Protein AF-A0A661MWY8-F1 (afdb_monomer_lite)

Structure (mmCIF, N/CA/C/O backbone):
data_AF-A0A661MWY8-F1
#
_entry.id   AF-A0A661MWY8-F1
#
loop_
_atom_site.group_PDB
_atom_site.id
_atom_site.type_symbol
_atom_site.label_atom_id
_atom_site.label_alt_id
_atom_site.label_comp_id
_atom_site.label_asym_id
_atom_site.label_entity_id
_atom_site.label_seq_id
_atom_site.pdbx_PDB_ins_code
_atom_site.Cartn_x
_atom_site.Cartn_y
_atom_site.Cartn_z
_atom_site.occupancy
_atom_site.B_iso_or_equiv
_atom_site.auth_seq_id
_atom_site.auth_comp_id
_atom_site.auth_asym_id
_atom_site.auth_atom_id
_atom_site.pdbx_PDB_model_num
ATOM 1 N N . MET A 1 1 ? 32.203 -34.195 -1.854 1.00 36.38 1 MET A N 1
ATOM 2 C CA . MET A 1 1 ? 31.473 -34.820 -0.729 1.00 36.38 1 MET A CA 1
ATOM 3 C C . MET A 1 1 ? 30.136 -35.297 -1.288 1.00 36.38 1 MET A C 1
ATOM 5 O O . MET A 1 1 ? 29.379 -34.459 -1.747 1.00 36.38 1 MET A O 1
ATOM 9 N N . MET A 1 2 ? 29.899 -36.608 -1.426 1.00 29.08 2 MET A N 1
ATOM 10 C CA . MET A 1 2 ? 28.702 -37.123 -2.121 1.00 29.08 2 MET A CA 1
ATOM 11 C C . MET A 1 2 ? 27.516 -37.253 -1.158 1.00 29.08 2 MET A C 1
ATOM 13 O O . MET A 1 2 ? 27.544 -38.123 -0.288 1.00 29.08 2 MET A O 1
ATOM 17 N N . MET A 1 3 ? 26.457 -36.463 -1.350 1.00 28.78 3 MET A N 1
ATOM 18 C CA . MET A 1 3 ? 25.153 -36.749 -0.742 1.00 28.78 3 MET A CA 1
ATOM 19 C C . MET A 1 3 ? 24.308 -37.616 -1.681 1.00 28.78 3 MET A C 1
ATOM 21 O O . MET A 1 3 ? 24.214 -37.363 -2.879 1.00 28.78 3 MET A O 1
ATOM 25 N N . ARG A 1 4 ? 23.704 -38.673 -1.129 1.00 29.12 4 ARG A N 1
ATOM 26 C CA . ARG A 1 4 ? 22.768 -39.553 -1.840 1.00 29.12 4 ARG A CA 1
ATOM 27 C C . ARG A 1 4 ? 21.345 -39.035 -1.645 1.00 29.12 4 ARG A C 1
ATOM 29 O O . ARG A 1 4 ? 20.849 -39.082 -0.522 1.00 29.12 4 ARG A O 1
ATOM 36 N N . HIS A 1 5 ? 20.657 -38.656 -2.719 1.00 29.16 5 HIS A N 1
ATOM 37 C CA . HIS A 1 5 ? 19.209 -38.448 -2.653 1.00 29.16 5 HIS A CA 1
ATOM 38 C C . HIS A 1 5 ? 18.487 -39.770 -2.353 1.00 29.16 5 HIS A C 1
ATOM 40 O O . HIS A 1 5 ? 18.641 -40.759 -3.076 1.00 29.16 5 HIS A O 1
ATOM 46 N N . ARG A 1 6 ? 17.661 -39.780 -1.300 1.00 31.89 6 ARG A N 1
ATOM 47 C CA . ARG A 1 6 ? 16.607 -40.787 -1.126 1.00 31.89 6 ARG A CA 1
ATOM 48 C C . ARG A 1 6 ? 15.428 -40.400 -2.018 1.00 31.89 6 ARG A C 1
ATOM 50 O O . ARG A 1 6 ? 14.964 -39.269 -1.949 1.00 31.89 6 ARG A O 1
ATOM 57 N N . ARG A 1 7 ? 14.925 -41.342 -2.818 1.00 30.14 7 ARG A N 1
ATOM 58 C CA . ARG A 1 7 ? 13.619 -41.208 -3.483 1.00 30.14 7 ARG A CA 1
ATOM 59 C C . ARG A 1 7 ? 12.512 -41.618 -2.501 1.00 30.14 7 ARG A C 1
ATOM 61 O O . ARG A 1 7 ? 12.678 -42.667 -1.872 1.00 30.14 7 ARG A O 1
ATOM 68 N N . PRO A 1 8 ? 11.393 -40.886 -2.392 1.00 37.06 8 PRO A N 1
ATOM 69 C CA . PRO A 1 8 ? 10.175 -41.427 -1.803 1.00 37.06 8 PRO A CA 1
ATOM 70 C C . PRO A 1 8 ? 9.488 -42.380 -2.798 1.00 37.06 8 PRO A C 1
ATOM 72 O O . PRO A 1 8 ? 9.502 -42.158 -4.009 1.00 37.06 8 PRO A O 1
ATOM 75 N N . ASN A 1 9 ? 8.897 -43.462 -2.288 1.00 29.81 9 ASN A N 1
ATOM 76 C CA . ASN A 1 9 ? 8.098 -44.386 -3.094 1.00 29.81 9 ASN A CA 1
ATOM 77 C C . ASN A 1 9 ? 6.684 -43.825 -3.280 1.00 29.81 9 ASN A C 1
ATOM 79 O O . ASN A 1 9 ? 5.981 -43.598 -2.299 1.00 29.81 9 ASN A O 1
ATOM 83 N N . VAL A 1 10 ? 6.240 -43.683 -4.530 1.00 33.31 10 VAL A N 1
ATOM 84 C CA . VAL A 1 10 ? 4.846 -43.350 -4.851 1.00 33.31 10 VAL A CA 1
ATOM 85 C C . VAL A 1 10 ? 3.987 -44.609 -4.718 1.00 33.31 10 VAL A C 1
ATOM 87 O O . VAL A 1 10 ? 4.019 -45.490 -5.579 1.00 33.31 10 VAL A O 1
ATOM 90 N N . ALA A 1 11 ? 3.202 -44.695 -3.645 1.00 31.14 11 ALA A N 1
ATOM 91 C CA . ALA A 1 11 ? 2.156 -45.701 -3.505 1.00 31.14 11 ALA A CA 1
ATOM 92 C C . ALA A 1 11 ? 0.866 -45.199 -4.175 1.00 31.14 11 ALA A C 1
ATOM 94 O O . ALA A 1 11 ? 0.261 -44.227 -3.732 1.00 31.14 11 ALA A O 1
ATOM 95 N N . ARG A 1 12 ? 0.429 -45.869 -5.249 1.00 40.88 12 ARG A N 1
ATOM 96 C CA . ARG A 1 12 ? -0.888 -45.624 -5.861 1.00 40.88 12 ARG A CA 1
ATOM 97 C C . ARG A 1 12 ? -1.989 -46.132 -4.922 1.00 40.88 12 ARG A C 1
ATOM 99 O O . ARG A 1 12 ? -2.058 -47.335 -4.680 1.00 40.88 12 ARG A O 1
ATOM 106 N N . GLY A 1 13 ? -2.850 -45.235 -4.443 1.00 30.03 13 GLY A N 1
ATOM 107 C CA . GLY A 1 13 ? -4.014 -45.542 -3.605 1.00 30.03 13 GLY A CA 1
ATOM 108 C C . GLY A 1 13 ? -5.315 -45.119 -4.287 1.00 30.03 13 GLY A C 1
ATOM 109 O O . GLY A 1 13 ? -5.507 -43.947 -4.580 1.00 30.03 13 GLY A O 1
ATOM 110 N N . LEU A 1 14 ? -6.171 -46.098 -4.574 1.00 30.47 14 LEU A N 1
ATOM 111 C CA . LEU A 1 14 ? -7.446 -45.984 -5.290 1.00 30.47 14 LEU A CA 1
ATOM 112 C C . LEU A 1 14 ? -8.376 -44.852 -4.818 1.00 30.47 14 LEU A C 1
ATOM 114 O O . LEU A 1 14 ? -8.601 -44.669 -3.624 1.00 30.47 14 LEU A O 1
ATOM 118 N N . ALA A 1 15 ? -9.029 -44.206 -5.786 1.00 36.78 15 ALA A N 1
ATOM 119 C CA . ALA A 1 15 ? -10.189 -43.357 -5.545 1.00 36.78 15 ALA A CA 1
ATOM 120 C C . ALA A 1 15 ? -11.354 -44.168 -4.952 1.00 36.78 15 ALA A C 1
ATOM 122 O O . ALA A 1 15 ? -11.754 -45.184 -5.521 1.00 36.78 15 ALA A O 1
ATOM 123 N N . ASN A 1 16 ? -11.950 -43.667 -3.869 1.00 30.52 16 ASN A N 1
ATOM 124 C CA . ASN A 1 16 ? -13.235 -44.132 -3.354 1.00 30.52 16 ASN A CA 1
ATOM 125 C C . ASN A 1 16 ? -14.164 -42.933 -3.160 1.00 30.52 16 ASN A C 1
ATOM 127 O O . ASN A 1 16 ? -13.855 -42.007 -2.414 1.00 30.52 16 ASN A O 1
ATOM 131 N N . LYS A 1 17 ? -15.318 -42.967 -3.833 1.00 33.06 17 LYS A N 1
ATOM 132 C CA . LYS A 1 17 ? -16.404 -42.006 -3.621 1.00 33.06 17 LYS A CA 1
ATOM 133 C C . LYS A 1 17 ? -17.084 -42.322 -2.288 1.00 33.06 17 LYS A C 1
ATOM 135 O O . LYS A 1 17 ? -17.581 -43.433 -2.118 1.00 33.06 17 LYS A O 1
ATOM 140 N N . LEU A 1 18 ? -17.147 -41.350 -1.384 1.00 25.97 18 LEU A N 1
ATOM 141 C CA . LEU A 1 18 ? -17.952 -41.422 -0.164 1.00 25.97 18 LEU A CA 1
ATOM 142 C C . LEU A 1 18 ? -19.302 -40.725 -0.406 1.00 25.97 18 LEU A C 1
ATOM 144 O O . LEU A 1 18 ? -19.304 -39.549 -0.770 1.00 25.97 18 LEU A O 1
ATOM 148 N N . PRO A 1 19 ? -20.447 -41.407 -0.230 1.00 28.69 19 PRO A N 1
ATOM 149 C CA . PRO A 1 19 ? -21.737 -40.738 -0.147 1.00 28.69 19 PRO A CA 1
ATOM 150 C C . PRO A 1 19 ? -21.915 -40.136 1.253 1.00 28.69 19 PRO A C 1
ATOM 152 O O . PRO A 1 19 ? -21.651 -40.797 2.259 1.00 28.69 19 PRO A O 1
ATOM 155 N N . ILE A 1 20 ? -22.401 -38.896 1.321 1.00 27.67 20 ILE A N 1
ATOM 156 C CA . ILE A 1 20 ? -22.790 -38.258 2.583 1.00 27.67 20 ILE A CA 1
ATOM 157 C C . ILE A 1 20 ? -24.053 -38.962 3.096 1.00 27.67 20 ILE A C 1
ATOM 159 O O . ILE A 1 20 ? -25.116 -38.879 2.481 1.00 27.67 20 ILE A O 1
ATOM 163 N N . LEU A 1 21 ? -23.923 -39.686 4.209 1.00 23.84 21 LEU A N 1
ATOM 164 C CA . LEU A 1 21 ? -25.029 -40.371 4.872 1.00 23.84 21 LEU A CA 1
ATOM 165 C C . LEU A 1 21 ? -25.639 -39.442 5.928 1.00 23.84 21 LEU A C 1
ATOM 167 O O . LEU A 1 21 ? -25.065 -39.252 6.998 1.00 23.84 21 LEU A O 1
ATOM 171 N N . LEU A 1 22 ? -26.812 -38.882 5.632 1.00 24.55 22 LEU A N 1
ATOM 172 C CA . LEU A 1 22 ? -27.584 -38.098 6.595 1.00 24.55 22 LEU A CA 1
ATOM 173 C C . LEU A 1 22 ? -28.157 -39.037 7.673 1.00 24.55 22 LEU A C 1
ATOM 175 O O . LEU A 1 22 ? -28.971 -39.908 7.362 1.00 24.55 22 LEU A O 1
ATOM 179 N N . ILE A 1 23 ? -27.745 -38.875 8.933 1.00 27.27 23 ILE A N 1
ATOM 180 C CA . ILE A 1 23 ? -28.295 -39.637 10.063 1.00 27.27 23 ILE A CA 1
ATOM 181 C C . ILE A 1 23 ? -29.335 -38.775 10.782 1.00 27.27 23 ILE A C 1
ATOM 183 O O . ILE A 1 23 ? -28.993 -37.898 11.570 1.00 27.27 23 ILE A O 1
ATOM 187 N N . CYS A 1 24 ? -30.615 -39.060 10.546 1.00 27.50 24 CYS A N 1
ATOM 188 C CA . CYS A 1 24 ? -31.684 -38.627 11.443 1.00 27.50 24 CYS A CA 1
ATOM 189 C C . CYS A 1 24 ? -31.738 -39.565 12.658 1.00 27.50 24 CYS A C 1
ATOM 191 O O . CYS A 1 24 ? -31.836 -40.782 12.489 1.00 27.50 24 CYS A O 1
ATOM 193 N N . LEU A 1 25 ? -31.739 -39.008 13.870 1.00 29.33 25 LEU A N 1
ATOM 194 C CA . LEU A 1 25 ? -32.075 -39.737 15.097 1.00 29.33 25 LEU A CA 1
ATOM 195 C C . LEU A 1 25 ? -33.501 -39.372 15.548 1.00 29.33 25 LEU A C 1
ATOM 197 O O . LEU A 1 25 ? -33.856 -38.193 15.511 1.00 29.33 25 LEU A O 1
ATOM 201 N N . PRO A 1 26 ? -34.331 -40.348 15.960 1.00 31.28 26 PRO A N 1
ATOM 202 C CA . PRO A 1 26 ? -35.672 -40.089 16.470 1.00 31.28 26 PRO A CA 1
ATOM 203 C C . PRO A 1 26 ? -35.658 -39.725 17.962 1.00 31.28 26 PRO A C 1
ATOM 205 O O . PRO A 1 26 ? -34.805 -40.178 18.725 1.00 31.28 26 PRO A O 1
ATOM 208 N N . ALA A 1 27 ? -36.659 -38.957 18.387 1.00 34.75 27 ALA A N 1
ATOM 209 C CA . ALA A 1 27 ? -36.938 -38.697 19.797 1.00 34.75 27 ALA A CA 1
ATOM 210 C C . ALA A 1 27 ? -37.554 -39.923 20.503 1.00 34.75 27 ALA A C 1
ATOM 212 O O . ALA A 1 27 ? -38.251 -40.707 19.861 1.00 34.75 27 ALA A O 1
ATOM 213 N N . CYS A 1 28 ? -37.343 -40.041 21.824 1.00 31.69 28 CYS A N 1
ATOM 214 C CA . CYS A 1 28 ? -38.396 -40.187 22.852 1.00 31.69 28 CYS A CA 1
ATOM 215 C C . CYS A 1 28 ? -37.823 -40.587 24.229 1.00 31.69 28 CYS A C 1
ATOM 217 O O . CYS A 1 28 ? -36.963 -41.458 24.326 1.00 31.69 28 CYS A O 1
ATOM 219 N N . GLY A 1 29 ? -38.386 -40.000 25.292 1.00 30.70 29 GLY A N 1
ATOM 220 C CA . GLY A 1 29 ? -38.053 -40.256 26.701 1.00 30.70 29 GLY A CA 1
ATOM 221 C C . GLY A 1 29 ? -37.850 -38.927 27.442 1.00 30.70 29 GLY A C 1
ATOM 222 O O . GLY A 1 29 ? -36.887 -38.233 27.154 1.00 30.70 29 GLY A O 1
ATOM 223 N N . GLY A 1 30 ? -38.712 -38.464 28.350 1.00 40.56 30 GLY A N 1
ATOM 224 C CA . GLY A 1 30 ? -39.796 -39.147 29.063 1.00 40.56 30 GLY A CA 1
ATOM 225 C C . GLY A 1 30 ? -39.439 -39.256 30.544 1.00 40.56 30 GLY A C 1
ATOM 226 O O . GLY A 1 30 ? -38.950 -40.295 30.978 1.00 40.56 30 GLY A O 1
ATOM 227 N N . GLY A 1 31 ? -39.644 -38.170 31.292 1.00 33.81 31 GLY A N 1
ATOM 228 C CA . GLY A 1 31 ? -39.357 -38.074 32.723 1.00 33.81 31 GLY A CA 1
ATOM 229 C C . GLY A 1 31 ? -40.129 -36.909 33.339 1.00 33.81 31 GLY A C 1
ATOM 230 O O . GLY A 1 31 ? -40.072 -35.794 32.823 1.00 33.81 31 GLY A O 1
ATOM 231 N N . ASP A 1 32 ? -40.893 -37.196 34.391 1.00 35.03 32 ASP A N 1
ATOM 232 C CA . ASP A 1 32 ? -41.913 -36.296 34.929 1.00 35.03 32 ASP A CA 1
ATOM 233 C C . ASP A 1 32 ? -41.373 -35.187 35.848 1.00 35.03 32 ASP A C 1
ATOM 235 O O . ASP A 1 32 ? -40.476 -35.388 36.665 1.00 35.03 32 ASP A O 1
ATOM 239 N N . SER A 1 33 ? -42.025 -34.030 35.724 1.00 41.72 33 SER A N 1
ATOM 240 C CA . SER A 1 33 ? -42.231 -32.954 36.705 1.00 41.72 33 SER A CA 1
ATOM 241 C C . SER A 1 33 ? -41.466 -32.975 38.045 1.00 41.72 33 SER A C 1
ATOM 243 O O . SER A 1 33 ? -41.782 -33.746 38.954 1.00 41.72 33 SER A O 1
ATOM 245 N N . ALA A 1 34 ? -40.675 -31.924 38.260 1.00 37.06 34 ALA A N 1
ATOM 246 C CA . ALA A 1 34 ? -40.615 -31.224 39.542 1.00 37.06 34 ALA A CA 1
ATOM 247 C C . ALA A 1 34 ? -40.802 -29.723 39.263 1.00 37.06 34 ALA A C 1
ATOM 249 O O . ALA A 1 34 ? -40.033 -29.144 38.502 1.00 37.06 34 ALA A O 1
ATOM 250 N N . GLY A 1 35 ? -41.856 -29.115 39.815 1.00 44.56 35 GLY A N 1
ATOM 251 C CA . GLY A 1 35 ? -42.192 -27.716 39.538 1.00 44.56 35 GLY A CA 1
ATOM 252 C C . GLY A 1 35 ? -41.193 -26.750 40.173 1.00 44.56 35 GLY A C 1
ATOM 253 O O . GLY A 1 35 ? -41.180 -26.600 41.394 1.00 44.56 35 GLY A O 1
ATOM 254 N N . GLY A 1 36 ? -40.385 -26.091 39.343 1.00 40.56 36 GLY A N 1
ATOM 255 C CA . GLY A 1 36 ? -39.792 -24.798 39.683 1.00 40.56 36 GLY A CA 1
ATOM 256 C C . GLY A 1 36 ? -40.835 -23.683 39.517 1.00 40.56 36 GLY A C 1
ATOM 257 O O . GLY A 1 36 ? -41.845 -23.906 38.851 1.00 40.56 36 GLY A O 1
ATOM 258 N N . PRO A 1 37 ? -40.642 -22.505 40.130 1.00 41.28 37 PRO A N 1
ATOM 259 C CA . PRO A 1 37 ? -41.547 -21.382 39.923 1.00 41.28 37 PRO A CA 1
ATOM 260 C C . PRO A 1 37 ? -41.488 -20.921 38.461 1.00 41.28 37 PRO A C 1
ATOM 262 O O . PRO A 1 37 ? -40.400 -20.642 37.955 1.00 41.28 37 PRO A O 1
ATOM 265 N N . ASP A 1 38 ? -42.653 -20.802 37.818 1.00 40.53 38 ASP A N 1
ATOM 266 C CA . ASP A 1 38 ? -42.817 -20.222 36.479 1.00 40.53 38 ASP A CA 1
ATOM 267 C C . ASP A 1 38 ? -42.564 -18.704 36.523 1.00 40.53 38 ASP A C 1
ATOM 269 O O . ASP A 1 38 ? -43.470 -17.874 36.425 1.00 40.53 38 ASP A O 1
ATOM 273 N N . GLY A 1 39 ? -41.301 -18.330 36.716 1.00 43.94 39 GLY A N 1
ATOM 274 C CA . GLY A 1 39 ? -40.824 -16.998 36.400 1.00 43.94 39 GLY A CA 1
ATOM 275 C C . GLY A 1 39 ? -40.755 -16.872 34.886 1.00 43.94 39 GLY A C 1
ATOM 276 O O . GLY A 1 39 ? -39.826 -17.400 34.276 1.00 43.94 39 GLY A O 1
ATOM 277 N N . ASN A 1 40 ? -41.710 -16.151 34.294 1.00 46.38 40 ASN A N 1
ATOM 278 C CA . ASN A 1 40 ? -41.626 -15.658 32.917 1.00 46.38 40 ASN A CA 1
ATOM 279 C C . ASN A 1 40 ? -40.523 -14.589 32.827 1.00 46.38 40 ASN A C 1
ATOM 281 O O . ASN A 1 40 ? -40.802 -13.412 32.622 1.00 46.38 40 ASN A O 1
ATOM 285 N N . GLY A 1 41 ? -39.271 -14.993 33.045 1.00 51.19 41 GLY A N 1
ATOM 286 C CA . GLY A 1 41 ? -38.111 -14.167 32.763 1.00 51.19 41 GLY A CA 1
ATOM 287 C C . GLY A 1 41 ? -38.024 -14.005 31.258 1.00 51.19 41 GLY A C 1
ATOM 288 O O . GLY A 1 41 ? -37.612 -14.935 30.564 1.00 51.19 41 GLY A O 1
ATOM 289 N N . GLU A 1 42 ? -38.459 -12.848 30.764 1.00 60.31 42 GLU A N 1
ATOM 290 C CA . GLU A 1 42 ? -38.228 -12.453 29.382 1.00 60.31 42 GLU A CA 1
ATOM 291 C C . GLU A 1 42 ? -36.725 -12.564 29.113 1.00 60.31 42 GLU A C 1
ATOM 293 O O . GLU A 1 42 ? -35.898 -12.023 29.850 1.00 60.31 42 GLU A O 1
ATOM 298 N N . THR A 1 43 ? -36.356 -13.351 28.101 1.00 63.09 43 THR A N 1
ATOM 299 C CA . THR A 1 43 ? -34.960 -13.434 27.673 1.00 63.09 43 THR A CA 1
ATOM 300 C C . THR A 1 43 ? -34.539 -12.041 27.224 1.00 63.09 43 THR A C 1
ATOM 302 O O . THR A 1 43 ? -35.235 -11.491 26.367 1.00 63.09 43 THR A O 1
ATOM 305 N N . PRO A 1 44 ? -33.453 -11.468 27.770 1.00 64.88 44 PRO A N 1
ATOM 306 C CA . PRO A 1 44 ? -33.098 -10.088 27.485 1.00 64.88 44 PRO A CA 1
ATOM 307 C C . PRO A 1 44 ? -32.857 -9.876 25.990 1.00 64.88 44 PRO A C 1
ATOM 309 O O . PRO A 1 44 ? -32.385 -10.770 25.283 1.00 64.88 44 PRO A O 1
ATOM 312 N N . ASP A 1 45 ? -33.178 -8.673 25.528 1.00 69.94 45 ASP A N 1
ATOM 313 C CA . ASP A 1 45 ? -33.056 -8.259 24.135 1.00 69.94 45 ASP A CA 1
ATOM 314 C C . ASP A 1 45 ? -31.573 -8.217 23.718 1.00 69.94 45 ASP A C 1
ATOM 316 O O . ASP A 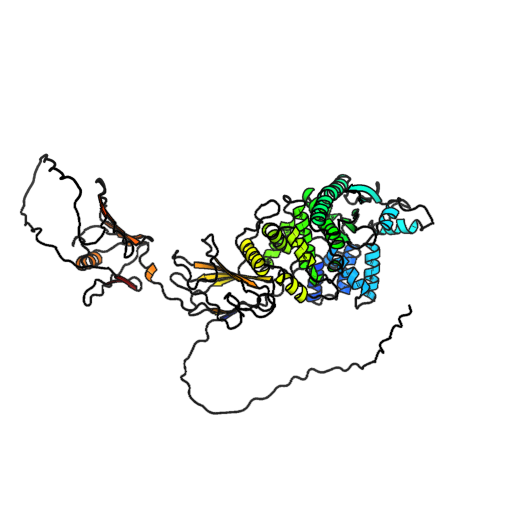1 45 ? -30.867 -7.228 23.938 1.00 69.94 45 ASP A O 1
ATOM 320 N N . VAL A 1 46 ? -31.091 -9.301 23.102 1.00 72.12 46 VAL A N 1
ATOM 321 C CA . VAL A 1 46 ? -29.723 -9.377 22.575 1.00 72.12 46 VAL A CA 1
ATOM 322 C C . VAL A 1 46 ? -29.657 -8.700 21.208 1.00 72.12 46 VAL A C 1
ATOM 324 O O . VAL A 1 46 ? -30.212 -9.191 20.224 1.00 72.12 46 VAL A O 1
ATOM 327 N N . ILE A 1 47 ? -28.928 -7.590 21.130 1.00 72.56 47 ILE A N 1
ATOM 328 C CA . ILE A 1 47 ? -28.513 -6.978 19.869 1.00 72.56 47 ILE A CA 1
ATOM 329 C C . ILE A 1 47 ? -27.279 -7.744 19.392 1.00 72.56 47 ILE A C 1
ATOM 331 O O . ILE A 1 47 ? -26.185 -7.554 19.919 1.00 72.56 47 ILE A O 1
ATOM 335 N N . ILE A 1 48 ? -27.456 -8.628 18.410 1.00 73.31 48 ILE A N 1
ATOM 336 C CA . ILE A 1 48 ? -26.340 -9.285 17.726 1.00 73.31 48 ILE A CA 1
ATOM 337 C C . ILE A 1 48 ? -25.879 -8.361 16.601 1.00 73.31 48 ILE A C 1
ATOM 339 O O . ILE A 1 48 ? -26.623 -8.097 15.657 1.00 73.31 48 ILE A O 1
ATOM 343 N N . LEU A 1 49 ? -24.646 -7.873 16.704 1.00 72.81 49 LEU A N 1
ATOM 344 C CA . LEU A 1 49 ? -23.957 -7.249 15.581 1.00 72.81 49 LEU A CA 1
ATOM 345 C C . LEU A 1 49 ? -23.432 -8.380 14.683 1.00 72.81 49 LEU A C 1
ATOM 347 O O . LEU A 1 49 ? -22.361 -8.927 14.940 1.00 72.81 49 LEU A O 1
ATOM 351 N N . ASP A 1 50 ? -24.219 -8.785 13.681 1.00 63.22 50 ASP A N 1
ATOM 352 C CA . ASP A 1 50 ? -23.871 -9.925 12.823 1.00 63.22 50 ASP A CA 1
ATOM 353 C C . ASP A 1 50 ? -22.531 -9.703 12.100 1.00 63.22 50 ASP A C 1
ATOM 355 O O . ASP A 1 50 ? -22.361 -8.773 11.309 1.00 63.22 50 ASP A O 1
ATOM 359 N N . GLU A 1 51 ? -21.582 -10.607 12.360 1.00 56.16 51 GLU A N 1
ATOM 360 C CA . GLU A 1 51 ? -20.232 -10.606 11.779 1.00 56.16 51 GLU A CA 1
ATOM 361 C C . GLU A 1 51 ? -20.249 -10.867 10.261 1.00 56.16 51 GLU A C 1
ATOM 363 O O . GLU A 1 51 ? -19.298 -10.548 9.549 1.00 56.16 51 GLU A O 1
ATOM 368 N N . GLU A 1 52 ? -21.346 -11.433 9.748 1.00 52.94 52 GLU A N 1
ATOM 369 C CA . GLU A 1 52 ? -21.504 -11.894 8.367 1.00 52.94 52 GLU A CA 1
ATOM 370 C C . GLU A 1 52 ? -21.894 -10.768 7.387 1.00 52.94 52 GLU A C 1
ATOM 372 O O . GLU A 1 52 ? -22.672 -10.957 6.449 1.00 52.94 52 GLU A O 1
ATOM 377 N N . GLN A 1 53 ? -21.287 -9.585 7.535 1.00 58.28 53 GLN A N 1
ATOM 378 C CA . GLN A 1 53 ? -21.101 -8.742 6.357 1.00 58.28 53 GLN A CA 1
ATOM 379 C C . GLN A 1 53 ? -20.128 -9.467 5.428 1.00 58.28 53 GLN A C 1
ATOM 381 O O . GLN A 1 53 ? -18.949 -9.634 5.750 1.00 58.28 53 GLN A O 1
ATOM 386 N N . ALA A 1 54 ? -20.635 -9.915 4.274 1.00 56.97 54 ALA A N 1
ATOM 387 C CA . ALA A 1 54 ? -19.813 -10.502 3.222 1.00 56.97 54 ALA A CA 1
ATOM 388 C C . ALA A 1 54 ? -18.581 -9.610 2.984 1.00 56.97 54 ALA A C 1
ATOM 390 O O . ALA A 1 54 ? -18.741 -8.384 2.937 1.00 56.97 54 ALA A O 1
ATOM 391 N N . PRO A 1 55 ? -17.364 -10.184 2.867 1.00 65.25 55 PRO A N 1
ATOM 392 C CA . PRO A 1 55 ? -16.142 -9.397 2.768 1.00 65.25 55 PRO A CA 1
ATOM 393 C C . PRO A 1 55 ? -16.301 -8.384 1.639 1.00 65.25 55 PRO A C 1
ATOM 395 O O . PRO A 1 55 ? -16.556 -8.768 0.497 1.00 65.25 55 PRO A O 1
ATOM 398 N N . ALA A 1 56 ? -16.213 -7.098 1.994 1.00 69.62 56 ALA A N 1
ATOM 399 C CA . ALA A 1 56 ? -16.503 -6.002 1.081 1.00 69.62 56 ALA A CA 1
ATOM 400 C C . ALA A 1 56 ? -15.741 -6.204 -0.231 1.00 69.62 56 ALA A C 1
ATOM 402 O O . ALA A 1 56 ? -14.529 -6.425 -0.192 1.00 69.62 56 ALA A O 1
ATOM 403 N N . ASP A 1 57 ? -16.444 -6.146 -1.367 1.00 78.31 57 ASP A N 1
ATOM 404 C CA . ASP A 1 57 ? -15.847 -6.383 -2.682 1.00 78.31 57 ASP A CA 1
ATOM 405 C C . ASP A 1 57 ? -14.602 -5.501 -2.849 1.00 78.31 57 ASP A C 1
ATOM 407 O O . ASP A 1 57 ? -14.674 -4.283 -2.682 1.00 78.31 57 ASP A O 1
ATOM 411 N N . ARG A 1 58 ? -13.449 -6.129 -3.104 1.00 78.56 58 ARG A N 1
ATOM 412 C CA . ARG A 1 58 ? -12.140 -5.463 -3.234 1.00 78.56 58 ARG A CA 1
ATOM 413 C C . ARG A 1 58 ? -11.664 -5.387 -4.680 1.00 78.56 58 ARG A C 1
ATOM 415 O O . ARG A 1 58 ? -10.507 -5.042 -4.922 1.00 78.56 58 ARG A O 1
ATOM 422 N N . SER A 1 59 ? -12.514 -5.750 -5.640 1.00 83.88 59 SER A N 1
ATOM 423 C CA . SER A 1 59 ? -12.120 -5.814 -7.048 1.00 83.88 59 SER A CA 1
ATOM 424 C C . SER A 1 59 ? -11.939 -4.452 -7.730 1.00 83.88 59 SER A C 1
ATOM 426 O O . SER A 1 59 ? -11.388 -4.396 -8.823 1.00 83.88 59 SER A O 1
ATOM 428 N N . ASP A 1 60 ? -12.322 -3.372 -7.051 1.00 84.12 60 ASP A N 1
ATOM 429 C CA . ASP A 1 60 ? -12.079 -1.957 -7.362 1.00 84.12 60 ASP A CA 1
ATOM 430 C C . ASP A 1 60 ? -10.743 -1.425 -6.799 1.00 84.12 60 ASP A C 1
ATOM 432 O O . ASP A 1 60 ? -10.321 -0.328 -7.149 1.00 84.12 60 ASP A O 1
ATOM 436 N N . VAL A 1 61 ? -10.058 -2.154 -5.908 1.00 83.19 61 VAL A N 1
ATOM 437 C CA . VAL A 1 61 ? -8.849 -1.631 -5.242 1.00 83.19 61 VAL A CA 1
ATOM 438 C C . VAL A 1 61 ? -7.623 -1.737 -6.134 1.00 83.19 61 VAL A C 1
ATOM 440 O O . VAL A 1 61 ? -6.900 -0.764 -6.302 1.00 83.19 61 VAL A O 1
ATOM 443 N N . SER A 1 62 ? -7.355 -2.926 -6.670 1.00 91.94 62 SER A N 1
ATOM 444 C CA . SER A 1 62 ? -6.173 -3.212 -7.487 1.00 91.94 62 SER A CA 1
ATOM 445 C C . SER A 1 62 ? -6.373 -4.497 -8.285 1.00 91.94 62 SER A C 1
ATOM 447 O O . SER A 1 62 ? -7.281 -5.281 -7.994 1.00 91.94 62 SER A O 1
ATOM 449 N N . TYR A 1 63 ? -5.477 -4.780 -9.232 1.00 94.44 63 TYR A N 1
ATOM 450 C CA . TYR A 1 63 ? -5.484 -6.038 -9.987 1.00 94.44 63 TYR A CA 1
ATOM 451 C C . TYR A 1 63 ? -5.457 -7.277 -9.075 1.00 94.44 63 TYR A C 1
ATOM 453 O O . TYR A 1 63 ? -6.188 -8.235 -9.323 1.00 94.44 63 TYR A O 1
ATOM 461 N N . VAL A 1 64 ? -4.694 -7.244 -7.972 1.00 93.12 64 VAL A N 1
ATOM 462 C CA . VAL A 1 64 ? -4.679 -8.330 -6.971 1.00 93.12 64 VAL A CA 1
ATOM 463 C C . VAL A 1 64 ? -6.018 -8.422 -6.233 1.00 93.12 64 VAL A C 1
ATOM 465 O O . VAL A 1 64 ? -6.521 -9.519 -6.009 1.00 93.12 64 VAL A O 1
ATOM 468 N N . GLY A 1 65 ? -6.633 -7.289 -5.873 1.00 91.00 65 GLY A N 1
ATOM 469 C CA . GLY A 1 65 ? -7.981 -7.276 -5.290 1.00 91.00 65 GLY A CA 1
ATOM 470 C C . GLY A 1 65 ? -9.032 -7.885 -6.226 1.00 91.00 65 GLY A C 1
ATOM 471 O O . GLY A 1 65 ? -9.904 -8.628 -5.781 1.00 91.00 65 GLY A O 1
ATOM 472 N N . ASN A 1 66 ? -8.901 -7.634 -7.530 1.00 93.44 66 ASN A N 1
ATOM 473 C CA . ASN A 1 66 ? -9.780 -8.158 -8.572 1.00 93.44 66 ASN A CA 1
ATOM 474 C C . ASN A 1 66 ? -9.610 -9.671 -8.783 1.00 93.44 66 ASN A C 1
ATOM 476 O O . ASN A 1 66 ? -10.596 -10.409 -8.767 1.00 93.44 66 ASN A O 1
ATOM 480 N N . LEU A 1 67 ? -8.359 -10.134 -8.873 1.00 94.56 67 LEU A N 1
ATOM 481 C CA . LEU A 1 67 ? -7.994 -11.549 -8.926 1.00 94.56 67 LEU A CA 1
ATOM 482 C C . LEU A 1 67 ? -8.567 -12.329 -7.733 1.00 94.56 67 LEU A C 1
ATOM 484 O O . LEU A 1 67 ? -9.273 -13.319 -7.931 1.00 94.56 67 LEU A O 1
ATOM 488 N N . LEU A 1 68 ? -8.311 -11.863 -6.506 1.00 91.44 68 LEU A N 1
ATOM 489 C CA . LEU A 1 68 ? -8.777 -12.532 -5.289 1.00 91.44 68 LEU A CA 1
ATOM 490 C C . LEU A 1 68 ? -10.310 -12.568 -5.212 1.00 91.44 68 LEU A C 1
ATOM 492 O O . LEU A 1 68 ? -10.873 -13.627 -4.964 1.00 91.44 68 LEU A O 1
ATOM 496 N N . ALA A 1 69 ? -11.004 -11.471 -5.533 1.00 90.75 69 ALA A N 1
ATOM 497 C CA . ALA A 1 69 ? -12.470 -11.444 -5.534 1.00 90.75 69 ALA A CA 1
ATOM 498 C C . ALA A 1 69 ? -13.103 -12.416 -6.554 1.00 90.75 69 ALA A C 1
ATOM 500 O O . ALA A 1 69 ? -14.189 -12.946 -6.310 1.00 90.75 69 ALA A O 1
ATOM 501 N N . LYS A 1 70 ? -12.440 -12.672 -7.692 1.00 94.00 70 LYS A N 1
ATOM 502 C CA . LYS A 1 70 ? -12.863 -13.701 -8.658 1.00 94.00 70 LYS A CA 1
ATOM 503 C C . LYS A 1 70 ? -12.566 -15.123 -8.180 1.00 94.00 70 LYS A C 1
ATOM 505 O O . LYS A 1 70 ? -13.374 -16.018 -8.426 1.00 94.00 70 LYS A O 1
ATOM 510 N N . MET A 1 71 ? -11.453 -15.333 -7.477 1.00 93.25 71 MET A N 1
ATOM 511 C CA . MET A 1 71 ? -11.139 -16.615 -6.836 1.00 93.25 71 MET A CA 1
ATOM 512 C C . MET A 1 71 ? -12.137 -16.947 -5.717 1.00 93.25 71 MET A C 1
ATOM 514 O O . MET A 1 71 ? -12.676 -18.051 -5.699 1.00 93.25 71 MET A O 1
ATOM 518 N N . ASP A 1 72 ? -12.451 -15.983 -4.847 1.00 90.19 72 ASP A N 1
ATOM 519 C CA . ASP A 1 72 ? -13.428 -16.127 -3.756 1.00 90.19 72 ASP A CA 1
ATOM 520 C C . ASP A 1 72 ? -14.841 -16.431 -4.287 1.00 90.19 72 ASP A C 1
ATOM 522 O O . ASP A 1 72 ? -15.596 -17.195 -3.686 1.00 90.19 72 ASP A O 1
ATOM 526 N N . ALA A 1 73 ? -15.190 -15.886 -5.457 1.00 92.12 73 ALA A N 1
ATOM 527 C CA . ALA A 1 73 ? -16.437 -16.185 -6.160 1.00 92.12 73 ALA A CA 1
ATOM 528 C C . ALA A 1 73 ? -16.433 -17.527 -6.924 1.00 92.12 73 ALA A C 1
ATOM 530 O O . ALA A 1 73 ? -17.454 -17.901 -7.505 1.00 92.12 73 ALA A O 1
ATOM 531 N N . GLY A 1 74 ? -15.305 -18.244 -6.957 1.00 95.38 74 GLY A N 1
ATOM 532 C CA . GLY A 1 74 ? -15.142 -19.486 -7.714 1.00 95.38 74 GLY A CA 1
ATOM 533 C C . GLY A 1 74 ? -15.159 -19.309 -9.237 1.00 95.38 74 GLY A C 1
ATOM 534 O O . GLY A 1 74 ? -15.376 -20.286 -9.952 1.00 95.38 74 GLY A O 1
ATOM 535 N N . GLU A 1 75 ? -14.954 -18.088 -9.745 1.00 95.88 75 GLU A N 1
ATOM 536 C CA . GLU A 1 75 ? -14.904 -17.810 -11.187 1.00 95.88 75 GLU A CA 1
ATOM 537 C C . GLU A 1 75 ? -13.605 -18.318 -11.824 1.00 95.88 75 GLU A C 1
ATOM 539 O O . GLU A 1 75 ? -13.627 -18.760 -12.972 1.00 95.88 75 GLU A O 1
ATOM 544 N N . TRP A 1 76 ? -12.493 -18.266 -11.080 1.00 96.81 76 TRP A N 1
ATOM 545 C CA . TRP A 1 76 ? -11.153 -18.653 -11.526 1.00 96.81 76 TRP A CA 1
ATOM 546 C C . TRP A 1 76 ? -10.388 -19.426 -10.451 1.00 96.81 76 TRP A C 1
ATOM 548 O O . TRP A 1 76 ? -10.482 -19.129 -9.260 1.00 96.81 76 TRP A O 1
ATOM 558 N N . THR A 1 77 ? -9.524 -20.343 -10.881 1.00 96.88 77 THR A N 1
ATOM 559 C CA . THR A 1 77 ? -8.354 -20.746 -10.092 1.00 96.88 77 THR A CA 1
ATOM 560 C C . THR A 1 77 ? -7.274 -19.656 -10.116 1.00 96.88 77 THR A C 1
ATOM 562 O O . THR A 1 77 ? -7.246 -18.804 -11.006 1.00 96.88 77 THR A O 1
ATOM 565 N N . LEU A 1 78 ? -6.326 -19.707 -9.172 1.00 95.38 78 LEU A N 1
ATOM 566 C CA . LEU A 1 78 ? -5.198 -18.767 -9.128 1.00 95.38 78 LEU A CA 1
ATOM 567 C C . LEU A 1 78 ? -4.407 -18.734 -10.452 1.00 95.38 78 LEU A C 1
ATOM 569 O O . LEU A 1 78 ? -4.101 -17.657 -10.955 1.00 95.38 78 LEU A O 1
ATOM 573 N N . GLY A 1 79 ? -4.132 -19.899 -11.050 1.00 97.38 79 GLY A N 1
ATOM 574 C CA . GLY A 1 79 ? -3.399 -19.997 -12.316 1.00 97.38 79 GLY A CA 1
ATOM 575 C C . GLY A 1 79 ? -4.145 -19.356 -13.489 1.00 97.38 79 GLY A C 1
ATOM 576 O O . GLY A 1 79 ? -3.562 -18.563 -14.225 1.00 97.38 79 GLY A O 1
ATOM 577 N N . GLU A 1 80 ? -5.444 -19.636 -13.637 1.00 98.19 80 GLU A N 1
ATOM 578 C CA . GLU A 1 80 ? -6.281 -19.032 -14.686 1.00 98.19 80 GLU A CA 1
ATOM 579 C C . GLU A 1 80 ? -6.372 -17.509 -14.544 1.00 98.19 80 GLU A C 1
ATOM 581 O O . GLU A 1 80 ? -6.268 -16.788 -15.539 1.00 98.19 80 GLU A O 1
ATOM 586 N N . GLY A 1 81 ? -6.536 -17.013 -13.314 1.00 97.12 81 GLY A N 1
ATOM 587 C CA . GLY A 1 81 ? -6.638 -15.585 -13.039 1.00 97.12 81 GLY A CA 1
ATOM 588 C C . GLY A 1 81 ? -5.318 -14.832 -13.221 1.00 97.12 81 GLY A C 1
ATOM 589 O O . GLY A 1 81 ? -5.321 -13.732 -13.779 1.00 97.12 81 GLY A O 1
ATOM 590 N N . LEU A 1 82 ? -4.180 -15.429 -12.845 1.00 97.44 82 LEU A N 1
ATOM 591 C CA . LEU A 1 82 ? -2.852 -14.879 -13.140 1.00 97.44 82 LEU A CA 1
ATOM 592 C C . LEU A 1 82 ? -2.595 -14.835 -14.650 1.00 97.44 82 LEU A C 1
ATOM 594 O O . LEU A 1 82 ? -2.219 -13.782 -15.160 1.00 97.44 82 LEU A O 1
ATOM 598 N N . VAL A 1 83 ? -2.878 -15.918 -15.387 1.00 98.12 83 VAL A N 1
ATOM 599 C CA . VAL A 1 83 ? -2.785 -15.933 -16.860 1.00 98.12 83 VAL A CA 1
ATOM 600 C C . VAL A 1 83 ? -3.666 -14.847 -17.476 1.00 98.12 83 VAL A C 1
ATOM 602 O O . VAL A 1 83 ? -3.189 -14.079 -18.305 1.00 98.12 83 VAL A O 1
ATOM 605 N N . ALA A 1 84 ? -4.933 -14.734 -17.067 1.00 97.38 84 ALA A N 1
ATOM 606 C CA . ALA A 1 84 ? -5.846 -13.731 -17.611 1.00 97.38 84 ALA A CA 1
ATOM 607 C C . ALA A 1 84 ? -5.377 -12.292 -17.326 1.00 97.38 84 ALA A C 1
ATOM 609 O O . ALA A 1 84 ? -5.461 -11.440 -18.210 1.00 97.38 84 ALA A O 1
ATOM 610 N N . THR A 1 85 ? -4.843 -12.031 -16.130 1.00 96.00 85 THR A N 1
ATOM 611 C CA . THR A 1 85 ? -4.350 -10.701 -15.730 1.00 96.00 85 THR A CA 1
ATOM 612 C C . THR A 1 85 ? -3.033 -10.347 -16.424 1.00 96.00 85 THR A C 1
ATOM 614 O O . THR A 1 85 ? -2.873 -9.233 -16.913 1.00 96.00 85 THR A O 1
ATOM 617 N N . LEU A 1 86 ? -2.115 -11.304 -16.582 1.00 94.81 86 LEU A N 1
ATOM 618 C CA . LEU A 1 86 ? -0.907 -11.110 -17.385 1.00 94.81 86 LEU A CA 1
ATOM 619 C C . LEU A 1 86 ? -1.221 -10.956 -18.883 1.00 94.81 86 LEU A C 1
ATOM 621 O O . LEU A 1 86 ? -0.548 -10.181 -19.553 1.00 94.81 86 LEU A O 1
ATOM 625 N N . GLN A 1 87 ? -2.252 -11.629 -19.407 1.00 94.19 87 GLN A N 1
ATOM 626 C CA . GLN A 1 87 ? -2.731 -11.424 -20.782 1.00 94.19 87 GLN A CA 1
ATOM 627 C C . GLN A 1 87 ? -3.376 -10.040 -20.969 1.00 94.19 87 GLN A C 1
ATOM 629 O O . GLN A 1 87 ? -3.184 -9.419 -22.012 1.00 94.19 87 GLN A O 1
ATOM 634 N N . LEU A 1 88 ? -4.089 -9.514 -19.963 1.00 92.81 88 LEU A N 1
ATOM 635 C CA . LEU A 1 88 ? -4.514 -8.107 -19.944 1.00 92.81 88 LEU A CA 1
ATOM 636 C C . LEU A 1 88 ? -3.301 -7.175 -20.011 1.00 92.81 88 LEU A C 1
ATOM 638 O O . LEU A 1 88 ? -3.286 -6.237 -20.807 1.00 92.81 88 LEU A O 1
ATOM 642 N N . PHE A 1 89 ? -2.267 -7.450 -19.214 1.00 90.94 89 PHE A N 1
ATOM 643 C CA . PHE A 1 89 ? -1.051 -6.651 -19.258 1.00 90.94 89 PHE A CA 1
ATOM 644 C C . PHE A 1 89 ? -0.386 -6.739 -20.638 1.00 90.94 89 PHE A C 1
ATOM 646 O O . PHE A 1 89 ? -0.185 -5.711 -21.266 1.00 90.94 89 PHE A O 1
ATOM 653 N N . SER A 1 90 ? -0.152 -7.919 -21.215 1.00 88.56 90 SER A N 1
ATOM 654 C CA . SER A 1 90 ? 0.443 -8.019 -22.560 1.00 88.56 90 SER A CA 1
ATOM 655 C C . SER A 1 90 ? -0.404 -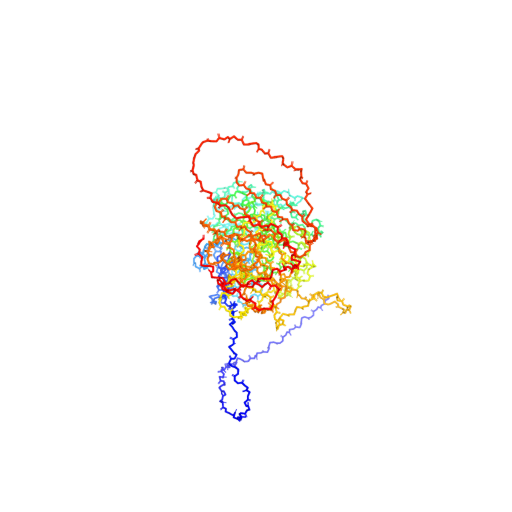7.429 -23.699 1.00 88.56 90 SER A C 1
ATOM 657 O O . SER A 1 90 ? 0.098 -7.310 -24.817 1.00 88.56 90 SER A O 1
ATOM 659 N N . GLY A 1 91 ? -1.652 -7.019 -23.441 1.00 87.19 91 GLY A N 1
ATOM 660 C CA . GLY A 1 91 ? -2.592 -6.554 -24.463 1.00 87.19 91 GLY A CA 1
ATOM 661 C C . GLY A 1 91 ? -3.199 -7.698 -25.282 1.00 87.19 91 GLY A C 1
ATOM 662 O O . GLY A 1 91 ? -3.787 -7.463 -26.333 1.00 87.19 91 GLY A O 1
ATOM 663 N N . GLU A 1 92 ? -3.059 -8.940 -24.813 1.00 91.38 92 GLU A N 1
ATOM 664 C CA . GLU A 1 92 ? -3.710 -10.124 -25.381 1.00 91.38 92 GLU A CA 1
ATOM 665 C C . GLU A 1 92 ? -5.177 -10.267 -24.918 1.00 91.38 92 GLU A C 1
ATOM 667 O O . GLU A 1 92 ? -5.925 -11.068 -25.484 1.00 91.38 92 GLU A O 1
ATOM 672 N N . ARG A 1 93 ? -5.612 -9.485 -23.914 1.00 93.44 93 ARG A N 1
ATOM 673 C CA . ARG A 1 93 ? -7.012 -9.356 -23.472 1.00 93.44 93 ARG A CA 1
ATOM 674 C C . ARG A 1 93 ? -7.399 -7.918 -23.136 1.00 93.44 93 ARG A C 1
ATOM 676 O O . ARG A 1 93 ? -6.581 -7.136 -22.669 1.00 93.44 93 ARG A O 1
ATOM 683 N N . GLU A 1 94 ? -8.689 -7.629 -23.286 1.00 91.75 94 GLU A N 1
ATOM 684 C CA . GLU A 1 94 ? -9.314 -6.363 -22.883 1.00 91.75 94 GLU A CA 1
ATOM 685 C C . GLU A 1 94 ? -9.699 -6.364 -21.396 1.00 91.75 94 GLU A C 1
ATOM 687 O O . GLU A 1 94 ? -10.086 -7.407 -20.854 1.00 91.75 94 GLU A O 1
ATOM 692 N N . ALA A 1 95 ? -9.662 -5.188 -20.759 1.00 92.31 95 ALA A N 1
ATOM 693 C CA . ALA A 1 95 ? -9.925 -5.010 -19.327 1.00 92.31 95 ALA A CA 1
ATOM 694 C C . ALA A 1 95 ? -11.276 -5.604 -18.895 1.00 92.31 95 ALA A C 1
ATOM 696 O O . ALA A 1 95 ? -11.305 -6.437 -17.994 1.00 92.31 95 ALA A O 1
ATOM 697 N N . ASP A 1 96 ? -12.361 -5.283 -19.602 1.00 93.62 96 ASP A N 1
ATOM 698 C CA . ASP A 1 96 ? -13.733 -5.758 -19.352 1.00 93.62 96 ASP A CA 1
ATOM 699 C C . ASP A 1 96 ? -13.880 -7.296 -19.364 1.00 93.62 96 ASP A C 1
ATOM 701 O O . ASP A 1 96 ? -14.841 -7.843 -18.826 1.00 93.62 96 ASP A O 1
ATOM 705 N N . SER A 1 97 ? -12.946 -8.020 -19.994 1.00 94.56 97 SER A N 1
ATOM 706 C CA . SER A 1 97 ? -12.954 -9.492 -20.046 1.00 94.56 97 SER A CA 1
ATOM 707 C C . SER A 1 97 ? -12.216 -10.153 -18.875 1.00 94.56 97 SER A C 1
ATOM 709 O O . SER A 1 97 ? -12.345 -11.360 -18.646 1.00 94.56 97 SER A O 1
ATOM 711 N N . VAL A 1 98 ? -11.433 -9.368 -18.133 1.00 94.81 98 VAL A N 1
ATOM 712 C CA . VAL A 1 98 ? -10.528 -9.822 -17.071 1.00 94.81 98 VAL A CA 1
ATOM 713 C C . VAL A 1 98 ? -10.962 -9.251 -15.726 1.00 94.81 98 VAL A C 1
ATOM 715 O O . VAL A 1 98 ? -11.086 -10.003 -14.764 1.00 94.81 98 VAL A O 1
ATOM 718 N N . LEU A 1 99 ? -11.281 -7.966 -15.654 1.00 94.88 99 LEU A N 1
ATOM 719 C CA . LEU A 1 99 ? -11.609 -7.275 -14.416 1.00 94.88 99 LEU A CA 1
ATOM 720 C C . LEU A 1 99 ? -13.111 -7.333 -14.098 1.00 94.88 99 LEU A C 1
ATOM 722 O O . LEU A 1 99 ? -13.941 -7.240 -14.996 1.00 94.88 99 LEU A O 1
ATOM 726 N N . ARG A 1 100 ? -13.469 -7.455 -12.811 1.00 93.56 100 ARG A N 1
ATOM 727 C CA . ARG A 1 100 ? -14.840 -7.195 -12.318 1.00 93.56 100 ARG A CA 1
ATOM 728 C C . ARG A 1 100 ? -15.199 -5.707 -12.365 1.00 93.56 100 ARG A C 1
ATOM 730 O O . ARG A 1 100 ? -16.216 -5.359 -12.954 1.00 93.56 100 ARG A O 1
ATOM 737 N N . HIS A 1 101 ? -14.340 -4.851 -11.806 1.00 91.94 101 HIS A N 1
ATOM 738 C CA . HIS A 1 101 ? -14.393 -3.392 -11.968 1.00 91.94 101 HIS A CA 1
ATOM 739 C C . HIS A 1 101 ? -13.191 -2.922 -12.784 1.00 91.94 101 HIS A C 1
ATOM 741 O O . HIS A 1 101 ? -12.063 -3.324 -12.507 1.00 91.94 101 HIS A O 1
ATOM 747 N N . THR A 1 102 ? -13.433 -2.098 -13.802 1.00 89.94 102 THR A N 1
ATOM 748 C CA . THR A 1 102 ? -12.398 -1.553 -14.699 1.00 89.94 102 THR A CA 1
ATOM 749 C C . THR A 1 102 ? -11.804 -0.239 -14.193 1.00 89.94 102 THR A C 1
ATOM 751 O O . THR A 1 102 ? -10.672 0.097 -14.533 1.00 89.94 102 THR A O 1
ATOM 754 N N . GLU A 1 103 ? -12.547 0.483 -13.355 1.00 89.75 103 GLU A N 1
ATOM 755 C CA . GLU A 1 103 ? -12.072 1.635 -12.593 1.00 89.75 103 GLU A CA 1
ATOM 756 C C . GLU A 1 103 ? -11.422 1.122 -11.298 1.00 89.75 103 GLU A C 1
ATOM 758 O O . GLU A 1 103 ? -12.117 0.687 -10.378 1.00 89.75 103 GLU A O 1
ATOM 763 N N . LEU A 1 104 ? -10.086 1.120 -11.257 1.00 91.69 104 LEU A N 1
ATOM 764 C CA . LEU A 1 104 ? -9.294 0.701 -10.097 1.00 91.69 104 LEU A CA 1
ATOM 765 C C . LEU A 1 104 ? -8.772 1.919 -9.316 1.00 91.69 104 LEU A C 1
ATOM 767 O O . LEU A 1 104 ? -8.534 2.974 -9.897 1.00 91.69 104 LEU A O 1
ATOM 771 N N . LEU A 1 105 ? -8.569 1.778 -8.002 1.00 89.19 105 LEU A N 1
ATOM 772 C CA . LEU A 1 105 ? -7.977 2.824 -7.150 1.00 89.19 105 LEU A CA 1
ATOM 773 C C . LEU A 1 105 ? -6.439 2.831 -7.199 1.00 89.19 105 LEU A C 1
ATOM 775 O O . LEU A 1 105 ? -5.821 3.895 -7.240 1.00 89.19 105 LEU A O 1
ATOM 779 N N . SER A 1 106 ? -5.825 1.646 -7.201 1.00 90.25 106 SER A N 1
ATOM 780 C CA . SER A 1 106 ? -4.417 1.432 -7.532 1.00 90.25 106 SER A CA 1
ATOM 781 C C . SER A 1 106 ? -4.308 0.790 -8.911 1.00 90.25 106 SER A C 1
ATOM 783 O O . SER A 1 106 ? -4.964 -0.205 -9.232 1.00 90.25 106 SER A O 1
ATOM 785 N N . HIS A 1 107 ? -3.419 1.372 -9.706 1.00 92.44 107 HIS A N 1
ATOM 786 C CA . HIS A 1 107 ? -3.087 0.959 -11.059 1.00 92.44 107 HIS A CA 1
ATOM 787 C C . HIS A 1 107 ? -1.716 0.265 -11.116 1.00 92.44 107 HIS A C 1
ATOM 789 O O . HIS A 1 107 ? -1.074 0.240 -12.162 1.00 92.44 107 HIS A O 1
ATOM 795 N N . GLU A 1 108 ? -1.220 -0.284 -10.011 1.00 91.94 108 GLU A N 1
ATOM 796 C CA . GLU A 1 108 ? 0.117 -0.885 -9.963 1.00 91.94 108 GLU A CA 1
ATOM 797 C C . GLU A 1 108 ? 0.074 -2.403 -10.166 1.00 91.94 108 GLU A C 1
ATOM 799 O O . GLU A 1 108 ? -0.820 -3.110 -9.694 1.00 91.94 108 GLU A O 1
ATOM 804 N N . GLY A 1 109 ? 1.051 -2.918 -10.912 1.00 92.62 109 GLY A N 1
ATOM 805 C CA . GLY A 1 109 ? 1.114 -4.327 -11.295 1.00 92.62 109 GLY A CA 1
ATOM 806 C C . GLY A 1 109 ? 1.891 -5.223 -10.328 1.00 92.62 109 GLY A C 1
ATOM 807 O O . GLY A 1 109 ? 1.738 -6.441 -10.412 1.00 92.62 109 GLY A O 1
ATOM 808 N N . THR A 1 110 ? 2.723 -4.658 -9.443 1.00 93.31 110 THR A N 1
ATOM 809 C CA . THR A 1 110 ? 3.782 -5.364 -8.688 1.00 93.31 110 THR A CA 1
ATOM 810 C C . THR A 1 110 ? 3.309 -6.672 -8.052 1.00 93.31 110 THR A C 1
ATOM 812 O O . THR A 1 110 ? 3.866 -7.733 -8.347 1.00 93.31 110 THR A O 1
ATOM 815 N N . GLY A 1 111 ? 2.221 -6.645 -7.278 1.00 91.88 111 GLY A N 1
ATOM 816 C CA . GLY A 1 111 ? 1.687 -7.845 -6.632 1.00 91.88 111 GLY A CA 1
ATOM 817 C C . GLY A 1 111 ? 1.288 -8.983 -7.589 1.00 91.88 111 GLY A C 1
ATOM 818 O O . GLY A 1 111 ? 1.541 -10.148 -7.288 1.00 91.88 111 GLY A O 1
ATOM 819 N N . ILE A 1 112 ? 0.737 -8.683 -8.773 1.00 94.44 112 ILE A N 1
ATOM 820 C CA . ILE A 1 112 ? 0.392 -9.716 -9.773 1.00 94.44 112 ILE A CA 1
ATOM 821 C C . ILE A 1 112 ? 1.649 -10.395 -10.317 1.00 94.44 112 ILE A C 1
ATOM 823 O O . ILE A 1 112 ? 1.648 -11.608 -10.517 1.00 94.44 112 ILE A O 1
ATOM 827 N N . PHE A 1 113 ? 2.721 -9.634 -10.545 1.00 92.69 113 PHE A N 1
ATOM 828 C CA . PHE A 1 113 ? 3.977 -10.195 -11.035 1.00 92.69 113 PHE A CA 1
ATOM 829 C C . PHE A 1 113 ? 4.645 -11.085 -9.984 1.00 92.69 113 PHE A C 1
ATOM 831 O O . PHE A 1 113 ? 5.046 -12.193 -10.322 1.00 92.69 113 PHE A O 1
ATOM 838 N N . LEU A 1 114 ? 4.670 -10.672 -8.713 1.00 90.94 114 LEU A N 1
ATOM 839 C CA . LEU A 1 114 ? 5.204 -11.495 -7.620 1.00 90.94 114 LEU A CA 1
ATOM 840 C C . LEU A 1 114 ? 4.431 -12.816 -7.457 1.00 90.94 114 LEU A C 1
ATOM 842 O O . LEU A 1 114 ? 5.043 -13.881 -7.423 1.00 90.94 114 LEU A O 1
ATOM 846 N N . MET A 1 115 ? 3.092 -12.768 -7.448 1.00 92.75 115 MET A N 1
ATOM 847 C CA . MET A 1 115 ? 2.249 -13.977 -7.405 1.00 92.75 115 MET A CA 1
ATOM 848 C C . MET A 1 115 ? 2.428 -14.864 -8.647 1.00 92.75 115 MET A C 1
ATOM 850 O O . MET A 1 115 ? 2.307 -16.085 -8.566 1.00 92.75 115 MET A O 1
ATOM 854 N N . ALA A 1 116 ? 2.706 -14.269 -9.810 1.00 94.44 116 ALA A N 1
ATOM 855 C CA . ALA A 1 116 ? 2.992 -15.007 -11.032 1.00 94.44 116 ALA A CA 1
ATOM 856 C C . ALA A 1 116 ? 4.354 -15.711 -10.990 1.00 94.44 116 ALA A C 1
ATOM 858 O O . ALA A 1 116 ? 4.449 -16.842 -11.460 1.00 94.44 116 ALA A O 1
ATOM 859 N N . GLU A 1 117 ? 5.393 -15.090 -10.426 1.00 92.00 117 GLU A N 1
ATOM 860 C CA . GLU A 1 117 ? 6.697 -15.739 -10.246 1.00 92.00 117 GLU A CA 1
ATOM 861 C C . GLU A 1 117 ? 6.631 -16.894 -9.239 1.00 92.00 117 GLU A C 1
ATOM 863 O O . GLU A 1 117 ? 7.142 -17.971 -9.538 1.00 92.00 117 GLU A O 1
ATOM 868 N N . GLU A 1 118 ? 5.933 -16.707 -8.112 1.00 90.31 118 GLU A N 1
ATOM 869 C CA . GLU A 1 118 ? 5.622 -17.766 -7.137 1.00 90.31 118 GLU A CA 1
ATOM 870 C C . GLU A 1 118 ? 4.926 -18.947 -7.844 1.00 90.31 118 GLU A C 1
ATOM 872 O O . GLU A 1 118 ? 5.453 -20.063 -7.903 1.00 90.31 118 GLU A O 1
ATOM 877 N N . TYR A 1 119 ? 3.798 -18.675 -8.514 1.00 94.12 119 TYR A N 1
ATOM 878 C CA . TYR A 1 119 ? 3.016 -19.709 -9.191 1.00 94.12 119 TYR A CA 1
ATOM 879 C C . TYR A 1 119 ? 3.782 -20.390 -10.334 1.00 94.12 119 TYR A C 1
ATOM 881 O O . TYR A 1 119 ? 3.618 -21.593 -10.531 1.00 94.12 119 TYR A O 1
ATOM 889 N N . ARG A 1 120 ? 4.624 -19.667 -11.092 1.00 95.00 120 ARG A N 1
ATOM 890 C CA . ARG A 1 120 ? 5.489 -20.227 -12.154 1.00 95.00 120 ARG A CA 1
ATOM 891 C C . ARG A 1 120 ? 6.407 -21.323 -11.616 1.00 95.00 120 ARG A C 1
ATOM 893 O O . ARG A 1 120 ? 6.682 -22.282 -12.341 1.00 95.00 120 ARG A O 1
ATOM 900 N N . ASP A 1 121 ? 6.860 -21.199 -10.375 1.00 92.12 121 ASP A N 1
ATOM 901 C CA . ASP A 1 121 ? 7.866 -22.088 -9.811 1.00 92.12 121 ASP A CA 1
ATOM 902 C C . ASP A 1 121 ? 7.220 -23.308 -9.122 1.00 92.12 121 ASP A C 1
ATOM 904 O O . ASP A 1 121 ? 7.642 -24.443 -9.379 1.00 92.12 121 ASP A O 1
ATOM 908 N N . ASP A 1 122 ? 6.141 -23.135 -8.344 1.00 92.25 122 ASP A N 1
ATOM 909 C CA . ASP A 1 122 ? 5.531 -24.225 -7.554 1.00 92.25 122 ASP A CA 1
ATOM 910 C C . ASP A 1 122 ? 4.077 -24.608 -7.911 1.00 92.25 122 ASP A C 1
ATOM 912 O O . ASP A 1 122 ? 3.637 -25.715 -7.578 1.00 92.25 122 ASP A O 1
ATOM 916 N N . GLY A 1 123 ? 3.375 -23.778 -8.687 1.00 94.81 123 GLY A N 1
ATOM 917 C CA . GLY A 1 123 ? 1.939 -23.878 -8.960 1.00 94.81 123 GLY A CA 1
ATOM 918 C C . GLY A 1 123 ? 1.447 -25.241 -9.468 1.00 94.81 123 GLY A C 1
ATOM 919 O O . GLY A 1 123 ? 2.149 -25.996 -10.149 1.00 94.81 123 GLY A O 1
ATOM 920 N N . ALA A 1 124 ? 0.198 -25.571 -9.131 1.00 96.38 124 ALA A N 1
ATOM 921 C CA . ALA A 1 124 ? -0.371 -26.898 -9.375 1.00 96.38 124 ALA A CA 1
ATOM 922 C C . ALA A 1 124 ? -0.721 -27.179 -10.851 1.00 96.38 124 ALA A C 1
ATOM 924 O O . ALA A 1 124 ? -0.648 -28.332 -11.283 1.00 96.38 124 ALA A O 1
ATOM 925 N N . ASP A 1 125 ? -1.096 -26.153 -11.622 1.00 98.00 125 ASP A N 1
ATOM 926 C CA . ASP A 1 125 ? -1.448 -26.280 -13.038 1.00 98.00 125 ASP A CA 1
ATOM 927 C C . ASP A 1 125 ? -0.208 -26.080 -13.928 1.00 98.00 125 ASP A C 1
ATOM 929 O O . ASP A 1 125 ? 0.403 -25.012 -13.968 1.00 98.00 125 ASP A O 1
ATOM 933 N N . ALA A 1 126 ? 0.189 -27.133 -14.645 1.00 97.81 126 ALA A N 1
ATOM 934 C CA . ALA A 1 126 ? 1.370 -27.107 -15.502 1.00 97.81 126 ALA A CA 1
ATOM 935 C C . ALA A 1 126 ? 1.194 -26.260 -16.775 1.00 97.81 126 ALA A C 1
ATOM 937 O O . ALA A 1 126 ? 2.181 -25.684 -17.237 1.00 97.81 126 ALA A O 1
ATOM 938 N N . ASP A 1 127 ? -0.022 -26.167 -17.316 1.00 98.06 127 ASP A N 1
ATOM 939 C CA . ASP A 1 127 ? -0.305 -25.393 -18.525 1.00 98.06 127 ASP A CA 1
ATOM 940 C C . ASP A 1 127 ? -0.363 -23.898 -18.175 1.00 98.06 127 ASP A C 1
ATOM 942 O O . ASP A 1 127 ? 0.260 -23.080 -18.857 1.00 98.06 127 ASP A O 1
ATOM 946 N N . ALA A 1 128 ? -0.988 -23.547 -17.043 1.00 98.06 128 ALA A N 1
ATOM 947 C CA . ALA A 1 128 ? -0.967 -22.180 -16.523 1.00 98.06 128 ALA A CA 1
ATOM 948 C C . ALA A 1 128 ? 0.463 -21.703 -16.215 1.00 98.06 128 ALA A C 1
ATOM 950 O O . ALA A 1 128 ? 0.817 -20.585 -16.575 1.00 98.06 128 ALA A O 1
ATOM 951 N N . ARG A 1 129 ? 1.328 -22.546 -15.626 1.00 97.75 129 ARG A N 1
ATOM 952 C CA . ARG A 1 129 ? 2.747 -22.196 -15.398 1.00 97.75 129 ARG A CA 1
ATOM 953 C C . ARG A 1 129 ? 3.533 -21.957 -16.681 1.00 97.75 129 ARG A C 1
ATOM 955 O O . ARG A 1 129 ? 4.335 -21.028 -16.732 1.00 97.75 129 ARG A O 1
ATOM 962 N N . ALA A 1 130 ? 3.319 -22.778 -17.709 1.00 97.44 130 ALA A N 1
ATOM 963 C CA . ALA A 1 130 ? 3.982 -22.598 -18.998 1.00 97.44 130 ALA A CA 1
ATOM 964 C C . ALA A 1 130 ? 3.573 -21.269 -19.658 1.00 97.44 130 ALA A C 1
ATOM 966 O O . ALA A 1 130 ? 4.420 -20.549 -20.187 1.00 97.44 130 ALA A O 1
ATOM 967 N N . GLU A 1 131 ? 2.289 -20.921 -19.571 1.00 97.75 131 GLU A N 1
ATOM 968 C CA . GLU A 1 131 ? 1.754 -19.669 -20.101 1.00 97.75 131 GLU A CA 1
ATOM 969 C C . GLU A 1 131 ? 2.184 -18.445 -19.273 1.00 97.75 131 GLU A C 1
ATOM 971 O O . GLU A 1 131 ? 2.597 -17.438 -19.845 1.00 97.75 131 GLU A O 1
ATOM 976 N N . ILE A 1 132 ? 2.197 -18.545 -17.940 1.00 96.88 132 ILE A N 1
ATOM 977 C CA . ILE A 1 132 ? 2.766 -17.520 -17.053 1.00 96.88 132 ILE A CA 1
ATOM 978 C C . ILE A 1 132 ? 4.243 -17.288 -17.387 1.00 96.88 132 ILE A C 1
ATOM 980 O O . ILE A 1 132 ? 4.642 -16.139 -17.535 1.00 96.88 132 ILE A O 1
ATOM 984 N N . SER A 1 133 ? 5.047 -18.340 -17.588 1.00 95.56 133 SER A N 1
ATOM 985 C CA . SER A 1 133 ? 6.450 -18.184 -17.999 1.00 95.56 133 SER A CA 1
ATOM 986 C C . SER A 1 133 ? 6.570 -17.418 -19.320 1.00 95.56 133 SER A C 1
ATOM 988 O O . SER A 1 133 ? 7.345 -16.471 -19.394 1.00 95.56 133 SER A O 1
ATOM 990 N N . ARG A 1 134 ? 5.762 -17.757 -20.338 1.00 94.50 134 ARG A N 1
ATOM 991 C CA . ARG A 1 134 ? 5.743 -17.038 -21.626 1.00 94.50 134 ARG A CA 1
ATOM 992 C C . ARG A 1 134 ? 5.374 -15.561 -21.461 1.00 94.50 134 ARG A C 1
ATOM 994 O O . ARG A 1 134 ? 5.936 -14.711 -22.148 1.00 94.50 134 ARG A O 1
ATOM 1001 N N . LEU A 1 135 ? 4.401 -15.263 -20.602 1.00 93.19 135 LEU A N 1
ATOM 1002 C CA . LEU A 1 135 ? 3.927 -13.902 -20.356 1.00 93.19 135 LEU A CA 1
ATOM 1003 C C . LEU A 1 135 ? 4.927 -13.092 -19.521 1.00 93.19 135 LEU A C 1
ATOM 1005 O O . LEU A 1 135 ? 5.111 -11.909 -19.787 1.00 93.19 135 LEU A O 1
ATOM 1009 N N . LEU A 1 136 ? 5.629 -13.712 -18.573 1.00 91.62 136 LEU A N 1
ATOM 1010 C CA . LEU A 1 136 ? 6.723 -13.072 -17.842 1.00 91.62 136 LEU A CA 1
ATOM 1011 C C . LEU A 1 136 ? 7.916 -12.790 -18.770 1.00 91.62 136 LEU A C 1
ATOM 1013 O O . LEU A 1 136 ? 8.359 -11.649 -18.822 1.00 91.62 136 LEU A O 1
ATOM 1017 N N . ASP A 1 137 ? 8.332 -13.742 -19.612 1.00 88.19 137 ASP A N 1
ATOM 1018 C CA . ASP A 1 137 ? 9.369 -13.539 -20.648 1.00 88.19 137 ASP A CA 1
ATOM 1019 C C . ASP A 1 137 ? 9.009 -12.432 -21.673 1.00 88.19 137 ASP A C 1
ATOM 1021 O O . ASP A 1 137 ? 9.859 -11.959 -22.432 1.00 88.19 137 ASP A O 1
ATOM 1025 N N . LEU A 1 138 ? 7.729 -12.048 -21.743 1.00 86.38 138 LEU A N 1
ATOM 1026 C CA . LEU A 1 138 ? 7.196 -10.982 -22.595 1.00 86.38 138 LEU A CA 1
ATOM 1027 C C . LEU A 1 138 ? 7.109 -9.622 -21.875 1.00 86.38 138 LEU A C 1
ATOM 1029 O O . LEU A 1 138 ? 7.213 -8.578 -22.519 1.00 86.38 138 LEU A O 1
ATOM 1033 N N . LEU A 1 139 ? 6.869 -9.637 -20.563 1.00 87.19 139 LEU A N 1
ATOM 1034 C CA . LEU A 1 139 ? 6.519 -8.467 -19.752 1.00 87.19 139 LEU A CA 1
ATOM 1035 C C . LEU A 1 139 ? 7.637 -8.012 -18.807 1.00 87.19 139 LEU A C 1
ATOM 1037 O O . LEU A 1 139 ? 7.531 -6.917 -18.248 1.00 87.19 139 LEU A O 1
ATOM 1041 N N . VAL A 1 140 ? 8.657 -8.839 -18.592 1.00 88.44 140 VAL A N 1
ATOM 1042 C CA . VAL A 1 140 ? 9.792 -8.594 -17.698 1.00 88.44 140 VAL A CA 1
ATOM 1043 C C . VAL A 1 140 ? 11.066 -8.557 -18.535 1.00 88.44 140 VAL A C 1
ATOM 1045 O O . VAL A 1 140 ? 11.345 -9.484 -19.289 1.00 88.44 140 VAL A O 1
ATOM 1048 N N . PHE A 1 141 ? 11.847 -7.486 -18.406 1.00 87.62 141 PHE A N 1
ATOM 1049 C CA . PHE A 1 141 ? 13.084 -7.294 -19.164 1.00 87.62 141 PHE A CA 1
ATOM 1050 C C . PHE A 1 141 ? 14.268 -7.249 -18.203 1.00 87.62 141 PHE A C 1
ATOM 1052 O O . PHE A 1 141 ? 14.246 -6.490 -17.232 1.00 87.62 141 PHE A O 1
ATOM 1059 N N . SER A 1 142 ? 15.314 -8.033 -18.472 1.00 88.75 142 SER A N 1
ATOM 1060 C CA . SER A 1 142 ? 16.577 -7.895 -17.742 1.00 88.75 142 SER A CA 1
ATOM 1061 C C . SER A 1 142 ? 17.320 -6.624 -18.169 1.00 88.75 142 SER A C 1
ATOM 1063 O O . SER A 1 142 ? 17.075 -6.073 -19.245 1.00 88.75 142 SER A O 1
ATOM 1065 N N . VAL A 1 143 ? 18.293 -6.180 -17.366 1.00 89.94 143 VAL A N 1
ATOM 1066 C CA . VAL A 1 143 ? 19.189 -5.070 -17.747 1.00 89.94 143 VAL A CA 1
ATOM 1067 C C . VAL A 1 143 ? 19.868 -5.363 -19.087 1.00 89.94 143 VAL A C 1
ATOM 1069 O O . VAL A 1 143 ? 19.932 -4.486 -19.943 1.00 89.94 143 VAL A O 1
ATOM 1072 N N . ALA A 1 144 ? 20.303 -6.607 -19.304 1.00 89.12 144 ALA A N 1
ATOM 1073 C CA . ALA A 1 144 ? 20.908 -7.042 -20.557 1.00 89.12 144 ALA A CA 1
ATOM 1074 C C . ALA A 1 144 ? 19.936 -6.981 -21.753 1.00 89.12 144 ALA A C 1
ATOM 1076 O O . ALA A 1 144 ? 20.360 -6.602 -22.844 1.00 89.12 144 ALA A O 1
ATOM 1077 N N . ASP A 1 145 ? 18.646 -7.297 -21.570 1.00 87.62 145 ASP A N 1
ATOM 1078 C CA . ASP A 1 145 ? 17.626 -7.126 -22.618 1.00 87.62 145 ASP A CA 1
ATOM 1079 C C . ASP A 1 145 ? 17.448 -5.649 -22.981 1.00 87.62 145 ASP A C 1
ATOM 1081 O O . ASP A 1 145 ? 17.428 -5.302 -24.162 1.00 87.62 145 ASP A O 1
ATOM 1085 N N . LEU A 1 146 ? 17.358 -4.778 -21.972 1.00 91.12 146 LEU A N 1
ATOM 1086 C CA . LEU A 1 146 ? 17.185 -3.335 -22.150 1.00 91.12 146 LEU A CA 1
ATOM 1087 C C . LEU A 1 146 ? 18.421 -2.692 -22.801 1.00 91.12 146 LEU A C 1
ATOM 1089 O O . LEU A 1 146 ? 18.285 -1.911 -23.742 1.00 91.12 146 LEU A O 1
ATOM 1093 N N . GLU A 1 147 ? 19.632 -3.077 -22.384 1.00 91.00 147 GLU A N 1
ATOM 1094 C CA . GLU A 1 147 ? 20.887 -2.654 -23.017 1.00 91.00 147 GLU A CA 1
ATOM 1095 C C . GLU A 1 147 ? 21.033 -3.216 -24.450 1.00 91.00 147 GLU A C 1
ATOM 1097 O O . GLU A 1 147 ? 21.579 -2.531 -25.319 1.00 91.00 147 GLU A O 1
ATOM 1102 N N 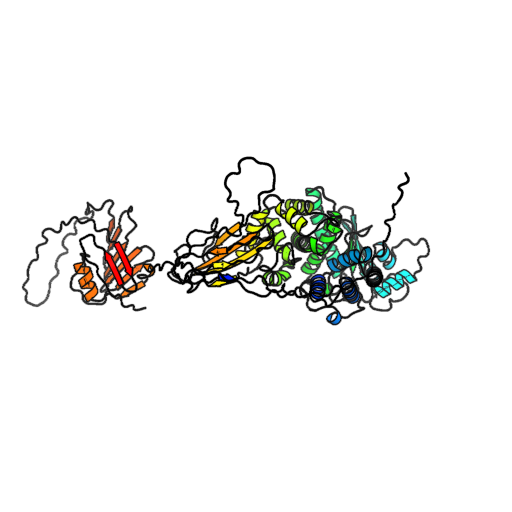. GLU A 1 148 ? 20.518 -4.415 -24.760 1.00 87.06 148 GLU A N 1
ATOM 1103 C CA . GLU A 1 148 ? 20.454 -4.936 -26.138 1.00 87.06 148 GLU A CA 1
ATOM 1104 C C . GLU A 1 148 ? 19.453 -4.134 -26.992 1.00 87.06 148 GLU A C 1
ATOM 1106 O O . GLU A 1 148 ? 19.788 -3.718 -28.104 1.00 87.06 148 GLU A O 1
ATOM 1111 N N . MET A 1 149 ? 18.258 -3.852 -26.461 1.00 87.44 149 MET A N 1
ATOM 1112 C CA . MET A 1 149 ? 17.220 -3.034 -27.106 1.00 87.44 149 MET A CA 1
ATOM 1113 C C . MET A 1 149 ? 17.652 -1.573 -27.305 1.00 87.44 149 MET A C 1
ATOM 1115 O O . MET A 1 149 ? 17.219 -0.946 -28.272 1.00 87.44 149 MET A O 1
ATOM 1119 N N . ALA A 1 150 ? 18.542 -1.054 -26.455 1.00 90.69 150 ALA A N 1
ATOM 1120 C CA . ALA A 1 150 ? 19.186 0.251 -26.608 1.00 90.69 150 ALA A CA 1
ATOM 1121 C C . ALA A 1 150 ? 20.445 0.236 -27.505 1.00 90.69 150 ALA A C 1
ATOM 1123 O O . ALA A 1 150 ? 21.051 1.277 -27.760 1.00 90.69 150 ALA A O 1
ATOM 1124 N N . GLY A 1 151 ? 20.873 -0.931 -28.001 1.00 89.12 151 GLY A N 1
ATOM 1125 C CA . GLY A 1 151 ? 22.078 -1.067 -28.832 1.00 89.12 151 GLY A CA 1
ATOM 1126 C C . GLY A 1 151 ? 23.404 -0.855 -28.084 1.00 89.12 151 GLY A C 1
ATOM 1127 O O . GLY A 1 151 ? 24.443 -0.645 -28.719 1.00 89.12 151 GLY A O 1
ATOM 1128 N N . LEU A 1 152 ? 23.375 -0.915 -26.750 1.00 88.19 152 LEU A N 1
ATOM 1129 C CA . LEU A 1 152 ? 24.506 -0.717 -25.839 1.00 88.19 152 LEU A CA 1
ATOM 1130 C C . LEU A 1 152 ? 25.190 -2.031 -25.432 1.00 88.19 152 LEU A C 1
ATOM 1132 O O . LEU A 1 152 ? 26.360 -2.016 -25.045 1.00 88.19 152 LEU A O 1
ATOM 1136 N N . GLY A 1 153 ? 24.490 -3.161 -25.577 1.00 75.69 153 GLY A N 1
ATOM 1137 C CA . GLY A 1 153 ? 24.994 -4.492 -25.243 1.00 75.69 153 GLY A CA 1
ATOM 1138 C C . GLY A 1 153 ? 26.312 -4.880 -25.949 1.00 75.69 153 GLY A C 1
ATOM 1139 O O . GLY A 1 153 ? 26.675 -4.341 -27.005 1.00 75.69 153 GLY A O 1
ATOM 1140 N N . PRO A 1 154 ? 27.068 -5.843 -25.389 1.00 69.25 154 PRO A N 1
ATOM 1141 C CA . PRO A 1 154 ? 28.396 -6.196 -25.877 1.00 69.25 154 PRO A CA 1
ATOM 1142 C C . PRO A 1 154 ? 28.367 -6.709 -27.325 1.00 69.25 154 PRO A C 1
ATOM 1144 O O . PRO A 1 154 ? 27.779 -7.740 -27.640 1.00 69.25 154 PRO A O 1
ATOM 1147 N N . LYS A 1 155 ? 29.117 -6.042 -28.214 1.00 63.53 155 LYS A N 1
ATOM 1148 C CA . LYS A 1 155 ? 29.237 -6.373 -29.657 1.00 63.53 155 LYS A CA 1
ATOM 1149 C C . LYS A 1 155 ? 29.802 -7.776 -29.954 1.00 63.53 155 LYS A C 1
ATOM 1151 O O . LYS A 1 155 ? 29.925 -8.170 -31.116 1.00 63.53 155 LYS A O 1
ATOM 1156 N N . SER A 1 156 ? 30.224 -8.513 -28.931 1.00 45.62 156 SER A N 1
ATOM 1157 C CA . SER A 1 156 ? 30.847 -9.826 -29.040 1.00 45.62 156 SER A CA 1
ATOM 1158 C C . SER A 1 156 ? 29.813 -10.947 -29.169 1.00 45.62 156 SER A C 1
ATOM 1160 O O . SER A 1 156 ? 29.086 -11.238 -28.230 1.00 45.62 156 SER A O 1
ATOM 1162 N N . ALA A 1 157 ? 29.882 -11.654 -30.302 1.00 43.06 157 ALA A N 1
ATOM 1163 C CA . ALA A 1 157 ? 29.263 -12.959 -30.563 1.00 43.06 157 ALA A CA 1
ATOM 1164 C C . ALA A 1 157 ? 27.754 -13.011 -30.884 1.00 43.06 157 ALA A C 1
ATOM 1166 O O . ALA A 1 157 ? 27.023 -13.782 -30.279 1.00 43.06 157 ALA A O 1
ATOM 1167 N N . ARG A 1 158 ? 27.344 -12.351 -31.982 1.00 42.22 158 ARG A N 1
ATOM 1168 C CA . ARG A 1 158 ? 26.288 -12.838 -32.911 1.00 42.22 158 ARG A CA 1
ATOM 1169 C C . ARG A 1 158 ? 24.988 -13.375 -32.268 1.00 42.22 158 ARG A C 1
ATOM 1171 O O . ARG 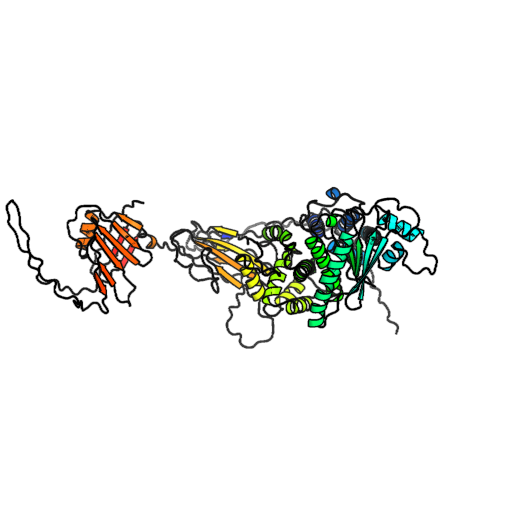A 1 158 ? 24.353 -14.263 -32.841 1.00 42.22 158 ARG A O 1
ATOM 1178 N N . ILE A 1 159 ? 24.536 -12.797 -31.156 1.00 44.94 159 ILE A N 1
ATOM 1179 C CA . ILE A 1 159 ? 23.122 -12.888 -30.788 1.00 44.94 159 ILE A CA 1
ATOM 1180 C C . ILE A 1 159 ? 22.369 -12.259 -31.960 1.00 44.94 159 ILE A C 1
ATOM 1182 O O . ILE A 1 159 ? 22.717 -11.175 -32.438 1.00 44.94 159 ILE A O 1
ATOM 1186 N N . THR A 1 160 ? 21.467 -13.027 -32.567 1.00 49.41 160 THR A N 1
ATOM 1187 C CA . THR A 1 160 ? 20.850 -12.627 -33.830 1.00 49.41 160 THR A CA 1
ATOM 1188 C C . THR A 1 160 ? 20.072 -11.340 -33.614 1.00 49.41 160 THR A C 1
ATOM 1190 O O . THR A 1 160 ? 19.220 -11.316 -32.736 1.00 49.41 160 THR A O 1
ATOM 1193 N N . THR A 1 161 ? 20.271 -10.327 -34.463 1.00 54.72 161 THR A N 1
ATOM 1194 C CA . THR A 1 161 ? 19.515 -9.052 -34.446 1.00 54.72 161 THR A CA 1
ATOM 1195 C C . THR A 1 161 ? 17.993 -9.236 -34.472 1.00 54.72 161 THR A C 1
ATOM 1197 O O . THR A 1 161 ? 17.245 -8.341 -34.093 1.00 54.72 161 THR A O 1
ATOM 1200 N N . LYS A 1 162 ? 17.542 -10.425 -34.883 1.00 60.47 162 LYS A N 1
ATOM 1201 C CA . LYS A 1 162 ? 16.173 -10.914 -34.755 1.00 60.47 162 LYS A CA 1
ATOM 1202 C C . LYS A 1 162 ? 15.646 -10.901 -33.307 1.00 60.47 162 LYS A C 1
ATOM 1204 O O . LYS A 1 162 ? 14.476 -10.616 -33.138 1.00 60.47 162 LYS A O 1
ATOM 1209 N N . GLY A 1 163 ? 16.474 -11.172 -32.293 1.00 68.56 163 GLY A N 1
ATOM 1210 C CA . GLY A 1 163 ? 16.081 -11.217 -30.877 1.00 68.56 163 GLY A CA 1
ATOM 1211 C C . GLY A 1 163 ? 15.732 -9.840 -30.312 1.00 68.56 163 GLY A C 1
ATOM 1212 O O . GLY A 1 163 ? 14.620 -9.651 -29.829 1.00 68.56 163 GLY A O 1
ATOM 1213 N N . ALA A 1 164 ? 16.633 -8.858 -30.444 1.00 68.88 164 ALA A N 1
ATOM 1214 C CA . ALA A 1 164 ? 16.329 -7.451 -30.165 1.00 68.88 164 ALA A CA 1
ATOM 1215 C C . ALA A 1 164 ? 15.084 -6.977 -30.927 1.00 68.88 164 ALA A C 1
ATOM 1217 O O . ALA A 1 164 ? 14.150 -6.480 -30.312 1.00 68.88 164 ALA A O 1
ATOM 1218 N N . ALA A 1 165 ? 15.027 -7.190 -32.248 1.00 71.12 165 ALA A N 1
ATOM 1219 C CA . ALA A 1 165 ? 13.892 -6.751 -33.062 1.00 71.12 165 ALA A CA 1
ATOM 1220 C C . ALA A 1 165 ? 12.563 -7.415 -32.647 1.00 71.12 165 ALA A C 1
ATOM 1222 O O . ALA A 1 165 ? 11.530 -6.753 -32.638 1.00 71.12 165 ALA A O 1
ATOM 1223 N N . GLU A 1 166 ? 12.580 -8.694 -32.260 1.00 74.88 166 GLU A N 1
ATOM 1224 C CA . GLU A 1 166 ? 11.404 -9.401 -31.749 1.00 74.88 166 GLU A CA 1
ATOM 1225 C C . GLU A 1 166 ? 10.975 -8.866 -30.371 1.00 74.88 166 GLU A C 1
ATOM 1227 O O . GLU A 1 166 ? 9.788 -8.622 -30.162 1.00 74.88 166 GLU A O 1
ATOM 1232 N N . ARG A 1 167 ? 11.918 -8.598 -29.455 1.00 76.19 167 ARG A N 1
ATOM 1233 C CA . ARG A 1 167 ? 11.635 -7.953 -28.157 1.00 76.19 167 ARG A CA 1
ATOM 1234 C C . ARG A 1 167 ? 11.098 -6.528 -28.332 1.00 76.19 167 ARG A C 1
ATOM 1236 O O . ARG A 1 167 ? 10.098 -6.181 -27.717 1.00 76.19 167 ARG A O 1
ATOM 1243 N N . CYS A 1 168 ? 11.647 -5.747 -29.260 1.00 79.56 168 CYS A N 1
ATOM 1244 C CA . CYS A 1 168 ? 11.078 -4.461 -29.667 1.00 79.56 168 CYS A CA 1
ATOM 1245 C C . CYS A 1 168 ? 9.643 -4.616 -30.208 1.00 79.56 168 CYS A C 1
ATOM 1247 O O . CYS A 1 168 ? 8.760 -3.881 -29.785 1.00 79.56 168 CYS A O 1
ATOM 1249 N N . SER A 1 169 ? 9.366 -5.606 -31.068 1.00 76.25 169 SER A N 1
ATOM 1250 C CA . SER A 1 169 ? 8.009 -5.861 -31.606 1.00 76.25 169 SER A CA 1
ATOM 1251 C C . SER A 1 169 ? 6.981 -6.344 -30.580 1.00 76.25 169 SER A C 1
ATOM 1253 O O . SER A 1 169 ? 5.794 -6.417 -30.875 1.00 76.25 169 SER A O 1
ATOM 1255 N N . LYS A 1 170 ? 7.461 -6.724 -29.397 1.00 71.38 170 LYS A N 1
ATOM 1256 C CA . LYS A 1 170 ? 6.676 -7.153 -28.242 1.00 71.38 170 LYS A CA 1
ATOM 1257 C C . LYS A 1 170 ? 6.452 -6.004 -27.254 1.00 71.38 170 LYS A C 1
ATOM 1259 O O . LYS A 1 170 ? 5.398 -5.913 -26.637 1.00 71.38 170 LYS A O 1
ATOM 1264 N N . PHE A 1 171 ? 7.443 -5.123 -27.128 1.00 72.62 171 PHE A N 1
ATOM 1265 C CA . PHE A 1 171 ? 7.412 -3.930 -26.287 1.00 72.62 171 PHE A CA 1
ATOM 1266 C C . PHE A 1 171 ? 6.529 -2.815 -26.868 1.00 72.62 171 PHE A C 1
ATOM 1268 O O . PHE A 1 171 ? 5.798 -2.144 -26.140 1.00 72.62 171 PHE A O 1
ATOM 1275 N N . PHE A 1 172 ? 6.591 -2.627 -28.188 1.00 72.06 172 PHE A N 1
ATOM 1276 C CA . PHE A 1 172 ? 5.693 -1.759 -28.943 1.00 72.06 172 PHE A CA 1
ATOM 1277 C C . PHE A 1 172 ? 4.532 -2.588 -29.492 1.00 72.06 172 PHE A C 1
ATOM 1279 O O . PHE A 1 172 ? 4.747 -3.666 -30.036 1.00 72.06 172 PHE A O 1
ATOM 1286 N N . THR A 1 173 ? 3.305 -2.073 -29.422 1.00 65.44 173 THR A N 1
ATOM 1287 C CA . THR A 1 173 ? 2.113 -2.706 -30.013 1.00 65.44 173 THR A CA 1
ATOM 1288 C C . THR A 1 173 ? 2.076 -2.528 -31.542 1.00 65.44 173 THR A C 1
ATOM 1290 O O . THR A 1 173 ? 1.197 -1.870 -32.097 1.00 65.44 173 THR A O 1
ATOM 1293 N N . GLY A 1 174 ? 3.056 -3.101 -32.252 1.00 60.28 174 GLY A N 1
ATOM 1294 C CA . GLY A 1 174 ? 3.157 -3.046 -33.714 1.00 60.28 174 GLY A CA 1
ATOM 1295 C C . GLY A 1 174 ? 4.491 -3.554 -34.276 1.00 60.28 174 GLY A C 1
ATOM 1296 O O . GLY A 1 174 ? 5.417 -3.876 -33.535 1.00 60.28 174 GLY A O 1
ATOM 1297 N N . GLU A 1 175 ? 4.612 -3.605 -35.609 1.00 53.91 175 GLU A N 1
ATOM 1298 C CA . GLU A 1 175 ? 5.906 -3.871 -36.254 1.00 53.91 175 GLU A CA 1
ATOM 1299 C C . GLU A 1 175 ? 6.892 -2.726 -35.942 1.00 53.91 175 GLU A C 1
ATOM 1301 O O . GLU A 1 175 ? 6.622 -1.576 -36.301 1.00 53.91 175 GLU A O 1
ATOM 1306 N N . PRO A 1 176 ? 8.048 -3.001 -35.311 1.00 54.75 176 PRO A N 1
ATOM 1307 C CA . PRO A 1 176 ? 9.055 -1.985 -35.076 1.00 54.75 176 PRO A CA 1
ATOM 1308 C C . PRO A 1 176 ? 9.724 -1.651 -36.417 1.00 54.75 176 PRO A C 1
ATOM 1310 O O . PRO A 1 176 ? 10.012 -2.563 -37.205 1.00 54.75 176 PRO A O 1
ATOM 1313 N N . PRO A 1 177 ? 10.020 -0.372 -36.706 1.00 50.56 177 PRO A N 1
ATOM 1314 C CA . PRO A 1 177 ? 10.791 -0.025 -37.889 1.00 50.56 177 PRO A CA 1
ATOM 1315 C C . PRO A 1 177 ? 12.159 -0.718 -37.828 1.00 50.56 177 PRO A C 1
ATOM 1317 O O . PRO A 1 177 ? 12.770 -0.872 -36.770 1.00 50.56 177 PRO A O 1
ATOM 1320 N N . GLY A 1 178 ? 12.582 -1.237 -38.979 1.00 54.16 178 GLY A N 1
ATOM 1321 C CA . GLY A 1 178 ? 13.448 -2.412 -39.020 1.00 54.16 178 GLY A CA 1
ATOM 1322 C C . GLY A 1 178 ? 14.833 -2.265 -38.381 1.00 54.16 178 GLY A C 1
ATOM 1323 O O . GLY A 1 178 ? 15.550 -1.302 -38.630 1.00 54.16 178 GLY A O 1
ATOM 1324 N N . VAL A 1 179 ? 15.241 -3.326 -37.676 1.00 52.59 179 VAL A N 1
ATOM 1325 C CA . VAL A 1 179 ? 16.631 -3.688 -37.324 1.00 52.59 179 VAL A CA 1
ATOM 1326 C C . VAL A 1 179 ? 17.490 -2.519 -36.804 1.00 52.59 179 VAL A C 1
ATOM 1328 O O . VAL A 1 179 ? 18.540 -2.200 -37.364 1.00 52.59 179 VAL A O 1
ATOM 1331 N N . GLY A 1 180 ? 17.067 -1.921 -35.691 1.00 65.88 180 GLY A N 1
ATOM 1332 C CA . GLY A 1 180 ? 17.814 -0.903 -34.949 1.00 65.88 180 GLY A CA 1
ATOM 1333 C C . GLY A 1 180 ? 17.591 -1.019 -33.440 1.00 65.88 180 GLY A C 1
ATOM 1334 O O . GLY A 1 180 ? 16.841 -1.886 -32.992 1.00 65.88 180 GLY A O 1
ATOM 1335 N N . ALA A 1 181 ? 18.245 -0.148 -32.669 1.00 80.12 181 ALA A N 1
ATOM 1336 C CA . ALA A 1 181 ? 17.872 0.076 -31.275 1.00 80.12 181 ALA A CA 1
ATOM 1337 C C . ALA A 1 181 ? 16.466 0.695 -31.229 1.00 80.12 181 ALA A C 1
ATOM 1339 O O . ALA A 1 181 ? 16.155 1.566 -32.041 1.00 80.12 181 ALA A O 1
ATOM 1340 N N . CYS A 1 182 ? 15.626 0.228 -30.308 1.00 87.75 182 CYS A N 1
ATOM 1341 C CA . CYS A 1 182 ? 14.268 0.736 -30.112 1.00 87.75 182 CYS A CA 1
ATOM 1342 C C . CYS A 1 182 ? 14.076 1.462 -28.776 1.00 87.75 182 CYS A C 1
ATOM 1344 O O . CYS A 1 182 ? 13.023 2.053 -28.544 1.00 87.75 182 CYS A O 1
ATOM 1346 N N . LEU A 1 183 ? 15.095 1.440 -27.919 1.00 91.38 183 LEU A N 1
ATOM 1347 C CA . LEU A 1 183 ? 15.154 2.248 -26.712 1.00 91.38 183 LEU A CA 1
ATOM 1348 C C . LEU A 1 183 ? 16.325 3.229 -26.809 1.00 91.38 183 LEU A C 1
ATOM 1350 O O . LEU A 1 183 ? 17.377 2.915 -27.364 1.00 91.38 183 LEU A O 1
ATOM 1354 N N . GLU A 1 184 ? 16.144 4.411 -26.248 1.00 93.56 184 GLU A N 1
ATOM 1355 C CA . GLU A 1 184 ? 17.226 5.264 -25.778 1.00 93.56 184 GLU A CA 1
ATOM 1356 C C . GLU A 1 184 ? 17.476 4.961 -24.294 1.00 93.56 184 GLU A C 1
ATOM 1358 O O . GLU A 1 184 ? 16.586 4.484 -23.585 1.00 93.56 184 GLU A O 1
ATOM 1363 N N . GLN A 1 185 ? 18.701 5.209 -23.828 1.00 95.69 185 GLN A N 1
ATOM 1364 C CA . GLN A 1 185 ? 19.078 5.073 -22.423 1.00 95.69 185 GLN A CA 1
ATOM 1365 C C . GLN A 1 185 ? 19.619 6.407 -21.912 1.00 95.69 185 GLN A C 1
ATOM 1367 O O . GLN A 1 185 ? 20.605 6.933 -22.430 1.00 95.69 185 GLN A O 1
ATOM 1372 N N . GLU A 1 186 ? 19.041 6.886 -20.819 1.00 97.25 186 GLU A N 1
ATOM 1373 C CA . GLU A 1 186 ? 19.674 7.844 -19.926 1.00 97.25 186 GLU A CA 1
ATOM 1374 C C . GLU A 1 186 ? 20.221 7.144 -18.683 1.00 97.25 186 GLU A C 1
ATOM 1376 O O . GLU A 1 186 ? 19.825 6.033 -18.315 1.00 97.25 186 GLU A O 1
ATOM 1381 N N . SER A 1 187 ? 21.187 7.772 -18.018 1.00 97.06 187 SER A N 1
ATOM 1382 C CA . SER A 1 187 ? 21.744 7.234 -16.780 1.00 97.06 187 SER A CA 1
ATOM 1383 C C . SER A 1 187 ? 22.221 8.335 -15.850 1.00 97.06 187 SER A C 1
ATOM 1385 O O . SER A 1 187 ? 22.662 9.398 -16.292 1.00 97.06 187 SER A O 1
ATOM 1387 N N . THR A 1 188 ? 22.153 8.067 -14.552 1.00 97.62 188 THR A N 1
ATOM 1388 C CA . THR A 1 188 ? 22.598 8.981 -13.503 1.00 97.62 188 THR A CA 1
ATOM 1389 C C . THR A 1 188 ? 23.375 8.215 -12.435 1.00 97.62 188 THR A C 1
ATOM 1391 O O . THR A 1 188 ? 23.092 7.051 -12.156 1.00 97.62 188 THR A O 1
ATOM 1394 N N . MET A 1 189 ? 24.399 8.860 -11.875 1.00 98.12 189 MET A N 1
ATOM 1395 C CA . MET A 1 189 ? 25.163 8.323 -10.751 1.00 98.12 189 MET A CA 1
ATOM 1396 C C . MET A 1 189 ? 24.583 8.899 -9.463 1.00 98.12 189 MET A C 1
ATOM 1398 O O . MET A 1 189 ? 24.601 10.119 -9.293 1.00 98.12 189 MET A O 1
ATOM 1402 N N . ILE A 1 190 ? 24.122 8.044 -8.551 1.00 98.06 190 ILE A N 1
ATOM 1403 C CA . ILE A 1 190 ? 23.607 8.455 -7.236 1.00 98.06 190 ILE A CA 1
ATOM 1404 C C . ILE A 1 190 ? 24.392 7.685 -6.174 1.00 98.06 190 ILE A C 1
ATOM 1406 O O . ILE A 1 190 ? 24.502 6.465 -6.238 1.00 98.06 190 ILE A O 1
ATOM 1410 N N . GLU A 1 191 ? 25.032 8.410 -5.253 1.00 96.81 191 GLU A N 1
ATOM 1411 C CA . GLU A 1 191 ? 25.941 7.876 -4.217 1.00 96.81 191 GLU A CA 1
ATOM 1412 C C . GLU A 1 191 ? 27.080 6.942 -4.697 1.00 96.81 191 GLU A C 1
ATOM 1414 O O . GLU A 1 191 ? 27.738 6.300 -3.881 1.00 96.81 191 GLU A O 1
ATOM 1419 N N . GLY A 1 192 ? 27.368 6.903 -6.002 1.00 96.62 192 GLY A N 1
ATOM 1420 C CA . GLY A 1 192 ? 28.388 6.031 -6.599 1.00 96.62 192 GLY A CA 1
ATOM 1421 C C . GLY A 1 192 ? 27.836 4.809 -7.339 1.00 96.62 192 GLY A C 1
ATOM 1422 O O . GLY A 1 192 ? 28.612 4.151 -8.026 1.00 96.62 192 GLY A O 1
ATOM 1423 N N . GLU A 1 193 ? 26.524 4.567 -7.289 1.00 97.00 193 GLU A N 1
ATOM 1424 C CA . GLU A 1 193 ? 25.838 3.520 -8.056 1.00 97.00 193 GLU A CA 1
ATOM 1425 C C . GLU A 1 193 ? 25.199 4.074 -9.343 1.00 97.00 193 GLU A C 1
ATOM 1427 O O . GLU A 1 193 ? 24.862 5.260 -9.425 1.00 97.00 193 GLU A O 1
ATOM 1432 N N . LEU A 1 194 ? 25.062 3.219 -10.365 1.00 96.56 194 LEU A N 1
ATOM 1433 C CA . LEU A 1 194 ? 24.591 3.584 -11.710 1.00 96.56 194 LEU A CA 1
ATOM 1434 C C . LEU A 1 194 ? 23.113 3.226 -11.917 1.00 96.56 194 LEU A C 1
ATOM 1436 O O . LEU A 1 194 ? 22.767 2.061 -12.123 1.00 96.56 194 LEU A O 1
ATOM 1440 N N . TYR A 1 195 ? 22.267 4.250 -11.973 1.00 97.69 195 TYR A N 1
ATOM 1441 C CA . TYR A 1 195 ? 20.832 4.142 -12.234 1.00 97.69 195 TYR A CA 1
ATOM 1442 C C . TYR A 1 195 ? 20.555 4.418 -13.713 1.00 97.69 195 TYR A C 1
ATOM 1444 O O . TYR A 1 195 ? 21.149 5.330 -14.300 1.00 97.69 195 TYR A O 1
ATOM 1452 N N . ARG A 1 196 ? 19.681 3.621 -14.335 1.00 97.94 196 ARG A N 1
ATOM 1453 C CA . ARG A 1 196 ? 19.379 3.671 -15.774 1.00 97.94 196 ARG A CA 1
ATOM 1454 C C . ARG A 1 196 ? 17.893 3.907 -16.012 1.00 97.94 196 ARG A C 1
ATOM 1456 O O . ARG A 1 196 ? 17.055 3.307 -15.343 1.00 97.94 196 ARG A O 1
ATOM 1463 N N . ILE A 1 197 ? 17.585 4.724 -17.014 1.00 98.00 197 ILE A N 1
ATOM 1464 C CA . ILE A 1 197 ? 16.227 4.949 -17.509 1.00 98.00 197 ILE A CA 1
ATOM 1465 C C . ILE A 1 197 ? 16.222 4.657 -19.007 1.00 98.00 197 ILE A C 1
ATOM 1467 O O . ILE A 1 197 ? 16.972 5.271 -19.761 1.00 98.00 197 ILE A O 1
ATOM 1471 N N . PHE A 1 198 ? 15.375 3.727 -19.427 1.00 96.25 198 PHE A N 1
ATOM 1472 C CA . PHE A 1 198 ? 15.176 3.329 -20.812 1.00 96.25 198 PHE A CA 1
ATOM 1473 C C . PHE A 1 198 ? 13.812 3.815 -21.302 1.00 96.25 198 PHE A C 1
ATOM 1475 O O . PHE A 1 198 ? 12.810 3.667 -20.604 1.00 96.25 198 PHE A O 1
ATOM 1482 N N . PHE A 1 199 ? 13.747 4.375 -22.503 1.00 94.50 199 PHE A N 1
ATOM 1483 C CA . PHE A 1 199 ? 12.512 4.921 -23.076 1.00 94.50 199 PHE A CA 1
ATOM 1484 C C . PHE A 1 199 ? 12.517 4.788 -24.602 1.00 94.50 199 PHE A C 1
ATOM 1486 O O . PHE A 1 199 ? 13.582 4.553 -25.168 1.00 94.50 199 PHE A O 1
ATOM 1493 N N . PRO A 1 200 ? 11.366 4.879 -25.294 1.00 90.62 200 PRO A N 1
ATOM 1494 C CA . PRO A 1 200 ? 11.318 4.737 -26.748 1.00 90.62 200 PRO A CA 1
ATOM 1495 C C . PRO A 1 200 ? 12.285 5.675 -27.480 1.00 90.62 200 PRO A C 1
ATOM 1497 O O . PRO A 1 200 ? 12.354 6.862 -27.172 1.00 90.62 200 PRO A O 1
ATOM 1500 N N . ALA A 1 201 ? 13.007 5.158 -28.474 1.00 86.31 201 ALA A N 1
ATOM 1501 C CA . ALA A 1 201 ? 13.915 5.967 -29.292 1.00 86.31 201 ALA A CA 1
ATOM 1502 C C . ALA A 1 201 ? 13.166 6.839 -30.322 1.00 86.31 201 ALA A C 1
ATOM 1504 O O . ALA A 1 201 ? 12.147 6.414 -30.866 1.00 86.31 201 ALA A O 1
ATOM 1505 N N . ASP A 1 202 ? 13.670 8.024 -30.670 1.00 77.94 202 ASP A N 1
ATOM 1506 C CA . ASP A 1 202 ? 13.177 8.788 -31.834 1.00 77.94 202 ASP A CA 1
ATOM 1507 C C . ASP A 1 202 ? 13.575 8.069 -33.153 1.00 77.94 202 ASP A C 1
ATOM 1509 O O . ASP A 1 202 ? 14.728 7.645 -33.286 1.00 77.94 202 ASP A O 1
ATOM 1513 N N . PRO A 1 203 ? 12.684 7.880 -34.156 1.00 68.19 203 PRO A N 1
ATOM 1514 C CA . PRO A 1 203 ? 11.320 8.393 -34.309 1.00 68.19 203 PRO A CA 1
ATOM 1515 C C . PRO A 1 203 ? 10.228 7.334 -34.079 1.00 68.19 203 PRO A C 1
ATOM 1517 O O . PRO A 1 203 ? 9.238 7.280 -34.817 1.00 68.19 203 PRO A O 1
ATOM 1520 N N . LEU A 1 204 ? 10.401 6.444 -33.100 1.00 68.06 204 LEU A N 1
ATOM 1521 C CA . LEU A 1 204 ? 9.344 5.505 -32.728 1.00 68.06 204 LEU A CA 1
ATOM 1522 C C . LEU A 1 204 ? 8.131 6.246 -32.158 1.00 68.06 204 LEU A C 1
ATOM 1524 O O . LEU A 1 204 ? 8.270 7.345 -31.614 1.00 68.06 204 LEU A O 1
ATOM 1528 N N . PRO A 1 205 ? 6.932 5.637 -32.215 1.00 71.31 205 PRO A N 1
ATOM 1529 C CA . PRO A 1 205 ? 5.802 6.106 -31.436 1.00 71.31 205 PRO A CA 1
ATOM 1530 C C . PRO A 1 205 ? 6.189 6.143 -29.954 1.00 71.31 205 PRO A C 1
ATOM 1532 O O . PRO A 1 205 ? 6.218 5.120 -29.278 1.00 71.31 205 PRO A O 1
ATOM 1535 N N . GLN A 1 206 ? 6.434 7.348 -29.441 1.00 71.81 206 GLN A N 1
ATOM 1536 C CA . GLN A 1 206 ? 6.719 7.600 -28.026 1.00 71.81 206 GLN A CA 1
ATOM 1537 C C . GLN A 1 206 ? 5.545 7.212 -27.111 1.00 71.81 206 GLN A C 1
ATOM 1539 O O . GLN A 1 206 ? 5.656 7.311 -25.900 1.00 71.81 206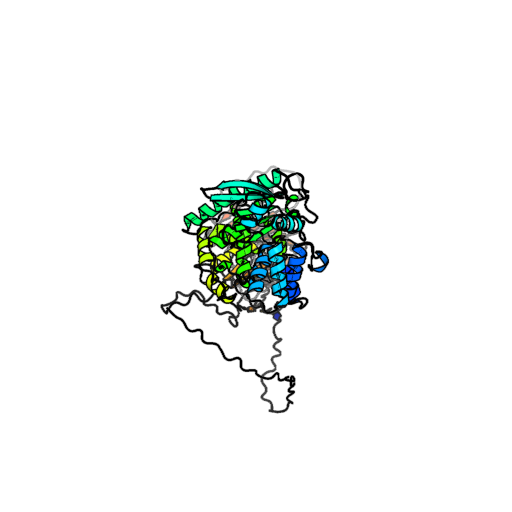 GLN A O 1
ATOM 1544 N N . ALA A 1 207 ? 4.393 6.822 -27.670 1.00 81.44 207 ALA A N 1
ATOM 1545 C CA . ALA A 1 207 ? 3.165 6.499 -26.943 1.00 81.44 207 ALA A CA 1
ATOM 1546 C C . ALA A 1 207 ? 2.702 7.605 -25.969 1.00 81.44 207 ALA A C 1
ATOM 1548 O O . ALA A 1 207 ? 2.028 7.315 -24.990 1.00 81.44 207 ALA A O 1
ATOM 1549 N N . GLY A 1 208 ? 3.075 8.865 -26.237 1.00 86.69 208 GLY A N 1
ATOM 1550 C CA . GLY A 1 208 ? 2.822 10.032 -25.379 1.00 86.69 208 GLY A CA 1
ATOM 1551 C C . GLY A 1 208 ? 3.970 10.398 -24.423 1.00 86.69 208 GLY A C 1
ATOM 1552 O O . GLY A 1 208 ? 3.947 11.475 -23.824 1.00 86.69 208 GLY A O 1
ATOM 1553 N N . TRP A 1 209 ? 5.018 9.574 -24.330 1.00 92.44 209 TRP A N 1
ATOM 1554 C CA . TRP A 1 209 ? 6.228 9.901 -23.582 1.00 92.44 209 TRP A CA 1
ATOM 1555 C C . TRP A 1 209 ? 6.968 11.105 -24.171 1.00 92.44 209 TRP A C 1
ATOM 1557 O O . TRP A 1 209 ? 6.875 11.428 -25.355 1.00 92.44 209 TRP A O 1
ATOM 1567 N N . THR A 1 210 ? 7.684 11.815 -23.301 1.00 93.25 210 THR A N 1
ATOM 1568 C CA . THR A 1 210 ? 8.424 13.033 -23.645 1.00 93.25 210 THR A CA 1
ATOM 1569 C C . THR A 1 210 ? 9.672 13.121 -22.775 1.00 93.25 210 THR A C 1
ATOM 1571 O O . THR A 1 210 ? 9.714 12.537 -21.691 1.00 93.25 210 THR A O 1
ATOM 1574 N N . ALA A 1 211 ? 10.651 13.928 -23.190 1.00 94.06 211 ALA A N 1
ATOM 1575 C CA . ALA A 1 211 ? 11.836 14.213 -22.379 1.00 94.06 211 ALA A CA 1
ATOM 1576 C C . ALA A 1 211 ? 11.502 14.786 -20.982 1.00 94.06 211 ALA A C 1
ATOM 1578 O O . ALA A 1 211 ? 12.285 14.612 -20.055 1.00 94.06 211 ALA A O 1
ATOM 1579 N N . ALA A 1 212 ? 10.335 15.425 -20.804 1.00 96.06 212 ALA A N 1
ATOM 1580 C CA . ALA A 1 212 ? 9.884 15.891 -19.492 1.00 96.06 212 ALA A CA 1
ATOM 1581 C C . ALA A 1 212 ? 9.505 14.725 -18.561 1.00 96.06 212 ALA A C 1
ATOM 1583 O O . ALA A 1 212 ? 9.878 14.743 -17.396 1.00 96.06 212 ALA A O 1
ATOM 1584 N N . HIS A 1 213 ? 8.841 13.680 -19.067 1.00 96.50 213 HIS A N 1
ATOM 1585 C CA . HIS A 1 213 ? 8.535 12.486 -18.268 1.00 96.50 213 HIS A CA 1
ATOM 1586 C C . HIS A 1 213 ? 9.809 11.724 -17.860 1.00 96.50 213 HIS A C 1
ATOM 1588 O O . HIS A 1 213 ? 9.920 11.264 -16.726 1.00 96.50 213 HIS A O 1
ATOM 1594 N N . VAL A 1 214 ? 10.795 11.634 -18.761 1.00 96.88 214 VAL A N 1
ATOM 1595 C CA . VAL A 1 214 ? 12.102 11.019 -18.461 1.00 96.88 214 VAL A CA 1
ATOM 1596 C C . VAL A 1 214 ? 12.865 11.845 -17.415 1.00 96.88 214 VAL A C 1
ATOM 1598 O O . VAL A 1 214 ? 13.443 11.279 -16.488 1.00 96.88 214 VAL A O 1
ATOM 1601 N N . ALA A 1 215 ? 12.807 13.181 -17.498 1.00 97.88 215 ALA A N 1
ATOM 1602 C CA . ALA A 1 215 ? 13.363 14.067 -16.476 1.00 97.88 215 ALA A CA 1
ATOM 1603 C C . ALA A 1 215 ? 12.691 13.869 -15.105 1.00 97.88 215 ALA A C 1
ATOM 1605 O O . ALA A 1 215 ? 13.405 13.701 -14.122 1.00 97.88 215 ALA A O 1
ATOM 1606 N N . LEU A 1 216 ? 11.356 13.779 -15.041 1.00 98.19 216 LEU A N 1
ATOM 1607 C CA . LEU A 1 216 ? 10.627 13.509 -13.792 1.00 98.19 216 LEU A CA 1
ATOM 1608 C C . LEU A 1 216 ? 10.995 12.153 -13.172 1.00 98.19 216 LEU A C 1
ATOM 1610 O O . LEU A 1 216 ? 11.154 12.063 -11.960 1.00 98.19 216 LEU A O 1
ATOM 1614 N N . ALA A 1 217 ? 11.194 11.105 -13.976 1.00 98.25 217 ALA A N 1
ATOM 1615 C CA . ALA A 1 217 ? 11.694 9.826 -13.463 1.00 98.25 217 ALA A CA 1
ATOM 1616 C C . ALA A 1 217 ? 13.127 9.920 -12.920 1.00 98.25 217 ALA A C 1
ATOM 1618 O O . ALA A 1 217 ? 13.462 9.278 -11.924 1.00 98.25 217 ALA A O 1
ATOM 1619 N N . ARG A 1 218 ? 13.975 10.742 -13.547 1.00 98.44 218 ARG A N 1
ATOM 1620 C CA . ARG A 1 218 ? 15.333 11.008 -13.062 1.00 98.44 218 ARG A CA 1
ATOM 1621 C C . ARG A 1 218 ? 15.317 11.790 -11.747 1.00 98.44 218 ARG A C 1
ATOM 1623 O O . ARG A 1 218 ? 16.083 11.444 -10.854 1.00 98.44 218 ARG A O 1
ATOM 1630 N N . GLU A 1 219 ? 14.445 12.788 -11.624 1.00 98.56 219 GLU A N 1
ATOM 1631 C CA . GLU A 1 219 ? 14.197 13.533 -10.382 1.00 98.56 219 GLU A CA 1
ATOM 1632 C C . GLU A 1 219 ? 13.694 12.592 -9.277 1.00 98.56 219 GLU A C 1
ATOM 1634 O O . GLU A 1 219 ? 14.296 12.549 -8.210 1.00 98.56 219 GLU A O 1
ATOM 1639 N N . ALA A 1 220 ? 12.714 11.725 -9.564 1.00 98.56 220 ALA A N 1
ATOM 1640 C CA . ALA A 1 220 ? 12.217 10.726 -8.611 1.00 98.56 220 ALA A CA 1
ATOM 1641 C C . ALA A 1 220 ? 13.321 9.804 -8.066 1.00 98.56 220 ALA A C 1
ATOM 1643 O O . ALA A 1 220 ? 13.393 9.563 -6.862 1.00 98.56 220 ALA A O 1
ATOM 1644 N N . MET A 1 221 ? 14.232 9.328 -8.924 1.00 98.50 221 MET A N 1
ATOM 1645 C CA . MET A 1 221 ? 15.410 8.582 -8.465 1.00 98.50 221 MET A CA 1
ATOM 1646 C C . MET A 1 221 ? 16.346 9.448 -7.608 1.00 98.50 221 MET A C 1
ATOM 1648 O O . MET A 1 221 ? 16.856 8.977 -6.595 1.00 98.50 221 MET A O 1
ATOM 1652 N N . GLN A 1 222 ? 16.592 10.697 -8.009 1.00 98.44 222 GLN A N 1
ATOM 1653 C CA . GLN A 1 222 ? 17.504 11.612 -7.316 1.00 98.44 222 GLN A CA 1
ATOM 1654 C C . GLN A 1 222 ? 16.999 12.041 -5.933 1.00 98.44 222 GLN A C 1
ATOM 1656 O O . GLN A 1 222 ? 17.826 12.219 -5.041 1.00 98.44 222 GLN A O 1
ATOM 1661 N N . ASP A 1 223 ? 15.684 12.135 -5.741 1.00 98.56 223 ASP A N 1
ATOM 1662 C CA . ASP A 1 223 ? 15.057 12.453 -4.456 1.00 98.56 223 ASP A CA 1
ATOM 1663 C C . ASP A 1 223 ? 14.944 11.203 -3.560 1.00 98.56 223 ASP A C 1
ATOM 1665 O O . ASP A 1 223 ? 15.354 11.216 -2.395 1.00 98.56 223 ASP A O 1
ATOM 1669 N N . ALA A 1 224 ? 14.433 10.090 -4.102 1.00 98.62 224 ALA A N 1
ATOM 1670 C CA . ALA A 1 224 ? 14.089 8.906 -3.313 1.00 98.62 224 ALA A CA 1
ATOM 1671 C C . ALA A 1 224 ? 15.305 8.062 -2.895 1.00 98.62 224 ALA A C 1
ATOM 1673 O O . ALA A 1 224 ? 15.392 7.613 -1.750 1.00 98.62 224 ALA A O 1
ATOM 1674 N N . VAL A 1 225 ? 16.276 7.847 -3.793 1.00 98.50 225 VAL A N 1
ATOM 1675 C CA . VAL A 1 225 ? 17.422 6.953 -3.527 1.00 98.50 225 VAL A CA 1
ATOM 1676 C C . VAL A 1 225 ? 18.271 7.423 -2.334 1.00 98.50 225 VAL A C 1
ATOM 1678 O O . VAL A 1 225 ? 18.553 6.592 -1.465 1.00 98.50 225 VAL A O 1
ATOM 1681 N N . PRO A 1 226 ? 18.660 8.712 -2.207 1.00 98.56 226 PRO A N 1
ATOM 1682 C CA . PRO A 1 226 ? 19.381 9.183 -1.025 1.00 98.56 226 PRO A CA 1
ATOM 1683 C C . PRO A 1 226 ? 18.559 9.043 0.259 1.00 98.56 226 PRO A C 1
ATOM 1685 O O . PRO A 1 226 ? 19.122 8.698 1.297 1.00 98.56 226 PRO A O 1
ATOM 1688 N N . LYS A 1 227 ? 17.235 9.249 0.195 1.00 98.25 227 LYS A N 1
ATOM 1689 C CA . LYS A 1 227 ? 16.347 9.135 1.359 1.00 98.25 227 LYS A CA 1
ATOM 1690 C C . LYS A 1 227 ? 16.261 7.698 1.874 1.00 98.25 227 LYS A C 1
ATOM 1692 O O . LYS A 1 227 ? 16.407 7.458 3.070 1.00 98.25 227 LYS A O 1
ATOM 1697 N N . TYR A 1 228 ? 16.118 6.725 0.980 1.00 98.19 228 TYR A N 1
ATOM 1698 C CA . TYR A 1 228 ? 16.116 5.310 1.356 1.00 98.19 228 TYR A CA 1
ATOM 1699 C C . TYR A 1 228 ? 17.506 4.825 1.808 1.00 98.19 228 TYR A C 1
ATOM 1701 O O . TYR A 1 228 ? 17.617 4.043 2.753 1.00 98.19 228 TYR A O 1
ATOM 1709 N N . ASN A 1 229 ? 18.590 5.363 1.238 1.00 97.50 229 ASN A N 1
ATOM 1710 C CA . ASN A 1 229 ? 19.943 5.086 1.725 1.00 97.50 229 ASN A CA 1
ATOM 1711 C C . ASN A 1 229 ? 20.226 5.705 3.105 1.00 97.50 229 ASN A C 1
ATOM 1713 O O . ASN A 1 229 ? 20.922 5.077 3.901 1.00 97.50 229 ASN A O 1
ATOM 1717 N N . GLU A 1 230 ? 19.686 6.885 3.431 1.00 97.00 230 GLU A N 1
ATOM 1718 C CA . GLU A 1 230 ? 19.736 7.476 4.780 1.00 97.00 230 GLU A CA 1
ATOM 1719 C C . GLU A 1 230 ? 19.126 6.516 5.815 1.00 97.00 230 GLU A C 1
ATOM 1721 O O . GLU A 1 230 ? 19.808 6.120 6.766 1.00 97.00 230 GLU A O 1
ATOM 1726 N N . LEU A 1 231 ? 17.890 6.066 5.564 1.00 94.75 231 LEU A N 1
ATOM 1727 C CA . LEU A 1 231 ? 17.172 5.082 6.383 1.00 94.75 231 LEU A CA 1
ATOM 1728 C C . LEU A 1 231 ? 17.958 3.770 6.548 1.00 94.75 231 LEU A C 1
ATOM 1730 O O . LEU A 1 231 ? 18.082 3.232 7.653 1.00 94.75 231 LEU A O 1
ATOM 1734 N N . SER A 1 232 ? 18.544 3.276 5.454 1.00 93.25 232 SER A N 1
ATOM 1735 C CA . SER A 1 232 ? 19.379 2.075 5.454 1.00 93.25 232 SER A CA 1
ATOM 1736 C C . SER A 1 232 ? 20.624 2.223 6.331 1.00 93.25 232 SER A C 1
ATOM 1738 O O . SER A 1 232 ? 20.938 1.341 7.134 1.00 93.25 232 SER A O 1
ATOM 1740 N N . ASN A 1 233 ? 21.350 3.336 6.179 1.00 91.69 233 ASN A N 1
ATOM 1741 C CA . ASN A 1 233 ? 22.609 3.588 6.878 1.00 91.69 233 ASN A CA 1
ATOM 1742 C C . ASN A 1 233 ? 22.398 3.703 8.396 1.00 91.69 233 ASN A C 1
ATOM 1744 O O . ASN A 1 233 ? 23.210 3.178 9.157 1.00 91.69 233 ASN A O 1
ATOM 1748 N N . ALA A 1 234 ? 21.309 4.349 8.832 1.00 88.31 234 ALA A N 1
ATOM 1749 C CA . ALA A 1 234 ? 20.964 4.502 10.248 1.00 88.31 234 ALA A CA 1
ATOM 1750 C C . ALA A 1 234 ? 20.761 3.152 10.965 1.00 88.31 234 ALA A C 1
ATOM 1752 O O . ALA A 1 234 ? 21.099 3.012 12.140 1.00 88.31 234 ALA A O 1
ATOM 1753 N N . ASN A 1 235 ? 20.276 2.139 10.239 1.00 89.88 235 ASN A N 1
ATOM 1754 C CA . ASN A 1 235 ? 19.908 0.831 10.785 1.00 89.88 235 ASN A CA 1
ATOM 1755 C C . ASN A 1 235 ? 20.898 -0.298 10.427 1.00 89.88 235 ASN A C 1
ATOM 1757 O O . ASN A 1 235 ? 20.692 -1.443 10.825 1.00 89.88 235 ASN A O 1
ATOM 1761 N N . GLY A 1 236 ? 21.983 0.001 9.700 1.00 92.31 236 GLY A N 1
ATOM 1762 C CA . GLY A 1 236 ? 22.965 -1.001 9.258 1.00 92.31 236 GLY A CA 1
ATOM 1763 C C . GLY A 1 236 ? 22.425 -1.984 8.210 1.00 92.31 236 GLY A C 1
ATOM 1764 O O . GLY A 1 236 ? 22.897 -3.118 8.130 1.00 92.31 236 GLY A O 1
ATOM 1765 N N . LEU A 1 237 ? 21.421 -1.556 7.446 1.00 93.62 237 LEU A N 1
ATOM 1766 C CA . LEU A 1 237 ? 20.699 -2.348 6.452 1.00 93.62 237 LEU A CA 1
ATOM 1767 C C . LEU A 1 237 ? 21.358 -2.274 5.062 1.00 93.62 237 LEU A C 1
ATOM 1769 O O . LEU A 1 237 ? 22.327 -1.537 4.849 1.00 93.62 237 LEU A O 1
ATOM 1773 N N . ALA A 1 238 ? 20.838 -3.055 4.112 1.00 93.94 238 ALA A N 1
ATOM 1774 C CA . ALA A 1 238 ? 21.274 -3.020 2.721 1.00 93.94 238 ALA A CA 1
ATOM 1775 C C . ALA A 1 238 ? 20.734 -1.775 2.000 1.00 93.94 238 ALA A C 1
ATOM 1777 O O . ALA A 1 238 ? 19.532 -1.518 1.995 1.00 93.94 238 ALA A O 1
ATOM 1778 N N . LYS A 1 239 ? 21.639 -1.028 1.358 1.00 95.25 239 LYS A N 1
ATOM 1779 C CA . LYS A 1 239 ? 21.295 0.144 0.545 1.00 95.25 239 LYS A CA 1
ATOM 1780 C C . LYS A 1 239 ? 20.392 -0.218 -0.636 1.00 95.25 239 LYS A C 1
ATOM 1782 O O . LYS A 1 239 ? 20.382 -1.360 -1.095 1.00 95.25 239 LYS A O 1
ATOM 1787 N N . MET A 1 240 ? 19.729 0.803 -1.181 1.00 96.75 240 MET A N 1
ATOM 1788 C CA . MET A 1 240 ? 19.066 0.746 -2.480 1.00 96.75 240 MET A CA 1
ATOM 1789 C C . MET A 1 240 ? 20.003 0.130 -3.540 1.00 96.75 240 MET A C 1
ATOM 1791 O O . MET A 1 240 ? 21.123 0.628 -3.713 1.00 96.75 240 MET A O 1
ATOM 1795 N N . PRO A 1 241 ? 19.580 -0.930 -4.252 1.00 96.12 241 PRO A N 1
ATOM 1796 C CA . PRO A 1 241 ? 20.356 -1.502 -5.343 1.00 96.12 241 PRO A CA 1
ATOM 1797 C C . PRO A 1 241 ? 20.320 -0.577 -6.571 1.00 96.12 241 PRO A C 1
ATOM 1799 O O . PRO A 1 241 ? 19.447 0.286 -6.675 1.00 96.12 241 PRO A O 1
ATOM 1802 N N . PRO A 1 242 ? 21.208 -0.775 -7.561 1.00 96.50 242 PRO A N 1
ATOM 1803 C CA . PRO A 1 242 ? 21.038 -0.165 -8.875 1.00 96.50 242 PRO A CA 1
ATOM 1804 C C . PRO A 1 242 ? 19.637 -0.454 -9.436 1.00 96.50 242 PRO A C 1
ATOM 1806 O O . PRO A 1 242 ? 19.108 -1.553 -9.248 1.00 96.50 242 PRO A O 1
ATOM 1809 N N . VAL A 1 243 ? 19.055 0.513 -10.151 1.00 97.31 243 VAL A N 1
ATOM 1810 C CA . VAL A 1 243 ? 17.723 0.387 -10.770 1.00 97.31 243 VAL A CA 1
ATOM 1811 C C . VAL A 1 243 ? 17.807 0.577 -12.283 1.00 97.31 243 VAL A C 1
ATOM 1813 O O . VAL A 1 243 ? 18.495 1.479 -12.773 1.00 97.31 243 VAL A O 1
ATOM 1816 N N . ALA A 1 244 ? 17.075 -0.258 -13.018 1.00 97.06 244 ALA A N 1
ATOM 1817 C CA . ALA A 1 244 ? 16.790 -0.122 -14.439 1.00 97.06 244 ALA A CA 1
ATOM 1818 C C . ALA A 1 244 ? 15.289 0.140 -14.634 1.00 97.06 244 ALA A C 1
ATOM 1820 O O . ALA A 1 244 ? 14.462 -0.765 -14.544 1.00 97.06 244 ALA A O 1
ATOM 1821 N N . MET A 1 245 ? 14.929 1.394 -14.892 1.00 97.50 245 MET A N 1
ATOM 1822 C CA . MET A 1 245 ? 13.550 1.793 -15.164 1.00 97.50 245 MET A CA 1
ATOM 1823 C C . MET A 1 245 ? 13.285 1.789 -16.672 1.00 97.50 245 MET A C 1
ATOM 1825 O O . MET A 1 245 ? 14.126 2.264 -17.430 1.00 97.50 245 MET A O 1
ATOM 1829 N N . VAL A 1 246 ? 12.132 1.293 -17.124 1.00 95.38 246 VAL A N 1
ATOM 1830 C CA . VAL A 1 246 ? 11.765 1.241 -18.546 1.00 95.38 246 VAL A CA 1
ATOM 1831 C C . VAL A 1 246 ? 10.361 1.791 -18.814 1.00 95.38 246 VAL A C 1
ATOM 1833 O O . VAL A 1 246 ? 9.378 1.354 -18.225 1.00 95.38 246 VAL A O 1
ATOM 1836 N N . PHE A 1 247 ? 10.264 2.741 -19.742 1.00 94.38 247 PHE A N 1
ATOM 1837 C CA . PHE A 1 247 ? 9.028 3.402 -20.160 1.00 94.38 247 PHE A CA 1
ATOM 1838 C C . PHE A 1 247 ? 8.320 2.603 -21.265 1.00 94.38 247 PHE A C 1
ATOM 1840 O O . PHE A 1 247 ? 8.658 2.712 -22.444 1.00 94.38 247 PHE A O 1
ATOM 1847 N N . SER A 1 248 ? 7.333 1.789 -20.889 1.00 88.75 248 SER A N 1
ATOM 1848 C CA . SER A 1 248 ? 6.540 0.963 -21.803 1.00 88.75 248 SER A CA 1
ATOM 1849 C C . SER A 1 248 ? 5.724 1.806 -22.782 1.00 88.75 248 SER A C 1
ATOM 1851 O O . SER A 1 248 ? 5.073 2.776 -22.398 1.00 88.75 248 SER A O 1
ATOM 1853 N N . ALA A 1 249 ? 5.698 1.397 -24.050 1.00 83.50 249 ALA A N 1
ATOM 1854 C CA . ALA A 1 249 ? 4.898 2.038 -25.092 1.00 83.50 249 ALA A CA 1
ATOM 1855 C C . ALA A 1 249 ? 3.416 1.600 -25.106 1.00 83.50 249 ALA A C 1
ATOM 1857 O O . ALA A 1 249 ? 2.683 1.962 -26.026 1.00 83.50 249 ALA A O 1
ATOM 1858 N N . SER A 1 250 ? 2.972 0.800 -24.131 1.00 80.56 250 SER A N 1
ATOM 1859 C CA . SER A 1 250 ? 1.625 0.223 -24.096 1.00 80.56 250 SER A CA 1
ATOM 1860 C C . SER A 1 250 ? 0.817 0.686 -22.877 1.00 80.56 250 SER A C 1
ATOM 1862 O O . SER A 1 250 ? 1.351 0.843 -21.780 1.00 80.56 250 SER A O 1
ATOM 1864 N N . ASN A 1 251 ? -0.495 0.855 -23.064 1.00 74.38 251 ASN A N 1
ATOM 1865 C CA . ASN A 1 251 ? -1.452 1.268 -22.029 1.00 74.38 251 ASN A CA 1
ATOM 1866 C C . ASN A 1 251 ? -2.053 0.063 -21.279 1.00 74.38 251 ASN A C 1
ATOM 1868 O O . ASN A 1 251 ? -3.261 -0.007 -21.061 1.00 74.38 251 ASN A O 1
ATOM 1872 N N . GLN A 1 252 ? -1.193 -0.911 -20.973 1.00 69.69 252 GLN A N 1
ATOM 1873 C CA . GLN A 1 252 ? -1.475 -2.282 -20.529 1.00 69.69 252 GLN A CA 1
ATOM 1874 C C . GLN A 1 252 ? -2.565 -2.377 -19.444 1.00 69.69 252 GLN A C 1
ATOM 1876 O O . GLN A 1 252 ? -2.269 -2.289 -18.259 1.00 69.69 252 GLN A O 1
ATOM 1881 N N . GLY A 1 253 ? -3.838 -2.516 -19.835 1.00 70.38 253 GLY A N 1
ATOM 1882 C CA . GLY A 1 253 ? -4.979 -2.593 -18.910 1.00 70.38 253 GLY A CA 1
ATOM 1883 C C . GLY A 1 253 ? -5.155 -1.397 -17.965 1.00 70.38 253 GLY A C 1
ATOM 1884 O O . GLY A 1 253 ? -5.813 -1.542 -16.937 1.00 70.38 253 GLY A O 1
ATOM 1885 N N . GLY A 1 254 ? -4.549 -0.246 -18.274 1.00 82.25 254 GLY A N 1
ATOM 1886 C CA . GLY A 1 254 ? -4.520 0.923 -17.392 1.00 82.25 254 GLY A CA 1
ATOM 1887 C C . GLY A 1 254 ? -3.477 0.878 -16.269 1.00 82.25 254 GLY A C 1
ATOM 1888 O O . GLY A 1 254 ? -3.582 1.697 -15.363 1.00 82.25 254 GLY A O 1
ATOM 1889 N N . VAL A 1 255 ? -2.486 -0.023 -16.308 1.00 87.31 255 VAL A N 1
ATOM 1890 C CA . VAL A 1 255 ? -1.380 -0.035 -15.331 1.00 87.31 255 VAL A CA 1
ATOM 1891 C C . VAL A 1 255 ? -0.583 1.281 -15.407 1.00 87.31 255 VAL A C 1
ATOM 1893 O O . VAL A 1 255 ? -0.467 1.889 -16.475 1.00 87.31 255 VAL A O 1
ATOM 1896 N N . TRP A 1 256 ? -0.029 1.727 -14.278 1.00 92.19 256 TRP A N 1
ATOM 1897 C CA . TRP A 1 256 ? 0.839 2.906 -14.144 1.00 92.19 256 TRP A CA 1
ATOM 1898 C C . TRP A 1 256 ? 2.301 2.528 -13.882 1.00 92.19 256 TRP A C 1
ATOM 1900 O O . TRP A 1 256 ? 3.196 3.039 -14.558 1.00 92.19 256 TRP A O 1
ATOM 1910 N N . GLY A 1 257 ? 2.536 1.600 -12.952 1.00 92.44 257 GLY A N 1
ATOM 1911 C CA . GLY A 1 257 ? 3.861 1.134 -12.543 1.00 92.44 257 GLY A CA 1
ATOM 1912 C C . GLY A 1 257 ? 3.884 -0.361 -12.216 1.00 92.44 257 GLY A C 1
ATOM 1913 O O . GLY A 1 257 ? 2.835 -0.999 -12.075 1.00 92.44 257 GLY A O 1
ATOM 1914 N N . LYS A 1 258 ? 5.090 -0.932 -12.163 1.00 92.56 258 LYS A N 1
ATOM 1915 C CA . LYS A 1 258 ? 5.391 -2.192 -11.468 1.00 92.56 258 LYS A CA 1
ATOM 1916 C C . LYS A 1 258 ? 6.885 -2.311 -11.174 1.00 92.56 258 LYS A C 1
ATOM 1918 O O . LYS A 1 258 ? 7.704 -1.844 -11.973 1.00 92.56 258 LYS A O 1
ATOM 1923 N N . THR A 1 259 ? 7.224 -3.079 -10.145 1.00 93.50 259 THR A N 1
ATOM 1924 C CA . THR A 1 259 ? 8.602 -3.381 -9.747 1.00 93.50 259 THR A CA 1
ATOM 1925 C C . THR A 1 259 ? 8.911 -4.878 -9.763 1.00 93.50 259 THR A C 1
ATOM 1927 O O . THR A 1 259 ? 8.111 -5.710 -9.342 1.00 93.50 259 THR A O 1
ATOM 1930 N N . PHE A 1 260 ? 10.124 -5.211 -10.205 1.00 89.44 260 PHE A N 1
ATOM 1931 C CA . PHE A 1 260 ? 10.795 -6.497 -10.027 1.00 89.44 260 PHE A CA 1
ATOM 1932 C C . PHE A 1 260 ? 11.988 -6.264 -9.097 1.00 89.44 260 PHE A C 1
ATOM 1934 O O . PHE A 1 260 ? 13.024 -5.762 -9.547 1.00 89.44 260 PHE A O 1
ATOM 1941 N N . PRO A 1 261 ? 11.855 -6.581 -7.801 1.00 79.62 261 PRO A N 1
ATOM 1942 C CA . PRO A 1 261 ? 12.827 -6.177 -6.790 1.00 79.62 261 PRO A CA 1
ATOM 1943 C C . PRO A 1 261 ? 13.997 -7.154 -6.617 1.00 79.62 261 PRO A C 1
ATOM 1945 O O . PRO A 1 261 ? 15.049 -6.744 -6.137 1.00 79.62 261 PRO A O 1
ATOM 1948 N N . ASN A 1 262 ? 13.859 -8.406 -7.078 1.00 74.81 262 ASN A N 1
ATOM 1949 C CA . ASN A 1 262 ? 14.881 -9.458 -6.952 1.00 74.81 262 ASN A CA 1
ATOM 1950 C C . ASN A 1 262 ? 15.573 -9.955 -8.259 1.00 74.81 262 ASN A C 1
ATOM 1952 O O . ASN A 1 262 ? 16.075 -11.084 -8.259 1.00 74.81 262 ASN A O 1
ATOM 1956 N N . PRO A 1 263 ? 15.652 -9.210 -9.385 1.00 68.81 263 PRO A N 1
ATOM 1957 C CA . PRO A 1 263 ? 16.459 -9.632 -10.533 1.00 68.81 263 PRO A CA 1
ATOM 1958 C C . PRO A 1 263 ? 17.961 -9.649 -10.176 1.00 68.81 263 PRO A C 1
ATOM 1960 O O . PRO A 1 263 ? 18.422 -8.840 -9.370 1.00 68.81 263 PRO A O 1
ATOM 1963 N N . PRO A 1 264 ? 18.769 -10.525 -10.799 1.00 72.56 264 PRO A N 1
ATOM 1964 C CA . PRO A 1 264 ? 20.131 -10.832 -10.343 1.00 72.56 264 PRO A CA 1
ATOM 1965 C C . PRO A 1 264 ? 21.186 -9.722 -10.530 1.00 72.56 264 PRO A C 1
ATOM 1967 O O . PRO A 1 264 ? 22.329 -9.924 -10.123 1.00 72.56 264 PRO A O 1
ATOM 1970 N N . GLU A 1 265 ? 20.849 -8.589 -11.158 1.00 81.62 265 GLU A N 1
ATOM 1971 C CA . GLU A 1 265 ? 21.814 -7.537 -11.536 1.00 81.62 265 GLU A CA 1
ATOM 1972 C C . GLU A 1 265 ? 21.431 -6.124 -11.056 1.00 81.62 265 GLU A C 1
ATOM 1974 O O . GLU A 1 265 ? 22.293 -5.398 -10.562 1.00 81.62 265 GLU A O 1
ATOM 1979 N N . ALA A 1 266 ? 20.167 -5.717 -11.209 1.00 91.06 266 ALA A N 1
ATOM 1980 C CA . ALA A 1 266 ? 19.640 -4.410 -10.801 1.00 91.06 266 ALA A CA 1
ATOM 1981 C C . ALA A 1 266 ? 18.108 -4.473 -10.754 1.00 91.06 266 ALA A C 1
ATOM 1983 O O . ALA A 1 266 ? 17.521 -5.029 -11.684 1.00 91.06 266 ALA A O 1
ATOM 1984 N N . CYS A 1 267 ? 17.470 -3.885 -9.736 1.00 95.19 267 CYS A N 1
ATOM 1985 C CA . CYS A 1 267 ? 16.007 -3.835 -9.620 1.00 95.19 267 CYS A CA 1
ATOM 1986 C C . CYS A 1 267 ? 15.388 -3.247 -10.897 1.00 95.19 267 CYS A C 1
ATOM 1988 O O . CYS A 1 267 ? 15.874 -2.232 -11.401 1.00 95.19 267 CYS A O 1
ATOM 1990 N N . ALA A 1 268 ? 14.332 -3.858 -11.434 1.00 94.12 268 ALA A N 1
ATOM 1991 C CA . ALA A 1 268 ? 13.710 -3.393 -12.672 1.00 94.12 268 ALA A CA 1
ATOM 1992 C C . ALA A 1 268 ? 12.341 -2.768 -12.392 1.00 94.12 268 ALA A C 1
ATOM 1994 O O . ALA A 1 268 ? 11.502 -3.391 -11.751 1.00 94.12 268 ALA A O 1
ATOM 1995 N N . ILE A 1 269 ? 12.090 -1.563 -12.905 1.00 96.06 269 ILE A N 1
ATOM 1996 C CA . ILE A 1 269 ? 10.789 -0.881 -12.793 1.00 96.06 269 ILE A CA 1
ATOM 1997 C C . ILE A 1 269 ? 10.232 -0.682 -14.199 1.00 96.06 269 ILE A C 1
ATOM 1999 O O . ILE A 1 269 ? 10.943 -0.193 -15.073 1.00 96.06 269 ILE A O 1
ATOM 2003 N N . SER A 1 270 ? 8.971 -1.034 -14.450 1.00 94.50 270 SER A N 1
ATOM 2004 C CA . SER A 1 270 ? 8.300 -0.684 -15.712 1.00 94.50 270 SER A CA 1
ATOM 2005 C C . SER A 1 270 ? 7.265 0.407 -15.480 1.00 94.50 270 SER A C 1
ATOM 2007 O O . SER A 1 270 ? 6.401 0.270 -14.621 1.00 94.50 270 SER A O 1
ATOM 2009 N N . VAL A 1 271 ? 7.343 1.469 -16.275 1.00 95.19 271 VAL A N 1
ATOM 2010 C CA . VAL A 1 271 ? 6.476 2.649 -16.209 1.00 95.19 271 VAL A CA 1
ATOM 2011 C C . VAL A 1 271 ? 5.567 2.655 -17.430 1.00 95.19 271 VAL A C 1
ATOM 2013 O O . VAL A 1 271 ? 6.037 2.487 -18.554 1.00 95.19 271 VAL A O 1
ATOM 2016 N N . TYR A 1 272 ? 4.267 2.832 -17.228 1.00 92.75 272 TYR A N 1
ATOM 2017 C CA . TYR A 1 272 ? 3.243 2.624 -18.250 1.00 92.75 272 TYR A CA 1
ATOM 2018 C C . TYR A 1 272 ? 2.495 3.905 -18.610 1.00 92.75 272 TYR A C 1
ATOM 2020 O O . TYR A 1 272 ? 2.428 4.851 -17.825 1.00 92.75 272 TYR A O 1
ATOM 2028 N N . THR A 1 273 ? 1.934 3.958 -19.824 1.00 91.25 273 THR A N 1
ATOM 2029 C CA . THR A 1 273 ? 1.423 5.213 -20.406 1.00 91.25 273 THR A CA 1
ATOM 2030 C C . THR A 1 273 ? 0.289 5.848 -19.601 1.00 91.25 273 THR A C 1
ATOM 2032 O O . THR A 1 273 ? 0.104 7.059 -19.684 1.00 91.25 273 THR A O 1
ATOM 2035 N N . GLY A 1 274 ? -0.434 5.076 -18.781 1.00 88.88 274 GLY A N 1
ATOM 2036 C CA . GLY A 1 274 ? -1.453 5.607 -17.872 1.00 88.88 274 GLY A CA 1
ATOM 2037 C C . GLY A 1 274 ? -0.909 6.640 -16.873 1.00 88.88 274 GLY A C 1
ATOM 2038 O O . GLY A 1 274 ? -1.642 7.554 -16.496 1.00 88.88 274 GLY A O 1
ATOM 2039 N N . LEU A 1 275 ? 0.384 6.571 -16.526 1.00 93.56 275 LEU A N 1
ATOM 2040 C CA . LEU A 1 275 ? 1.036 7.525 -15.626 1.00 93.56 275 LEU A CA 1
ATOM 2041 C C . LEU A 1 275 ? 1.254 8.913 -16.270 1.00 93.56 275 LEU A C 1
ATOM 2043 O O . LEU A 1 275 ? 1.349 9.905 -15.554 1.00 93.56 275 LEU A O 1
ATOM 2047 N N . GLN A 1 276 ? 1.272 9.026 -17.607 1.00 93.81 276 GLN A N 1
ATOM 2048 C CA . GLN A 1 276 ? 1.500 10.297 -18.331 1.00 93.81 276 GLN A CA 1
ATOM 2049 C C . GLN A 1 276 ? 0.483 11.394 -18.007 1.00 93.81 276 GLN A C 1
ATOM 2051 O O . GLN A 1 276 ? 0.771 12.578 -18.162 1.00 93.81 276 GLN A O 1
ATOM 2056 N N . SER A 1 277 ? -0.736 11.008 -17.624 1.00 92.62 277 SER A N 1
ATOM 2057 C CA . SER A 1 277 ? -1.807 11.954 -17.307 1.00 92.62 277 SER A CA 1
ATOM 2058 C C . SER A 1 277 ? -1.719 12.512 -15.883 1.00 92.62 277 SER A C 1
ATOM 2060 O O . SER A 1 277 ? -2.468 13.434 -15.552 1.00 92.62 277 SER A O 1
ATOM 2062 N N . GLN A 1 278 ? -0.818 11.986 -15.044 1.00 95.44 278 GLN A N 1
ATOM 2063 C CA . GLN A 1 278 ? -0.671 12.438 -13.665 1.00 95.44 278 GLN A CA 1
ATOM 2064 C C . GLN A 1 278 ? 0.100 13.765 -13.571 1.00 95.44 278 GLN A C 1
ATOM 2066 O O . GLN A 1 278 ? 1.046 13.994 -14.329 1.00 95.44 278 GLN A O 1
ATOM 2071 N N . PRO A 1 279 ? -0.256 14.643 -12.612 1.00 97.38 279 PRO A N 1
ATOM 2072 C CA . PRO A 1 279 ? 0.551 15.810 -12.270 1.00 97.38 279 PRO A CA 1
ATOM 2073 C C . PRO A 1 279 ? 2.005 15.430 -11.927 1.00 97.38 279 PRO A C 1
ATOM 2075 O O . PRO A 1 279 ? 2.215 14.368 -11.336 1.00 97.38 279 PRO A O 1
ATOM 2078 N N . PRO A 1 280 ? 2.999 16.296 -12.215 1.00 97.94 280 PRO A N 1
ATOM 2079 C CA . PRO A 1 280 ? 4.421 15.994 -12.023 1.00 97.94 280 PRO A CA 1
ATOM 2080 C C . PRO A 1 280 ? 4.804 15.440 -10.647 1.00 97.94 280 PRO A C 1
ATOM 2082 O O . PRO A 1 280 ? 5.627 14.533 -10.563 1.00 97.94 280 PRO A O 1
ATOM 2085 N N . ASP A 1 281 ? 4.207 15.941 -9.568 1.00 98.38 281 ASP A N 1
ATOM 2086 C CA . ASP A 1 281 ? 4.563 15.494 -8.219 1.00 98.38 281 ASP A CA 1
ATOM 2087 C C . ASP A 1 281 ? 3.954 14.126 -7.875 1.00 98.38 281 ASP A C 1
ATOM 2089 O O . ASP A 1 281 ? 4.642 13.281 -7.311 1.00 98.38 281 ASP A O 1
ATOM 2093 N N . ARG A 1 282 ? 2.734 13.831 -8.349 1.00 97.31 282 ARG A N 1
ATOM 2094 C CA . ARG A 1 282 ? 2.118 12.492 -8.243 1.00 97.31 282 ARG A CA 1
ATOM 2095 C C . ARG A 1 282 ? 2.831 11.456 -9.110 1.00 97.31 282 ARG A C 1
ATOM 2097 O O . ARG A 1 282 ? 2.993 10.312 -8.698 1.00 97.31 282 ARG A O 1
ATOM 2104 N N . PHE A 1 283 ? 3.299 11.872 -10.289 1.00 97.88 283 PHE A N 1
ATOM 2105 C CA . PHE A 1 283 ? 4.167 11.065 -11.148 1.00 97.88 283 PHE A CA 1
ATOM 2106 C C . PHE A 1 283 ? 5.430 10.637 -10.387 1.00 97.88 283 PHE A C 1
ATOM 2108 O O . PHE A 1 283 ? 5.767 9.455 -10.362 1.00 97.88 283 PHE A O 1
ATOM 2115 N N . LYS A 1 284 ? 6.106 11.585 -9.723 1.00 98.56 284 LYS A N 1
ATOM 2116 C CA . LYS A 1 284 ? 7.303 11.302 -8.921 1.00 98.56 284 LYS A CA 1
ATOM 2117 C C . LYS A 1 284 ? 7.003 10.464 -7.674 1.00 98.56 284 LYS A C 1
ATOM 2119 O O . LYS A 1 284 ? 7.751 9.526 -7.419 1.00 98.56 284 LYS A O 1
ATOM 2124 N N . GLN A 1 285 ? 5.917 10.739 -6.943 1.00 98.25 285 GLN A N 1
ATOM 2125 C CA . GLN A 1 285 ? 5.543 9.962 -5.752 1.00 98.25 285 GLN A CA 1
ATOM 2126 C C . GLN A 1 285 ? 5.259 8.495 -6.095 1.00 98.25 285 GLN A C 1
ATOM 2128 O O . GLN A 1 285 ? 5.793 7.612 -5.430 1.00 98.25 285 GLN A O 1
ATOM 2133 N N . LEU A 1 286 ? 4.551 8.206 -7.194 1.00 97.50 286 LEU A N 1
ATOM 2134 C CA . LEU A 1 286 ? 4.369 6.818 -7.637 1.00 97.50 286 LEU A CA 1
ATOM 2135 C C . LEU A 1 286 ? 5.698 6.142 -8.007 1.00 97.50 286 LEU A C 1
ATOM 2137 O O . LEU A 1 286 ? 5.911 4.975 -7.693 1.00 97.50 286 LEU A O 1
ATOM 2141 N N . LEU A 1 287 ? 6.636 6.856 -8.633 1.00 98.25 287 LEU A N 1
ATOM 2142 C CA . LEU A 1 287 ? 7.961 6.284 -8.886 1.00 98.25 287 LEU A CA 1
ATOM 2143 C C . LEU A 1 287 ? 8.780 6.097 -7.598 1.00 98.25 287 LEU A C 1
ATOM 2145 O O . LEU A 1 287 ? 9.567 5.156 -7.528 1.00 98.25 287 LEU A O 1
ATOM 2149 N N . ALA A 1 288 ? 8.575 6.920 -6.565 1.00 98.69 288 ALA A N 1
ATOM 2150 C CA . ALA A 1 288 ? 9.151 6.696 -5.240 1.00 98.69 288 ALA A CA 1
ATOM 2151 C C . ALA A 1 288 ? 8.543 5.474 -4.528 1.00 98.69 288 ALA A C 1
ATOM 2153 O O . ALA A 1 288 ? 9.293 4.772 -3.849 1.00 98.69 288 ALA A O 1
ATOM 2154 N N . HIS A 1 289 ? 7.250 5.182 -4.721 1.00 98.31 289 HIS A N 1
ATOM 2155 C CA . HIS A 1 289 ? 6.604 3.936 -4.274 1.00 98.31 289 HIS A CA 1
ATOM 2156 C C . HIS A 1 289 ? 7.253 2.709 -4.928 1.00 98.31 289 HIS A C 1
ATOM 2158 O O . HIS A 1 289 ? 7.715 1.802 -4.241 1.00 98.31 289 HIS A O 1
ATOM 2164 N N . GLU A 1 290 ? 7.393 2.707 -6.255 1.00 97.81 290 GLU A N 1
ATOM 2165 C CA . GLU A 1 290 ? 8.037 1.599 -6.978 1.00 97.81 290 GLU A CA 1
ATOM 2166 C C . GLU A 1 290 ? 9.518 1.430 -6.565 1.00 97.81 290 GLU A C 1
ATOM 2168 O O . GLU A 1 290 ? 10.006 0.322 -6.335 1.00 97.81 290 GLU A O 1
ATOM 2173 N N . LEU A 1 291 ? 10.237 2.537 -6.344 1.00 98.25 291 LEU A N 1
ATOM 2174 C CA . LEU A 1 291 ? 11.578 2.499 -5.752 1.00 98.25 291 LEU A CA 1
ATOM 2175 C C . LEU A 1 291 ? 11.565 1.945 -4.312 1.00 98.25 291 LEU A C 1
ATOM 2177 O O . LEU A 1 291 ? 12.488 1.219 -3.941 1.00 98.25 291 LEU A O 1
ATOM 2181 N N . ALA A 1 292 ? 10.532 2.208 -3.506 1.00 97.94 292 ALA A N 1
ATOM 2182 C CA . ALA A 1 292 ? 10.417 1.643 -2.161 1.00 97.94 292 ALA A CA 1
ATOM 2183 C C . ALA A 1 292 ? 10.340 0.106 -2.188 1.00 97.94 292 ALA A C 1
ATOM 2185 O O . ALA A 1 292 ? 10.946 -0.535 -1.328 1.00 97.94 292 ALA A O 1
ATOM 2186 N N . HIS A 1 293 ? 9.719 -0.504 -3.204 1.00 97.25 293 HIS A N 1
ATOM 2187 C CA . HIS A 1 293 ? 9.776 -1.958 -3.406 1.00 97.25 293 HIS A CA 1
ATOM 2188 C C . HIS A 1 293 ? 11.197 -2.465 -3.712 1.00 97.25 293 HIS A C 1
ATOM 2190 O O . HIS A 1 293 ? 11.622 -3.474 -3.145 1.00 97.25 293 HIS A O 1
ATOM 2196 N N . CYS A 1 294 ? 11.983 -1.757 -4.537 1.00 97.12 294 CYS A N 1
ATOM 2197 C CA . CYS A 1 294 ? 13.405 -2.087 -4.736 1.00 97.12 294 CYS A CA 1
ATOM 2198 C C . CYS A 1 294 ? 14.188 -2.058 -3.409 1.00 97.12 294 CYS A C 1
ATOM 2200 O O . CYS A 1 294 ? 15.010 -2.939 -3.141 1.00 97.12 294 CYS A O 1
ATOM 2202 N N . PHE A 1 295 ? 13.920 -1.058 -2.563 1.00 96.81 295 PHE A N 1
ATOM 2203 C CA . PHE A 1 295 ? 14.534 -0.930 -1.241 1.00 96.81 295 PHE A CA 1
ATOM 2204 C C . PHE A 1 295 ? 14.098 -2.053 -0.285 1.00 96.81 295 PHE A C 1
ATOM 2206 O O . PHE A 1 295 ? 14.949 -2.658 0.372 1.00 96.81 295 PHE A O 1
ATOM 2213 N N . GLN A 1 296 ? 12.805 -2.392 -0.248 1.00 95.31 296 GLN A N 1
ATOM 2214 C CA . GLN A 1 296 ? 12.269 -3.529 0.509 1.00 95.31 296 GLN A CA 1
ATOM 2215 C C . GLN A 1 296 ? 12.933 -4.850 0.090 1.00 95.31 296 GLN A C 1
ATOM 2217 O O . GLN A 1 296 ? 13.337 -5.622 0.959 1.00 95.31 296 GLN A O 1
ATOM 2222 N N . GLY A 1 297 ? 13.091 -5.101 -1.216 1.00 93.56 297 GLY A N 1
ATOM 2223 C CA . GLY A 1 297 ? 13.708 -6.324 -1.747 1.00 93.56 297 GLY A CA 1
ATOM 2224 C C . GLY A 1 297 ? 15.170 -6.487 -1.352 1.00 93.56 297 GLY A C 1
ATOM 2225 O O . GLY A 1 297 ? 15.564 -7.546 -0.870 1.00 93.56 297 GLY A O 1
ATOM 2226 N N . ALA A 1 298 ? 15.965 -5.421 -1.462 1.00 93.94 298 ALA A N 1
ATOM 2227 C CA . ALA A 1 298 ? 17.357 -5.453 -1.017 1.00 93.94 298 ALA A CA 1
ATOM 2228 C C . ALA A 1 298 ? 17.494 -5.581 0.510 1.00 93.94 298 ALA A C 1
ATOM 2230 O O . ALA A 1 298 ? 18.398 -6.266 0.992 1.00 93.94 298 ALA A O 1
ATOM 2231 N N . THR A 1 299 ? 16.595 -4.948 1.269 1.00 93.50 299 THR A N 1
ATOM 2232 C CA . THR A 1 299 ? 16.652 -4.908 2.737 1.00 93.50 299 THR A CA 1
ATOM 2233 C C . THR A 1 299 ? 16.173 -6.210 3.383 1.00 93.50 299 THR A C 1
ATOM 2235 O O . THR A 1 299 ? 16.826 -6.719 4.295 1.00 93.50 299 THR A O 1
ATOM 2238 N N . TYR A 1 300 ? 15.060 -6.771 2.902 1.00 92.56 300 TYR A N 1
ATOM 2239 C CA . TYR A 1 300 ? 14.392 -7.942 3.478 1.00 92.56 300 TYR A CA 1
ATOM 2240 C C . TYR A 1 300 ? 14.125 -9.032 2.417 1.00 92.56 300 TYR A C 1
ATOM 2242 O O . TYR A 1 300 ? 12.986 -9.477 2.254 1.00 92.56 300 TYR A O 1
ATOM 2250 N N . PRO A 1 301 ? 15.151 -9.534 1.699 1.00 89.94 301 PRO A N 1
ATOM 2251 C CA . PRO A 1 301 ? 14.967 -10.386 0.515 1.00 89.94 301 PRO A CA 1
ATOM 2252 C C . PRO A 1 301 ? 14.198 -11.692 0.774 1.00 89.94 301 PRO A C 1
ATOM 2254 O O . PRO A 1 301 ? 13.610 -12.248 -0.147 1.00 89.94 301 PRO A O 1
ATOM 2257 N N . ARG A 1 302 ? 14.182 -12.192 2.019 1.00 86.81 302 ARG A N 1
ATOM 2258 C CA . ARG A 1 302 ? 13.440 -13.407 2.409 1.00 86.81 302 ARG A CA 1
ATOM 2259 C C . ARG A 1 302 ? 11.975 -13.139 2.775 1.00 86.81 302 ARG A C 1
ATOM 2261 O O . ARG A 1 302 ? 11.123 -13.967 2.474 1.00 86.81 302 ARG A O 1
ATOM 2268 N N . GLN A 1 303 ? 11.657 -11.970 3.328 1.00 85.81 303 GLN A N 1
ATOM 2269 C CA . GLN A 1 303 ? 10.269 -11.499 3.439 1.00 85.81 303 GLN A CA 1
ATOM 2270 C C . GLN A 1 303 ? 9.702 -11.181 2.052 1.00 85.81 303 GLN A C 1
ATOM 2272 O O . GLN A 1 303 ? 8.522 -11.377 1.795 1.00 85.81 303 GLN A O 1
ATOM 2277 N N . HIS A 1 304 ? 10.573 -10.775 1.126 1.00 80.81 304 HIS A N 1
ATOM 2278 C CA . HIS A 1 304 ? 10.231 -10.521 -0.266 1.00 80.81 304 HIS A CA 1
ATOM 2279 C C . HIS A 1 304 ? 10.093 -11.787 -1.145 1.00 80.81 304 HIS A C 1
ATOM 2281 O O . HIS A 1 304 ? 9.823 -11.672 -2.341 1.00 80.81 304 HIS A O 1
ATOM 2287 N N . ALA A 1 305 ? 10.272 -12.991 -0.589 1.00 70.50 305 ALA A N 1
ATOM 2288 C CA . ALA A 1 305 ? 10.276 -14.250 -1.349 1.00 70.50 305 ALA A CA 1
ATOM 2289 C C . ALA A 1 305 ? 8.879 -14.872 -1.602 1.00 70.50 305 ALA A C 1
ATOM 2291 O O . ALA A 1 305 ? 8.807 -15.932 -2.213 1.00 70.50 305 ALA A O 1
ATOM 2292 N N . VAL A 1 306 ? 7.811 -14.157 -1.216 1.00 64.62 306 VAL A N 1
ATOM 2293 C CA . VAL A 1 306 ? 6.400 -14.289 -1.648 1.00 64.62 306 VAL A CA 1
ATOM 2294 C C . VAL A 1 306 ? 5.571 -15.487 -1.136 1.00 64.62 306 VAL A C 1
ATOM 2296 O O . VAL A 1 306 ? 5.572 -16.557 -1.724 1.00 64.62 306 VAL A O 1
ATOM 2299 N N . GLN A 1 307 ? 4.702 -15.210 -0.154 1.00 69.38 307 GLN A N 1
ATOM 2300 C CA . GLN A 1 307 ? 3.265 -15.536 -0.250 1.00 69.38 307 GLN A CA 1
ATOM 2301 C C . GLN A 1 307 ? 2.528 -14.205 -0.115 1.00 69.38 307 GLN A C 1
ATOM 2303 O O . GLN A 1 307 ? 2.390 -13.678 0.996 1.00 69.38 307 GLN A O 1
ATOM 2308 N N . LEU A 1 308 ? 2.093 -13.605 -1.230 1.00 77.62 308 LEU A N 1
ATOM 2309 C CA . LEU A 1 308 ? 1.677 -12.196 -1.201 1.00 77.62 308 LEU A CA 1
ATOM 2310 C C . LEU A 1 308 ? 0.525 -11.952 -0.211 1.00 77.62 308 LEU A C 1
ATOM 2312 O O . LEU A 1 308 ? 0.553 -10.969 0.519 1.00 77.62 308 LEU A O 1
ATOM 2316 N N . ASN A 1 309 ? -0.433 -12.876 -0.104 1.00 76.94 309 ASN A N 1
ATOM 2317 C CA . ASN A 1 309 ? -1.575 -12.766 0.814 1.00 76.94 309 ASN A CA 1
ATOM 2318 C C . ASN A 1 309 ? -1.191 -12.578 2.295 1.00 76.94 309 ASN A C 1
ATOM 2320 O O . ASN A 1 309 ? -1.972 -11.991 3.041 1.00 76.94 309 ASN A O 1
ATOM 2324 N N . THR A 1 310 ? -0.009 -13.044 2.708 1.00 83.00 310 THR A N 1
ATOM 2325 C CA . THR A 1 310 ? 0.488 -12.968 4.091 1.00 83.00 310 THR A CA 1
ATOM 2326 C C . THR A 1 310 ? 1.253 -11.663 4.358 1.00 83.00 310 THR A C 1
ATOM 2328 O O . THR A 1 310 ? 1.152 -11.098 5.444 1.00 83.00 310 THR A O 1
ATOM 2331 N N . MET A 1 311 ? 1.973 -11.142 3.357 1.00 87.88 311 MET A N 1
ATOM 2332 C CA . MET A 1 311 ? 2.840 -9.953 3.470 1.00 87.88 311 MET A CA 1
ATOM 2333 C C . MET A 1 311 ? 2.230 -8.650 2.917 1.00 87.88 311 MET A C 1
ATOM 2335 O O . MET A 1 311 ? 2.696 -7.560 3.251 1.00 87.88 311 MET A O 1
ATOM 2339 N N . ARG A 1 312 ? 1.186 -8.723 2.073 1.00 89.75 312 ARG A N 1
ATOM 2340 C CA . ARG A 1 312 ? 0.626 -7.578 1.315 1.00 89.75 312 ARG A CA 1
ATOM 2341 C C . ARG A 1 312 ? 0.285 -6.372 2.190 1.00 89.75 312 ARG A C 1
ATOM 2343 O O . ARG A 1 312 ? 0.413 -5.235 1.741 1.00 89.75 312 ARG A O 1
ATOM 2350 N N . TRP A 1 313 ? -0.135 -6.631 3.427 1.00 92.81 313 TRP A N 1
ATOM 2351 C CA . TRP A 1 313 ? -0.527 -5.607 4.386 1.00 92.81 313 TRP A CA 1
ATOM 2352 C C . TRP A 1 313 ? 0.602 -4.626 4.719 1.00 92.81 313 TRP A C 1
ATOM 2354 O O . TRP A 1 313 ? 0.331 -3.434 4.859 1.00 92.81 313 TRP A O 1
ATOM 2364 N N . HIS A 1 314 ? 1.841 -5.115 4.834 1.00 94.19 314 HIS A N 1
ATOM 2365 C CA . HIS A 1 314 ? 3.019 -4.283 5.064 1.00 94.19 314 HIS A CA 1
ATOM 2366 C C . HIS A 1 314 ? 3.744 -3.968 3.760 1.00 94.19 314 HIS A C 1
ATOM 2368 O O . HIS A 1 314 ? 4.295 -2.885 3.638 1.00 94.19 314 HIS A O 1
ATOM 2374 N N . PHE A 1 315 ? 3.719 -4.866 2.774 1.00 93.94 315 PHE A N 1
ATOM 2375 C CA . PHE A 1 315 ? 4.394 -4.675 1.493 1.00 93.94 315 PHE A CA 1
ATOM 2376 C C . PHE A 1 315 ? 3.937 -3.397 0.765 1.00 93.94 315 PHE A C 1
ATOM 2378 O O . PHE A 1 315 ? 4.747 -2.489 0.573 1.00 93.94 315 PHE A O 1
ATOM 2385 N N . GLU A 1 316 ? 2.641 -3.288 0.455 1.00 94.50 316 GLU A N 1
ATOM 2386 C CA . GLU A 1 316 ? 2.083 -2.121 -0.250 1.00 94.50 316 GLU A CA 1
ATOM 2387 C C . GLU A 1 316 ? 1.969 -0.909 0.690 1.00 94.50 316 GLU A C 1
ATOM 2389 O O . GLU A 1 316 ? 2.340 0.205 0.331 1.00 94.50 316 GLU A O 1
ATOM 2394 N N . GLY A 1 317 ? 1.513 -1.129 1.931 1.00 96.56 317 GLY A N 1
ATOM 2395 C CA . GLY A 1 317 ? 1.304 -0.056 2.909 1.00 96.56 317 GLY A CA 1
ATOM 2396 C C . GLY A 1 317 ? 2.591 0.676 3.308 1.00 96.56 317 GLY A C 1
ATOM 2397 O O . GLY A 1 317 ? 2.558 1.884 3.535 1.00 96.56 317 GLY A O 1
ATOM 2398 N N . LEU A 1 318 ? 3.732 -0.024 3.360 1.00 97.00 318 LEU A N 1
ATOM 2399 C CA . LEU A 1 318 ? 5.037 0.615 3.546 1.00 97.00 318 LEU A CA 1
ATOM 2400 C C . LEU A 1 318 ? 5.538 1.293 2.277 1.00 97.00 318 LEU A C 1
ATOM 2402 O O . LEU A 1 318 ? 6.237 2.287 2.401 1.00 97.00 318 LEU A O 1
ATOM 2406 N N . ALA A 1 319 ? 5.251 0.764 1.087 1.00 97.69 319 ALA A N 1
ATOM 2407 C CA . ALA A 1 319 ? 5.712 1.382 -0.153 1.00 97.69 319 ALA A CA 1
ATOM 2408 C C . ALA A 1 319 ? 5.034 2.747 -0.378 1.00 97.69 319 ALA A C 1
ATOM 2410 O O . ALA A 1 319 ? 5.739 3.722 -0.648 1.00 97.69 319 ALA A O 1
ATOM 2411 N N . GLU A 1 320 ? 3.726 2.853 -0.102 1.00 98.00 320 GLU A N 1
ATOM 2412 C CA . GLU A 1 320 ? 3.020 4.143 -0.075 1.00 98.00 320 GLU A CA 1
ATOM 2413 C C . GLU A 1 320 ? 3.627 5.055 0.995 1.00 98.00 320 GLU A C 1
ATOM 2415 O O . GLU A 1 320 ? 4.101 6.140 0.673 1.00 98.00 320 GLU A O 1
ATOM 2420 N N . TYR A 1 321 ? 3.718 4.596 2.251 1.00 98.31 321 TYR A N 1
ATOM 2421 C CA . TYR A 1 321 ? 4.274 5.399 3.347 1.00 98.31 321 TYR A CA 1
ATOM 2422 C C . TYR A 1 321 ? 5.703 5.903 3.063 1.00 98.31 321 TYR A C 1
ATOM 2424 O O . TYR A 1 321 ? 6.033 7.062 3.319 1.00 98.31 321 TYR A O 1
ATOM 2432 N N . TRP A 1 322 ? 6.565 5.059 2.493 1.00 98.38 322 TRP A N 1
ATOM 2433 C CA . TRP A 1 322 ? 7.917 5.454 2.110 1.00 98.38 322 TRP A CA 1
ATOM 2434 C C . TRP A 1 322 ? 7.931 6.447 0.945 1.00 98.38 322 TRP A C 1
ATOM 2436 O O . TRP A 1 322 ? 8.800 7.318 0.933 1.00 98.38 322 TRP A O 1
ATOM 2446 N N . SER A 1 323 ? 6.948 6.400 0.038 1.00 98.56 323 SER A N 1
ATOM 2447 C CA . SER A 1 323 ? 6.765 7.435 -0.984 1.00 98.56 323 SER A CA 1
ATOM 2448 C C . SER A 1 323 ? 6.425 8.801 -0.368 1.00 98.56 323 SER A C 1
ATOM 2450 O O . SER A 1 323 ? 7.020 9.803 -0.769 1.00 98.56 323 SER A O 1
ATOM 2452 N N . ASN A 1 324 ? 5.579 8.843 0.672 1.00 98.12 324 ASN A N 1
ATOM 2453 C CA . ASN A 1 324 ? 5.257 10.066 1.419 1.00 98.12 324 ASN A CA 1
ATOM 2454 C C . ASN A 1 324 ? 6.500 10.637 2.119 1.00 98.12 324 ASN A C 1
ATOM 2456 O O . ASN A 1 324 ? 6.749 11.837 2.090 1.00 98.12 324 ASN A O 1
ATOM 2460 N N . VAL A 1 325 ? 7.347 9.779 2.701 1.00 98.19 325 VAL A N 1
ATOM 2461 C CA . VAL A 1 325 ? 8.610 10.199 3.345 1.00 98.19 325 VAL A CA 1
ATOM 2462 C C . VAL A 1 325 ? 9.593 10.858 2.356 1.00 98.19 325 VAL A C 1
ATOM 2464 O O . VAL A 1 325 ? 10.471 11.614 2.785 1.00 98.19 325 VAL A O 1
ATOM 2467 N N . VAL A 1 326 ? 9.450 10.608 1.049 1.00 98.50 326 VAL A N 1
ATOM 2468 C CA . VAL A 1 326 ? 10.167 11.333 -0.018 1.00 98.50 326 VAL A CA 1
ATOM 2469 C C . VAL A 1 326 ? 9.405 12.593 -0.449 1.00 98.50 326 VAL A C 1
ATOM 2471 O O . VAL A 1 326 ? 10.026 13.640 -0.631 1.00 98.50 326 VAL A O 1
ATOM 2474 N N . TYR A 1 327 ? 8.079 12.512 -0.585 1.00 98.56 327 TYR A N 1
ATOM 2475 C CA . TYR A 1 327 ? 7.213 13.571 -1.115 1.00 98.56 327 TYR A CA 1
ATOM 2476 C C . TYR A 1 327 ? 6.068 13.943 -0.157 1.00 98.56 327 TYR A C 1
ATOM 2478 O O . TYR A 1 327 ? 4.907 13.654 -0.444 1.00 98.56 327 TYR A O 1
ATOM 2486 N N . PRO A 1 328 ? 6.366 14.626 0.964 1.00 98.06 328 PRO A N 1
ATOM 2487 C CA . PRO A 1 328 ? 5.417 14.751 2.069 1.00 98.06 328 PRO A CA 1
ATOM 2488 C C . PRO A 1 328 ? 4.211 15.661 1.809 1.00 98.06 328 PRO A C 1
ATOM 2490 O O . PRO A 1 328 ? 3.242 15.597 2.553 1.00 98.06 328 PRO A O 1
ATOM 2493 N N . GLU A 1 329 ? 4.271 16.527 0.792 1.00 98.06 329 GLU A N 1
ATOM 2494 C CA . GLU A 1 329 ? 3.258 17.558 0.488 1.00 98.06 329 GLU A CA 1
ATOM 2495 C C . GLU A 1 329 ? 2.349 17.197 -0.712 1.00 98.06 329 GLU A C 1
ATOM 2497 O O . GLU A 1 329 ? 1.705 18.077 -1.287 1.00 98.06 329 GLU A O 1
ATOM 2502 N N . VAL A 1 330 ? 2.370 15.943 -1.182 1.00 97.75 330 VAL A N 1
ATOM 2503 C CA . VAL A 1 330 ? 1.726 15.535 -2.452 1.00 97.75 330 VAL A CA 1
ATOM 2504 C C . VAL A 1 330 ? 0.387 14.808 -2.247 1.00 97.75 330 VAL A C 1
ATOM 2506 O O . VAL A 1 330 ? -0.455 14.817 -3.158 1.00 97.75 330 VAL A O 1
ATOM 2509 N N . ASP A 1 331 ? 0.172 14.250 -1.052 1.00 96.81 331 ASP A N 1
ATOM 2510 C CA . ASP A 1 331 ? -1.093 13.699 -0.547 1.00 96.81 331 ASP A CA 1
ATOM 2511 C C . ASP A 1 331 ? -1.779 12.702 -1.522 1.00 96.81 331 ASP A C 1
ATOM 2513 O O . ASP A 1 331 ? -3.007 12.677 -1.692 1.00 96.81 331 ASP A O 1
ATOM 2517 N N . PHE A 1 332 ? -1.002 11.924 -2.289 1.00 96.38 332 PHE A N 1
ATOM 2518 C CA . PHE A 1 332 ? -1.536 11.079 -3.367 1.00 96.38 332 PHE A CA 1
ATOM 2519 C C . PHE A 1 332 ? -2.209 9.807 -2.846 1.00 96.38 332 PHE A C 1
ATOM 2521 O O . PHE A 1 332 ? -3.184 9.323 -3.421 1.00 96.38 332 PHE A O 1
ATOM 2528 N N . GLU A 1 333 ? -1.702 9.261 -1.754 1.00 95.81 333 GLU A N 1
ATOM 2529 C CA . GLU A 1 333 ? -2.213 8.122 -0.994 1.00 95.81 333 GLU A CA 1
ATOM 2530 C C . GLU A 1 333 ? -3.589 8.383 -0.356 1.00 95.81 333 GLU A C 1
ATOM 2532 O O . GLU A 1 333 ? -4.356 7.438 -0.144 1.00 95.81 333 GLU A O 1
ATOM 2537 N N . TRP A 1 334 ? -4.003 9.650 -0.185 1.00 96.31 334 TRP A N 1
ATOM 2538 C CA . TRP A 1 334 ? -5.366 9.986 0.259 1.00 96.31 334 TRP A CA 1
ATOM 2539 C C . TRP A 1 334 ? -6.454 9.419 -0.676 1.00 96.31 334 TRP A C 1
ATOM 2541 O O . TRP A 1 334 ? -7.603 9.244 -0.261 1.00 96.31 334 TRP A O 1
ATOM 2551 N N . ARG A 1 335 ? -6.091 9.032 -1.915 1.00 94.06 335 ARG A N 1
ATOM 2552 C CA . ARG A 1 335 ? -6.945 8.271 -2.850 1.00 94.06 335 ARG A CA 1
ATOM 2553 C C . ARG A 1 335 ? -7.541 6.992 -2.242 1.00 94.06 335 ARG A C 1
ATOM 2555 O O . ARG A 1 335 ? -8.623 6.574 -2.653 1.00 94.06 335 ARG A O 1
ATOM 2562 N N . PHE A 1 336 ? -6.888 6.403 -1.238 1.00 93.88 336 PHE A N 1
ATOM 2563 C CA . PHE A 1 336 ? -7.321 5.165 -0.584 1.00 93.88 336 PHE A CA 1
ATOM 2564 C C . PHE A 1 336 ? -8.255 5.357 0.621 1.00 93.88 336 PHE A C 1
ATOM 2566 O O . PHE A 1 336 ? -8.885 4.387 1.049 1.00 93.88 336 PHE A O 1
ATOM 2573 N N . LEU A 1 337 ? -8.414 6.579 1.151 1.00 93.50 337 LEU A N 1
ATOM 2574 C CA . LEU A 1 337 ? -9.206 6.836 2.368 1.00 93.50 337 LEU A CA 1
ATOM 2575 C C . LEU A 1 337 ? -10.660 6.365 2.233 1.00 93.50 337 LEU A C 1
ATOM 2577 O O . LEU A 1 337 ? -11.152 5.630 3.085 1.00 93.50 337 LEU A O 1
ATOM 2581 N N . LYS A 1 338 ? -11.310 6.667 1.102 1.00 89.25 338 LYS A N 1
ATOM 2582 C CA . LYS A 1 338 ? -12.682 6.218 0.807 1.00 89.25 338 LYS A CA 1
ATOM 2583 C C . LYS A 1 338 ? -12.827 4.689 0.832 1.00 89.25 338 LYS A C 1
ATOM 2585 O O . LYS A 1 338 ? -13.896 4.177 1.170 1.00 89.25 338 LYS A O 1
ATOM 2590 N N . LYS A 1 339 ? -11.778 3.944 0.455 1.00 85.81 339 LYS A N 1
ATOM 2591 C CA . LYS A 1 339 ? -11.799 2.479 0.538 1.00 85.81 339 LYS A CA 1
ATOM 2592 C C . LYS A 1 339 ? -11.630 2.015 1.972 1.00 85.81 339 LYS A C 1
ATOM 2594 O O . LYS A 1 339 ? -12.402 1.163 2.405 1.00 85.81 339 LYS A O 1
ATOM 2599 N N . LEU A 1 340 ? -10.686 2.612 2.700 1.00 88.00 340 LEU A N 1
ATOM 2600 C CA . LEU A 1 340 ? -10.495 2.354 4.121 1.00 88.00 340 LEU A CA 1
ATOM 2601 C C . LEU A 1 340 ? -11.813 2.552 4.884 1.00 88.00 340 LEU A C 1
ATOM 2603 O O . LEU A 1 340 ? -12.259 1.610 5.526 1.00 88.00 340 LEU A O 1
ATOM 2607 N N . GLU A 1 341 ? -12.514 3.676 4.708 1.00 84.88 341 GLU A N 1
ATOM 2608 C CA . GLU A 1 341 ? -13.834 3.929 5.316 1.00 84.88 341 GLU A CA 1
ATOM 2609 C C . GLU A 1 341 ? -14.856 2.800 5.075 1.00 84.88 341 GLU A C 1
ATOM 2611 O O . GLU A 1 341 ? -15.704 2.521 5.923 1.00 84.88 341 GLU A O 1
ATOM 2616 N N . ALA A 1 342 ? -14.820 2.170 3.896 1.00 81.31 342 ALA A N 1
ATOM 2617 C CA . ALA A 1 342 ? -15.749 1.110 3.516 1.00 81.31 342 ALA A CA 1
ATOM 2618 C C . ALA A 1 342 ? -15.397 -0.262 4.119 1.00 81.31 342 ALA A C 1
ATOM 2620 O O . ALA A 1 342 ? -16.267 -1.131 4.166 1.00 81.31 342 ALA A O 1
ATOM 2621 N N . ILE A 1 343 ? -14.150 -0.472 4.558 1.00 79.12 343 ILE A N 1
ATOM 2622 C CA . ILE A 1 343 ? -13.651 -1.778 5.027 1.00 79.12 343 ILE A CA 1
ATOM 2623 C C . ILE A 1 343 ? -13.101 -1.762 6.457 1.00 79.12 343 ILE A C 1
ATOM 2625 O O . ILE A 1 343 ? -12.794 -2.822 6.999 1.00 79.12 343 ILE A O 1
ATOM 2629 N N . GLU A 1 344 ? -12.932 -0.597 7.083 1.00 81.94 344 GLU A N 1
ATOM 2630 C CA . GLU A 1 344 ? -12.155 -0.467 8.318 1.00 81.94 344 GLU A CA 1
ATOM 2631 C C . GLU A 1 344 ? -12.734 -1.298 9.472 1.00 81.94 344 GLU A C 1
ATOM 2633 O O . GLU A 1 344 ? -12.011 -2.055 10.114 1.00 81.94 344 GLU A O 1
ATOM 2638 N N . LEU A 1 345 ? -14.049 -1.212 9.687 1.00 78.12 345 LEU A N 1
ATOM 2639 C CA . LEU A 1 345 ? -14.753 -1.933 10.754 1.00 78.12 345 LEU A CA 1
ATOM 2640 C C . LEU A 1 345 ? -14.897 -3.444 10.495 1.00 78.12 345 LEU A C 1
ATOM 2642 O O . LEU A 1 345 ? -15.285 -4.183 11.393 1.00 78.12 345 LEU A O 1
ATOM 2646 N N . THR A 1 346 ? -14.618 -3.913 9.274 1.00 73.31 346 THR A N 1
ATOM 2647 C CA . THR A 1 346 ? -14.821 -5.313 8.850 1.00 73.31 346 THR A CA 1
ATOM 2648 C C . THR A 1 346 ? -13.516 -6.034 8.500 1.00 73.31 346 THR A C 1
ATOM 2650 O O . THR A 1 346 ? -13.521 -7.223 8.171 1.00 73.31 346 THR A O 1
ATOM 2653 N N . THR A 1 347 ? -12.372 -5.345 8.574 1.00 82.62 347 THR A N 1
ATOM 2654 C CA . THR A 1 347 ? -11.057 -5.887 8.202 1.00 82.62 347 THR A CA 1
ATOM 2655 C C . THR A 1 347 ? -9.992 -5.580 9.246 1.00 82.62 347 THR A C 1
ATOM 2657 O O . THR A 1 347 ? -9.941 -4.491 9.813 1.00 82.62 347 THR A O 1
ATOM 2660 N N . SER A 1 348 ? -9.103 -6.547 9.465 1.00 89.00 348 SER A N 1
ATOM 2661 C CA . SER A 1 348 ? -7.852 -6.341 10.200 1.00 89.00 348 SER A CA 1
ATOM 2662 C C . SER A 1 348 ? -6.847 -5.611 9.309 1.00 89.00 348 SER A C 1
ATOM 2664 O O . SER A 1 348 ? -6.880 -5.802 8.093 1.00 89.00 348 SER A O 1
ATOM 2666 N N . ILE A 1 349 ? -5.907 -4.852 9.884 1.00 91.88 349 ILE A N 1
ATOM 2667 C CA . ILE A 1 349 ? -4.766 -4.350 9.097 1.00 91.88 349 ILE A CA 1
ATOM 2668 C C . ILE A 1 349 ? -3.986 -5.495 8.441 1.00 91.88 349 ILE A C 1
ATOM 2670 O O . ILE A 1 349 ? -3.578 -5.342 7.299 1.00 91.88 349 ILE A O 1
ATOM 2674 N N . LEU A 1 350 ? -3.870 -6.660 9.094 1.00 90.56 350 LEU A N 1
ATOM 2675 C CA . LEU A 1 350 ? -3.145 -7.833 8.590 1.00 90.56 350 LEU A CA 1
ATOM 2676 C C . LEU A 1 350 ? -3.868 -8.549 7.442 1.00 90.56 350 LEU A C 1
ATOM 2678 O O . LEU A 1 350 ? -3.228 -9.230 6.645 1.00 90.56 350 LEU A O 1
ATOM 2682 N N . PHE A 1 351 ? -5.200 -8.444 7.367 1.00 84.75 351 PHE A N 1
ATOM 2683 C CA . PHE A 1 351 ? -6.004 -9.213 6.419 1.00 84.75 351 PHE A CA 1
ATOM 2684 C C . PHE A 1 351 ? -6.979 -8.343 5.633 1.00 84.75 351 PHE A C 1
ATOM 2686 O O . PHE A 1 351 ? -8.011 -7.896 6.140 1.00 84.75 351 PHE A O 1
ATOM 2693 N N . GLY A 1 352 ? -6.707 -8.228 4.333 1.00 80.00 352 GLY A N 1
ATOM 2694 C CA . GLY A 1 352 ? -7.621 -7.607 3.381 1.00 80.00 352 GLY A CA 1
ATOM 2695 C C . GLY A 1 352 ? -7.480 -6.095 3.238 1.00 80.00 352 GLY A C 1
ATOM 2696 O O . GLY A 1 352 ? -8.283 -5.497 2.526 1.00 80.00 352 GLY A O 1
ATOM 2697 N N . ARG A 1 353 ? -6.461 -5.510 3.871 1.00 89.31 353 ARG A N 1
ATOM 2698 C CA . ARG A 1 353 ? -5.939 -4.172 3.584 1.00 89.31 353 ARG A CA 1
ATOM 2699 C C . ARG A 1 353 ? -4.574 -4.291 2.906 1.00 89.31 353 ARG A C 1
ATOM 2701 O O . ARG A 1 353 ? -3.905 -5.321 3.008 1.00 89.31 353 ARG A O 1
ATOM 2708 N N . SER A 1 354 ? -4.186 -3.257 2.178 1.00 92.50 354 SER A N 1
ATOM 2709 C CA . SER A 1 354 ? -2.942 -3.196 1.415 1.00 92.50 354 SER A CA 1
ATOM 2710 C C . SER A 1 354 ? -2.398 -1.771 1.435 1.00 92.50 354 SER A C 1
ATOM 2712 O O . SER A 1 354 ? -1.899 -1.336 2.468 1.00 92.50 354 SER A O 1
ATOM 2714 N N . TYR A 1 355 ? -2.585 -1.030 0.346 1.00 94.62 355 TYR A N 1
ATOM 2715 C CA . TYR A 1 355 ? -2.380 0.411 0.241 1.00 94.62 355 TYR A CA 1
ATOM 2716 C C . TYR A 1 355 ? -2.984 1.187 1.411 1.00 94.62 355 TYR A C 1
ATOM 2718 O O . TYR A 1 355 ? -2.339 2.050 1.988 1.00 94.62 355 TYR A O 1
ATOM 2726 N N . GLU A 1 356 ? -4.193 0.813 1.836 1.00 94.50 356 GLU A N 1
ATOM 2727 C CA . GLU A 1 356 ? -4.942 1.441 2.927 1.00 94.50 356 GLU A CA 1
ATOM 2728 C C . GLU A 1 356 ? -4.192 1.442 4.273 1.00 94.50 356 GLU A C 1
ATOM 2730 O O . GLU A 1 356 ? -4.507 2.240 5.156 1.00 94.50 356 GLU A O 1
ATOM 2735 N N . ASN A 1 357 ? -3.194 0.567 4.445 1.00 96.50 357 ASN A N 1
ATOM 2736 C CA . ASN A 1 357 ? -2.357 0.531 5.642 1.00 96.50 357 ASN A CA 1
ATOM 2737 C C . ASN A 1 357 ? -1.282 1.623 5.678 1.00 96.50 357 ASN A C 1
ATOM 2739 O O . ASN A 1 357 ? -0.628 1.744 6.716 1.00 96.50 357 ASN A O 1
ATOM 2743 N N . PHE A 1 358 ? -1.126 2.446 4.629 1.00 97.44 358 PHE A N 1
ATOM 2744 C CA . PHE A 1 358 ? -0.276 3.641 4.690 1.00 97.44 358 PHE A CA 1
ATOM 2745 C C . PHE A 1 358 ? -0.603 4.460 5.949 1.00 97.44 358 PHE A C 1
ATOM 2747 O O . PHE A 1 358 ? 0.305 4.852 6.667 1.00 97.44 358 PHE A O 1
ATOM 2754 N N . LEU A 1 359 ? -1.892 4.597 6.298 1.00 97.25 359 LEU A N 1
ATOM 2755 C CA . LEU A 1 359 ? -2.362 5.360 7.459 1.00 97.25 359 LEU A CA 1
ATOM 2756 C C . LEU A 1 359 ? -1.871 4.785 8.802 1.00 97.25 359 LEU A C 1
ATOM 2758 O O . LEU A 1 359 ? -1.637 5.529 9.754 1.00 97.25 359 LEU A O 1
ATOM 2762 N N . PHE A 1 360 ? -1.687 3.464 8.885 1.00 97.62 360 PHE A N 1
ATOM 2763 C CA . PHE A 1 360 ? -1.108 2.821 10.065 1.00 97.62 360 PHE A CA 1
ATOM 2764 C C . PHE A 1 360 ? 0.400 3.074 10.146 1.00 97.62 360 PHE A C 1
ATOM 2766 O O . PHE A 1 360 ? 0.891 3.500 11.190 1.00 97.62 360 PHE A O 1
ATOM 2773 N N . PHE A 1 361 ? 1.135 2.894 9.043 1.00 98.25 361 PHE A N 1
ATOM 2774 C CA . PHE A 1 361 ? 2.572 3.195 9.002 1.00 98.25 361 PHE A CA 1
ATOM 2775 C C . PHE A 1 361 ? 2.869 4.681 9.207 1.00 98.25 361 PHE A C 1
ATOM 2777 O O . PHE A 1 361 ? 3.846 5.017 9.868 1.00 98.25 361 PHE A O 1
ATOM 2784 N N . GLN A 1 362 ? 1.971 5.551 8.759 1.00 97.88 362 GLN A N 1
ATOM 2785 C CA . GLN A 1 362 ? 1.985 6.983 9.003 1.00 97.88 362 GLN A CA 1
ATOM 2786 C C . GLN A 1 362 ? 1.927 7.310 10.503 1.00 97.88 362 GLN A C 1
ATOM 2788 O O . GLN A 1 362 ? 2.754 8.066 11.014 1.00 97.88 362 GLN A O 1
ATOM 2793 N N . HIS A 1 363 ? 1.013 6.668 11.237 1.00 97.75 363 HIS A N 1
ATOM 2794 C CA . HIS A 1 363 ? 0.948 6.785 12.693 1.00 97.75 363 HIS A CA 1
ATOM 2795 C C . HIS A 1 363 ? 2.172 6.172 13.394 1.00 97.75 363 HIS A C 1
ATOM 2797 O O . HIS A 1 363 ? 2.681 6.753 14.352 1.00 97.75 363 HIS A O 1
ATOM 2803 N N . LEU A 1 364 ? 2.700 5.034 12.925 1.00 98.00 364 LEU A N 1
ATOM 2804 C CA . LEU A 1 364 ? 3.968 4.501 13.443 1.00 98.00 364 LEU A CA 1
ATOM 2805 C C . LEU A 1 364 ? 5.134 5.478 13.193 1.00 98.00 364 LEU A C 1
ATOM 2807 O O . LEU A 1 364 ? 6.016 5.627 14.039 1.00 98.00 364 LEU A O 1
ATOM 2811 N N . GLY A 1 365 ? 5.125 6.178 12.059 1.00 97.50 365 GLY A N 1
ATOM 2812 C CA . GLY A 1 365 ? 6.139 7.153 11.670 1.00 97.50 365 GLY A CA 1
ATOM 2813 C C . GLY A 1 365 ? 6.235 8.319 12.646 1.00 97.50 365 GLY A C 1
ATOM 2814 O O . GLY A 1 365 ? 7.332 8.668 13.082 1.00 97.50 365 GLY A O 1
ATOM 2815 N N . SER A 1 366 ? 5.090 8.877 13.044 1.00 96.62 366 SER A N 1
ATOM 2816 C CA . SER A 1 366 ? 5.021 9.984 14.006 1.00 96.62 366 SER A CA 1
ATOM 2817 C C . SER A 1 366 ? 5.203 9.552 15.468 1.00 96.62 366 SER A C 1
ATOM 2819 O O . SER A 1 366 ? 5.685 10.349 16.272 1.00 96.62 366 SER A O 1
ATOM 2821 N N . THR A 1 367 ? 4.875 8.304 15.829 1.00 96.50 367 THR A N 1
ATOM 2822 C CA . THR A 1 367 ? 4.946 7.821 17.227 1.00 96.50 367 THR A CA 1
ATOM 2823 C C . THR A 1 367 ? 6.245 7.108 17.601 1.00 96.50 367 THR A C 1
ATOM 2825 O O . THR A 1 367 ? 6.811 7.390 18.657 1.00 96.50 367 THR A O 1
ATOM 2828 N N . ILE A 1 368 ? 6.730 6.180 16.767 1.00 96.75 368 ILE A N 1
ATOM 2829 C CA . ILE A 1 368 ? 7.918 5.351 17.048 1.00 96.75 368 ILE A CA 1
ATOM 2830 C C . ILE A 1 368 ? 9.096 5.631 16.102 1.00 96.75 368 ILE A C 1
ATOM 2832 O O . ILE A 1 368 ? 10.233 5.272 16.420 1.00 96.75 368 ILE A O 1
ATOM 2836 N N . GLY A 1 369 ? 8.849 6.309 14.978 1.00 97.12 369 GLY A N 1
ATOM 2837 C CA . GLY A 1 369 ? 9.869 6.736 14.024 1.00 97.12 369 GLY A CA 1
ATOM 2838 C C . GLY A 1 369 ? 10.325 5.649 13.046 1.00 97.12 369 GLY A C 1
ATOM 2839 O O . GLY A 1 369 ? 10.220 4.445 13.291 1.00 97.12 369 GLY A O 1
ATOM 2840 N N . ASN A 1 370 ? 10.898 6.095 11.927 1.00 97.38 370 ASN A N 1
ATOM 2841 C CA . ASN A 1 370 ? 11.253 5.249 10.781 1.00 97.38 370 ASN A CA 1
ATOM 2842 C C . ASN A 1 370 ? 12.202 4.094 11.137 1.00 97.38 370 ASN A C 1
ATOM 2844 O O . ASN A 1 370 ? 12.006 2.968 10.682 1.00 97.38 370 ASN A O 1
ATOM 2848 N N . ASP A 1 371 ? 13.182 4.335 12.011 1.00 96.44 371 ASP A N 1
ATOM 2849 C CA . ASP A 1 371 ? 14.102 3.296 12.487 1.00 96.44 371 ASP A CA 1
ATOM 2850 C C . ASP A 1 371 ? 13.371 2.181 13.254 1.00 96.44 371 ASP A C 1
ATOM 2852 O O . ASP A 1 371 ? 13.759 1.013 13.201 1.00 96.44 371 ASP A O 1
ATOM 2856 N N . ALA A 1 372 ? 12.310 2.517 13.996 1.00 96.69 372 ALA A N 1
ATOM 2857 C CA . ALA A 1 372 ? 11.511 1.526 14.707 1.00 96.69 372 ALA A CA 1
ATOM 2858 C C . ALA A 1 372 ? 10.610 0.733 13.755 1.00 96.69 372 ALA A C 1
ATOM 2860 O O . ALA A 1 372 ? 10.490 -0.476 13.944 1.00 96.69 372 ALA A O 1
ATOM 2861 N N . ILE A 1 373 ? 10.072 1.364 12.705 1.00 97.56 373 ILE A N 1
ATOM 2862 C CA . ILE A 1 373 ? 9.360 0.668 11.621 1.00 97.56 373 ILE A CA 1
ATOM 2863 C C . ILE A 1 373 ? 10.292 -0.337 10.933 1.00 97.56 373 ILE A C 1
ATOM 2865 O O . ILE A 1 373 ? 9.935 -1.501 10.790 1.00 97.56 373 ILE A O 1
ATOM 2869 N N . LEU A 1 374 ? 11.516 0.056 10.572 1.00 96.56 374 LEU A N 1
ATOM 2870 C CA . LEU A 1 374 ? 12.472 -0.851 9.922 1.00 96.56 374 LEU A CA 1
ATOM 2871 C C . LEU A 1 374 ? 12.890 -2.019 10.832 1.00 96.56 374 LEU A C 1
ATOM 2873 O O . LEU A 1 374 ? 13.071 -3.146 10.360 1.00 96.56 374 LEU A O 1
ATOM 2877 N N . ARG A 1 375 ? 12.992 -1.797 12.148 1.00 95.75 375 ARG A N 1
ATOM 2878 C CA . ARG A 1 375 ? 13.178 -2.897 13.109 1.00 95.75 375 ARG A CA 1
ATOM 2879 C C . ARG A 1 375 ? 11.945 -3.792 13.220 1.00 95.75 375 ARG A C 1
ATOM 2881 O O . ARG A 1 375 ? 12.123 -5.003 13.255 1.00 95.75 375 ARG A O 1
ATOM 2888 N N . LEU A 1 376 ? 10.734 -3.230 13.247 1.00 95.56 376 LEU A N 1
ATOM 2889 C CA . LEU A 1 376 ? 9.478 -3.990 13.254 1.00 95.56 376 LEU A CA 1
ATOM 2890 C C . LEU A 1 376 ? 9.399 -4.907 12.034 1.00 95.56 376 LEU A C 1
ATOM 2892 O O . LEU A 1 376 ? 9.229 -6.114 12.192 1.00 95.56 376 LEU A O 1
ATOM 2896 N N . VAL A 1 377 ? 9.601 -4.355 10.836 1.00 94.56 377 VAL A N 1
ATOM 2897 C CA . VAL A 1 377 ? 9.607 -5.126 9.588 1.00 94.56 377 VAL A CA 1
ATOM 2898 C C . VAL A 1 377 ? 10.652 -6.230 9.671 1.00 94.56 377 VAL A C 1
ATOM 2900 O O . VAL A 1 377 ? 10.305 -7.386 9.488 1.00 94.56 377 VAL A O 1
ATOM 2903 N N . GLY A 1 378 ? 11.879 -5.931 10.107 1.00 93.94 378 GLY A N 1
ATOM 2904 C CA . GLY A 1 378 ? 12.927 -6.937 10.323 1.00 93.94 378 GLY A CA 1
ATOM 2905 C C . GLY A 1 378 ? 12.643 -8.002 11.398 1.00 93.94 378 GLY A C 1
ATOM 2906 O O . GLY A 1 378 ? 13.422 -8.949 11.505 1.00 93.94 378 GLY A O 1
ATOM 2907 N N . THR A 1 379 ? 11.567 -7.874 12.186 1.00 93.88 379 THR A N 1
ATOM 2908 C CA . THR A 1 379 ? 11.078 -8.919 13.109 1.00 93.88 379 THR A CA 1
ATOM 2909 C C . THR A 1 379 ? 9.902 -9.734 12.572 1.00 93.88 379 THR A C 1
ATOM 2911 O O . THR A 1 379 ? 9.601 -10.778 13.148 1.00 93.88 379 THR A O 1
ATOM 2914 N N . LEU A 1 380 ? 9.257 -9.303 11.481 1.00 93.31 380 LEU A N 1
ATOM 2915 C CA . LEU A 1 380 ? 8.213 -10.087 10.819 1.00 93.31 380 LEU A CA 1
ATOM 2916 C C . LEU A 1 380 ? 8.811 -11.378 10.225 1.00 93.31 380 LEU A C 1
ATOM 2918 O O . LEU A 1 380 ? 9.972 -11.386 9.798 1.00 93.31 380 LEU A O 1
ATOM 2922 N N . PRO A 1 381 ? 8.058 -12.488 10.204 1.00 90.94 381 PRO A N 1
ATOM 2923 C CA . PRO A 1 381 ? 8.586 -13.762 9.746 1.00 90.94 381 PRO A CA 1
ATOM 2924 C C . PRO A 1 381 ? 8.793 -13.776 8.223 1.00 90.94 381 PRO A C 1
ATOM 2926 O O . PRO A 1 381 ? 8.096 -13.105 7.462 1.00 90.94 381 PRO A O 1
ATOM 2929 N N . ASP A 1 382 ? 9.786 -14.551 7.788 1.00 86.00 382 ASP A N 1
ATOM 2930 C CA . ASP A 1 382 ? 10.132 -14.738 6.378 1.00 86.00 382 ASP A CA 1
ATOM 2931 C C . ASP A 1 382 ? 9.237 -15.789 5.690 1.00 86.00 382 ASP A C 1
ATOM 2933 O O . ASP A 1 382 ? 8.648 -16.657 6.338 1.00 86.00 382 ASP A O 1
ATOM 2937 N N . TYR A 1 383 ? 9.216 -15.777 4.356 1.00 74.44 383 TYR A N 1
ATOM 2938 C CA . TYR A 1 383 ? 8.642 -16.834 3.514 1.00 74.44 383 TYR A CA 1
ATOM 2939 C C . TYR A 1 383 ? 9.696 -17.946 3.230 1.00 74.44 383 TYR A C 1
ATOM 2941 O O . TYR A 1 383 ? 10.887 -17.611 3.181 1.00 74.44 383 TYR A O 1
ATOM 2949 N N . PRO A 1 384 ? 9.363 -19.251 3.034 1.00 70.94 384 PRO A N 1
ATOM 2950 C CA . PRO A 1 384 ? 8.045 -19.892 2.909 1.00 70.94 384 PRO A CA 1
ATOM 2951 C C . PRO A 1 384 ? 7.355 -20.340 4.196 1.00 70.94 384 PRO A C 1
ATOM 2953 O O . PRO A 1 384 ? 6.203 -20.762 4.160 1.00 70.94 384 PRO A O 1
ATOM 2956 N N . ASP A 1 385 ? 8.052 -20.285 5.324 1.00 71.31 385 ASP A N 1
ATOM 2957 C CA . ASP A 1 385 ? 7.661 -21.016 6.530 1.00 71.31 385 ASP A CA 1
ATOM 2958 C C . ASP A 1 385 ? 6.718 -20.222 7.463 1.00 71.31 385 ASP A C 1
ATOM 2960 O O . ASP A 1 385 ? 6.728 -20.478 8.666 1.00 71.31 385 ASP A O 1
ATOM 2964 N N . SER A 1 386 ? 5.938 -19.257 6.948 1.00 82.06 386 SER A N 1
ATOM 2965 C CA . SER A 1 386 ? 5.065 -18.397 7.767 1.00 82.06 386 SER A CA 1
ATOM 2966 C C . SER A 1 386 ? 3.663 -18.148 7.208 1.00 82.06 386 SER A C 1
ATOM 2968 O O . SER A 1 386 ? 3.465 -17.994 6.000 1.00 82.06 386 SER A O 1
ATOM 2970 N N . ASP A 1 387 ? 2.687 -18.071 8.116 1.00 88.06 387 ASP A N 1
ATOM 2971 C CA . ASP A 1 387 ? 1.296 -17.715 7.830 1.00 88.06 387 ASP A CA 1
ATOM 2972 C C . ASP A 1 387 ? 0.861 -16.378 8.482 1.00 88.06 387 ASP A C 1
ATOM 2974 O O . ASP A 1 387 ? 1.647 -15.647 9.092 1.00 88.06 387 ASP A O 1
ATOM 2978 N N . LEU A 1 388 ? -0.416 -16.010 8.318 1.00 86.62 388 LEU A N 1
ATOM 2979 C CA . LEU A 1 388 ? -0.993 -14.787 8.900 1.00 86.62 388 LEU A CA 1
ATOM 2980 C C . LEU A 1 388 ? -1.004 -14.784 10.443 1.00 86.62 388 LEU A C 1
ATOM 2982 O O . LEU A 1 388 ? -1.033 -13.715 11.054 1.00 86.62 388 LEU A O 1
ATOM 2986 N N . GLY A 1 389 ? -1.001 -15.957 11.076 1.00 90.38 389 GLY A N 1
ATOM 2987 C CA . GLY A 1 389 ? -0.840 -16.129 12.515 1.00 90.38 389 GLY A CA 1
ATOM 2988 C C . GLY A 1 389 ? 0.583 -15.814 12.969 1.00 90.38 389 GLY A C 1
ATOM 2989 O O . GLY A 1 389 ? 0.743 -15.078 13.938 1.00 90.38 389 GLY A O 1
ATOM 2990 N N . ASP A 1 390 ? 1.601 -16.261 12.232 1.00 91.31 390 ASP A N 1
ATOM 2991 C CA . ASP A 1 390 ? 2.997 -15.903 12.526 1.00 91.31 390 ASP A CA 1
ATOM 2992 C C . ASP A 1 390 ? 3.244 -14.391 12.351 1.00 91.31 390 ASP A C 1
ATOM 2994 O O . ASP A 1 390 ? 3.912 -13.763 13.176 1.00 91.31 390 ASP A O 1
ATOM 2998 N N . GLN A 1 391 ? 2.662 -13.774 11.311 1.00 91.62 391 GLN A N 1
ATOM 2999 C CA . GLN A 1 391 ? 2.699 -12.315 11.109 1.00 91.62 391 GLN A CA 1
ATOM 3000 C C . GLN A 1 391 ? 2.036 -11.558 12.271 1.00 91.62 391 GLN A C 1
ATOM 3002 O O . GLN A 1 391 ? 2.598 -10.582 12.775 1.00 91.62 391 GLN A O 1
ATOM 3007 N N . ARG A 1 392 ? 0.863 -12.024 12.731 1.00 92.25 392 ARG A N 1
ATOM 3008 C CA . ARG A 1 392 ? 0.187 -11.497 13.929 1.00 92.25 392 ARG A CA 1
ATOM 3009 C C . ARG A 1 392 ? 1.088 -11.598 15.152 1.00 92.25 392 ARG A C 1
ATOM 3011 O O . ARG A 1 392 ? 1.244 -10.604 15.855 1.00 92.25 392 ARG A O 1
ATOM 3018 N N . ASP A 1 393 ? 1.653 -12.772 15.413 1.00 91.75 393 ASP A N 1
ATOM 3019 C CA . ASP A 1 393 ? 2.412 -13.035 16.637 1.00 91.75 393 ASP A CA 1
ATOM 3020 C C . ASP A 1 393 ? 3.710 -12.225 16.679 1.00 91.75 393 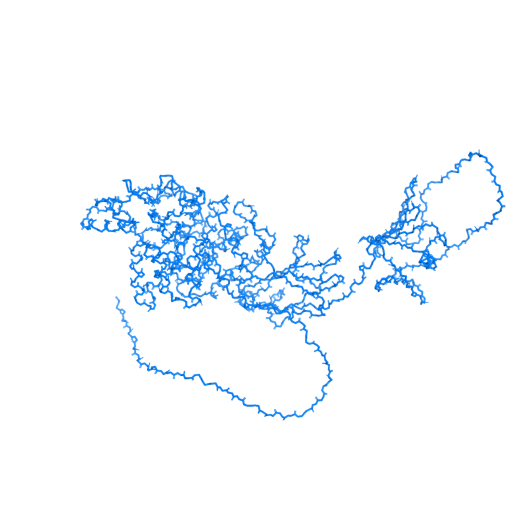ASP A C 1
ATOM 3022 O O . ASP A 1 393 ? 4.075 -11.706 17.736 1.00 91.75 393 ASP A O 1
ATOM 3026 N N . ALA A 1 394 ? 4.366 -12.023 15.532 1.00 92.88 394 ALA A N 1
ATOM 3027 C CA . ALA A 1 394 ? 5.507 -11.120 15.414 1.00 92.88 394 ALA A CA 1
ATOM 3028 C C . ALA A 1 394 ? 5.121 -9.650 15.656 1.00 92.88 394 ALA A C 1
ATOM 3030 O O . ALA A 1 394 ? 5.786 -8.971 16.442 1.00 92.88 394 ALA A O 1
ATOM 3031 N N . LEU A 1 395 ? 4.027 -9.166 15.049 1.00 94.50 395 LEU A N 1
ATOM 3032 C CA . LEU A 1 395 ? 3.541 -7.798 15.257 1.00 94.50 395 LEU A CA 1
ATOM 3033 C C . LEU A 1 395 ? 3.135 -7.561 16.724 1.00 94.50 395 LEU A C 1
ATOM 3035 O O . LEU A 1 395 ? 3.548 -6.570 17.321 1.00 94.50 395 LEU A O 1
ATOM 3039 N N . ALA A 1 396 ? 2.390 -8.487 17.334 1.00 92.12 396 ALA A N 1
ATOM 3040 C CA . ALA A 1 396 ? 1.979 -8.418 18.739 1.00 92.12 396 ALA A CA 1
ATOM 3041 C C . ALA A 1 396 ? 3.162 -8.509 19.717 1.00 92.12 396 ALA A C 1
ATOM 3043 O O . ALA A 1 396 ? 3.147 -7.865 20.766 1.00 92.12 396 ALA A O 1
ATOM 3044 N N . SER A 1 397 ? 4.212 -9.253 19.356 1.00 93.12 397 SER A N 1
ATOM 3045 C CA . SER A 1 397 ? 5.451 -9.347 20.139 1.00 93.12 397 SER A CA 1
ATOM 3046 C C . SER A 1 397 ? 6.329 -8.094 20.054 1.00 93.12 397 SER A C 1
ATOM 3048 O O . SER A 1 397 ? 7.266 -7.955 20.848 1.00 93.12 397 SER A O 1
ATOM 3050 N N . PHE A 1 398 ? 6.069 -7.172 19.120 1.00 94.88 398 PHE A N 1
ATOM 3051 C CA . PHE A 1 398 ? 6.820 -5.925 19.041 1.00 94.88 398 PHE A CA 1
ATOM 3052 C C . PHE A 1 398 ? 6.481 -5.018 20.233 1.00 94.88 398 PHE A C 1
ATOM 3054 O O . PHE A 1 398 ? 5.320 -4.754 20.545 1.00 94.88 398 PHE A O 1
ATOM 3061 N N . SER A 1 399 ? 7.515 -4.545 20.933 1.00 93.38 399 SER A N 1
ATOM 3062 C CA . SER A 1 399 ? 7.378 -3.881 22.235 1.00 93.38 399 SER A CA 1
ATOM 3063 C C . SER A 1 399 ? 6.432 -2.676 22.190 1.00 93.38 399 SER A C 1
ATOM 3065 O O . SER A 1 399 ? 6.764 -1.652 21.600 1.00 93.38 399 SER A O 1
ATOM 3067 N N . GLY A 1 400 ? 5.298 -2.778 22.889 1.00 91.06 400 GLY A N 1
ATOM 3068 C CA . GLY A 1 400 ? 4.287 -1.719 22.996 1.00 91.06 400 GLY A CA 1
ATOM 3069 C C . GLY A 1 400 ? 3.212 -1.729 21.903 1.00 91.06 400 GLY A C 1
ATOM 3070 O O . GLY A 1 400 ? 2.274 -0.943 21.993 1.00 91.06 400 GLY A O 1
ATOM 3071 N N . MET A 1 401 ? 3.286 -2.631 20.916 1.00 94.25 401 MET A N 1
ATOM 3072 C CA . MET A 1 401 ? 2.447 -2.570 19.713 1.00 94.25 401 MET A CA 1
ATOM 3073 C C . MET A 1 401 ? 0.936 -2.636 19.981 1.00 94.25 401 MET A C 1
ATOM 3075 O O . MET A 1 401 ? 0.182 -1.959 19.292 1.00 94.25 401 MET A O 1
ATOM 3079 N N . ALA A 1 402 ? 0.473 -3.377 20.995 1.00 88.38 402 ALA A N 1
ATOM 3080 C CA . ALA A 1 402 ? -0.947 -3.380 21.369 1.00 88.38 402 ALA A CA 1
ATOM 3081 C C . ALA A 1 402 ? -1.445 -1.978 21.785 1.00 88.38 402 ALA A C 1
ATOM 3083 O O . ALA A 1 402 ? -2.496 -1.531 21.328 1.00 88.38 402 ALA A O 1
ATOM 3084 N N . GLN A 1 403 ? -0.649 -1.251 22.579 1.00 88.81 403 GLN A N 1
ATOM 3085 C CA . GLN A 1 403 ? -0.950 0.123 22.986 1.00 88.81 403 GLN A CA 1
ATOM 3086 C C . GLN A 1 403 ? -0.836 1.091 21.801 1.00 88.81 403 GLN A C 1
ATOM 3088 O O . GLN A 1 403 ? -1.744 1.888 21.585 1.00 88.81 403 GLN A O 1
ATOM 3093 N N . THR A 1 404 ? 0.225 0.987 20.993 1.00 93.75 404 THR A N 1
ATOM 3094 C CA . THR A 1 404 ? 0.410 1.826 19.795 1.00 93.75 404 THR A CA 1
ATOM 3095 C C . THR A 1 404 ? -0.710 1.622 18.771 1.00 93.75 404 THR A C 1
ATOM 3097 O O . THR A 1 404 ? -1.187 2.585 18.181 1.00 93.75 404 THR A O 1
ATOM 3100 N N . TYR A 1 405 ? -1.198 0.393 18.583 1.00 94.38 405 TYR A N 1
ATOM 3101 C CA . TYR A 1 405 ? -2.339 0.125 17.707 1.00 94.38 405 TYR A CA 1
ATOM 3102 C C . TYR A 1 405 ? -3.655 0.687 18.274 1.00 94.38 405 TYR A C 1
ATOM 3104 O O . TYR A 1 405 ? -4.475 1.217 17.524 1.00 94.38 405 TYR A O 1
ATOM 3112 N N . HIS A 1 406 ? -3.855 0.646 19.593 1.00 90.06 406 HIS A N 1
ATOM 3113 C CA . HIS A 1 406 ? -5.009 1.299 20.214 1.00 90.06 406 HIS A CA 1
ATOM 3114 C C . HIS A 1 406 ? -4.950 2.834 20.084 1.00 90.06 406 HIS A C 1
ATOM 3116 O O . HIS A 1 406 ? -5.953 3.480 19.774 1.00 90.06 406 HIS A O 1
ATOM 3122 N N . GLU A 1 407 ? -3.768 3.429 20.259 1.00 92.38 407 GLU A N 1
ATOM 3123 C CA . GLU A 1 407 ? -3.517 4.861 20.049 1.00 92.38 407 GLU A CA 1
ATOM 3124 C C . GLU A 1 407 ? -3.722 5.276 18.588 1.00 92.38 407 GLU A C 1
ATOM 3126 O O . GLU A 1 407 ? -4.369 6.296 18.342 1.00 92.38 407 GLU A O 1
ATOM 3131 N N . PHE A 1 408 ? -3.292 4.450 17.629 1.00 95.06 408 PHE A N 1
ATOM 3132 C CA . PHE A 1 408 ? -3.609 4.602 16.209 1.00 95.06 408 PHE A CA 1
ATOM 3133 C C . PHE A 1 408 ? -5.118 4.674 15.987 1.00 95.06 408 PHE A C 1
ATOM 3135 O O . PHE A 1 408 ? -5.615 5.646 15.422 1.00 95.06 408 PHE A O 1
ATOM 3142 N N . VAL A 1 409 ? -5.871 3.685 16.475 1.00 93.75 409 VAL A N 1
ATOM 3143 C CA . VAL A 1 409 ? -7.321 3.638 16.261 1.00 93.75 409 VAL A CA 1
ATOM 3144 C C . VAL A 1 409 ? -8.022 4.841 16.900 1.00 93.75 409 VAL A C 1
ATOM 3146 O O . VAL A 1 409 ? -8.947 5.388 16.294 1.00 93.75 409 VAL A O 1
ATOM 3149 N N . LYS A 1 410 ? -7.563 5.323 18.061 1.00 90.62 410 LYS A N 1
ATOM 3150 C CA . LYS A 1 410 ? -8.056 6.567 18.682 1.00 90.62 410 LYS A CA 1
ATOM 3151 C C . LYS A 1 410 ? -7.725 7.805 17.852 1.00 90.62 410 LYS A C 1
ATOM 3153 O O . LYS A 1 410 ? -8.617 8.614 17.617 1.00 90.62 410 LYS A O 1
ATOM 3158 N N . ALA A 1 411 ? -6.496 7.926 17.350 1.00 93.44 411 ALA A N 1
ATOM 3159 C CA . ALA A 1 411 ? -6.092 9.024 16.473 1.00 93.44 411 ALA A CA 1
ATOM 3160 C C . ALA A 1 411 ? -6.920 9.051 15.177 1.00 93.44 411 ALA A C 1
ATOM 3162 O O . ALA A 1 411 ? -7.384 10.114 14.776 1.00 93.44 411 ALA A O 1
ATOM 3163 N N . VAL A 1 412 ? -7.188 7.888 14.575 1.00 92.88 412 VAL A N 1
ATOM 3164 C CA . VAL A 1 412 ? -8.092 7.751 13.422 1.00 92.88 412 VAL A CA 1
ATOM 3165 C C . VAL A 1 412 ? -9.519 8.178 13.783 1.00 92.88 412 VAL A C 1
ATOM 3167 O O . VAL A 1 412 ? -10.137 8.935 13.043 1.00 92.88 412 VAL A O 1
ATOM 3170 N N . THR A 1 413 ? -10.029 7.756 14.946 1.00 90.25 413 THR A N 1
ATOM 3171 C CA . THR A 1 413 ? -11.376 8.129 15.429 1.00 90.25 413 THR A CA 1
ATOM 3172 C C . THR A 1 413 ? -11.524 9.632 15.675 1.00 90.25 413 THR A C 1
ATOM 3174 O O . THR A 1 413 ? -12.598 10.193 15.481 1.00 90.25 413 THR A O 1
ATOM 3177 N N . ASP A 1 414 ? -10.448 10.292 16.099 1.00 89.62 414 ASP A N 1
ATOM 3178 C CA . ASP A 1 414 ? -10.431 11.725 16.387 1.00 89.62 414 ASP A CA 1
ATOM 3179 C C . ASP A 1 414 ? -10.131 12.607 15.157 1.00 89.62 414 ASP A C 1
ATOM 3181 O O . ASP A 1 414 ? -10.147 13.832 15.295 1.00 89.62 414 ASP A O 1
ATOM 3185 N N . GLY A 1 415 ? -9.805 12.031 13.991 1.00 92.44 415 GLY A N 1
ATOM 3186 C CA . GLY A 1 415 ? -9.289 12.787 12.837 1.00 92.44 415 GLY A CA 1
ATOM 3187 C C . GLY A 1 415 ? -7.915 13.426 13.103 1.00 92.44 415 GLY A C 1
ATOM 3188 O O . GLY A 1 415 ? -7.637 14.535 12.653 1.00 92.44 415 GLY A O 1
ATOM 3189 N N . ARG A 1 416 ? -7.074 12.758 13.905 1.00 95.38 416 ARG A N 1
ATOM 3190 C CA . ARG A 1 416 ? -5.786 13.245 14.443 1.00 95.38 416 ARG A CA 1
ATOM 3191 C C . ARG A 1 416 ? -4.560 12.481 13.920 1.00 95.38 416 ARG A C 1
ATOM 3193 O O . ARG A 1 416 ? -3.504 12.539 14.543 1.00 95.38 416 ARG A O 1
ATOM 3200 N N . VAL A 1 417 ? -4.674 11.734 12.819 1.00 95.38 417 VAL A N 1
ATOM 3201 C CA . VAL A 1 417 ? -3.484 11.144 12.180 1.00 95.38 417 VAL A CA 1
ATOM 3202 C C . VAL A 1 417 ? -2.780 12.227 11.363 1.00 95.38 417 VAL A C 1
ATOM 3204 O O . VAL A 1 417 ? -3.359 12.770 10.424 1.00 95.38 417 VAL A O 1
ATOM 3207 N N . GLU A 1 418 ? -1.546 12.548 11.750 1.00 96.38 418 GLU A N 1
ATOM 3208 C CA . GLU A 1 418 ? -0.670 13.468 11.018 1.00 96.38 418 GLU A CA 1
ATOM 3209 C C . GLU A 1 418 ? -0.010 12.769 9.827 1.00 96.38 418 GLU A C 1
ATOM 3211 O O . GLU A 1 418 ? 0.619 11.720 9.987 1.00 96.38 418 GLU A O 1
ATOM 3216 N N . ASP A 1 419 ? -0.091 13.390 8.655 1.00 97.12 419 ASP A N 1
ATOM 3217 C CA . ASP A 1 419 ? 0.716 13.056 7.487 1.00 97.12 419 ASP A CA 1
ATOM 3218 C C . ASP A 1 419 ? 2.197 13.423 7.696 1.00 97.12 419 ASP A C 1
ATOM 3220 O O . ASP A 1 419 ? 2.589 14.088 8.655 1.00 97.12 419 ASP A O 1
ATOM 3224 N N . THR A 1 420 ? 3.047 13.002 6.769 1.00 96.75 420 THR A N 1
ATOM 3225 C CA . THR A 1 420 ? 4.465 13.359 6.680 1.00 96.75 420 THR A CA 1
ATOM 3226 C C . THR A 1 420 ? 4.702 14.858 6.459 1.00 96.75 420 THR A C 1
ATOM 3228 O O . THR A 1 420 ? 5.748 15.359 6.867 1.00 96.75 420 THR A O 1
ATOM 3231 N N . SER A 1 421 ? 3.733 15.596 5.901 1.00 96.88 421 SER A N 1
ATOM 3232 C CA . SER A 1 421 ? 3.697 17.073 5.892 1.00 96.88 421 SER A CA 1
ATOM 3233 C C . SER A 1 421 ? 3.296 17.703 7.232 1.00 96.88 421 SER A C 1
ATOM 3235 O O . SER A 1 421 ? 3.297 18.929 7.351 1.00 96.88 421 SER A O 1
ATOM 3237 N N . HIS A 1 422 ? 2.929 16.900 8.236 1.00 96.38 422 HIS A N 1
ATOM 3238 C CA . HIS A 1 422 ? 2.222 17.308 9.459 1.00 96.38 422 HIS A CA 1
ATOM 3239 C C . HIS A 1 422 ? 0.807 17.875 9.227 1.00 96.38 422 HIS A C 1
ATOM 3241 O O . HIS A 1 422 ? 0.196 18.418 10.151 1.00 96.38 422 HIS A O 1
ATOM 3247 N N . ALA A 1 423 ? 0.251 17.747 8.017 1.00 96.62 423 ALA A N 1
ATOM 3248 C CA . ALA A 1 423 ? -1.172 17.973 7.786 1.00 96.62 423 ALA A CA 1
ATOM 3249 C C . ALA A 1 423 ? -2.007 16.894 8.499 1.00 96.62 423 ALA A C 1
ATOM 3251 O O . ALA A 1 423 ? -1.555 15.764 8.668 1.00 96.62 423 ALA A O 1
ATOM 3252 N N . LEU A 1 424 ? -3.236 17.212 8.911 1.00 96.69 424 LEU A N 1
ATOM 3253 C CA . LEU A 1 424 ? -4.166 16.184 9.389 1.00 96.69 424 LEU A CA 1
ATOM 3254 C C . LEU A 1 424 ? -4.810 15.491 8.191 1.00 96.69 424 LEU A C 1
ATOM 3256 O O . LEU A 1 424 ? -5.413 16.157 7.346 1.00 96.69 424 LEU A O 1
ATOM 3260 N N . ILE A 1 425 ? -4.713 14.165 8.147 1.00 95.69 425 ILE A N 1
ATOM 3261 C CA . ILE A 1 425 ? -5.286 13.367 7.064 1.00 95.69 425 ILE A CA 1
ATOM 3262 C C . ILE A 1 425 ? -6.822 13.424 7.161 1.00 95.69 425 ILE A C 1
ATOM 3264 O O . ILE A 1 425 ? -7.371 13.123 8.227 1.00 95.69 425 ILE A O 1
ATOM 3268 N N . PRO A 1 426 ? -7.544 13.795 6.084 1.00 94.69 426 PRO A N 1
ATOM 3269 C CA . PRO A 1 426 ? -8.984 14.053 6.114 1.00 94.69 426 PRO A CA 1
ATOM 3270 C C . PRO A 1 426 ? -9.797 12.750 6.063 1.00 94.69 426 PRO A C 1
ATOM 3272 O O . PRO A 1 426 ? -10.508 12.475 5.097 1.00 94.69 426 PRO A O 1
ATOM 3275 N N . PHE A 1 427 ? -9.676 11.931 7.106 1.00 91.62 427 PHE A N 1
ATOM 3276 C CA . PHE A 1 427 ? -10.396 10.671 7.262 1.00 91.62 427 PHE A CA 1
ATOM 3277 C C . PHE A 1 427 ? -11.543 10.799 8.270 1.00 91.62 427 PHE A C 1
ATOM 3279 O O . PHE A 1 427 ? -11.332 11.232 9.404 1.00 91.62 427 PHE A O 1
ATOM 3286 N N . GLU A 1 428 ? -12.745 10.367 7.884 1.00 88.56 428 GLU A N 1
ATOM 3287 C CA . GLU A 1 428 ? -13.908 10.300 8.773 1.00 88.56 428 GLU A CA 1
ATOM 3288 C C . GLU A 1 428 ? -14.145 8.852 9.226 1.00 88.56 428 GLU A C 1
ATOM 3290 O O . GLU A 1 428 ? -14.652 8.005 8.485 1.00 88.56 428 GLU A O 1
ATOM 3295 N N . ALA A 1 429 ? -13.755 8.553 10.466 1.00 88.94 429 ALA A N 1
ATOM 3296 C CA . ALA A 1 429 ? -13.901 7.221 11.036 1.00 88.94 429 ALA A CA 1
ATOM 3297 C C . ALA A 1 429 ? -15.373 6.842 11.228 1.00 88.94 429 ALA A C 1
ATOM 3299 O O . ALA A 1 429 ? -16.121 7.500 11.952 1.00 88.94 429 ALA A O 1
ATOM 3300 N N . ARG A 1 430 ? -15.778 5.712 10.643 1.00 88.94 430 ARG A N 1
ATOM 3301 C CA . ARG A 1 430 ? -17.129 5.173 10.830 1.00 88.94 430 ARG A CA 1
ATOM 3302 C C . ARG A 1 430 ? -17.258 4.444 12.164 1.00 88.94 430 ARG A C 1
ATOM 3304 O O . ARG A 1 430 ? -16.297 3.849 12.661 1.00 88.94 430 ARG A O 1
ATOM 3311 N N . ALA A 1 431 ? -18.479 4.438 12.689 1.00 88.31 431 ALA A N 1
ATOM 3312 C CA . ALA A 1 431 ? -18.898 3.653 13.841 1.00 88.31 431 ALA A CA 1
ATOM 3313 C C . ALA A 1 431 ? -20.263 3.006 13.570 1.00 88.31 431 ALA A C 1
ATOM 3315 O O . ALA A 1 431 ? -21.088 3.568 12.849 1.00 88.31 431 ALA A O 1
ATOM 3316 N N . PHE A 1 432 ? -20.507 1.831 14.149 1.00 86.12 432 PHE A N 1
ATOM 3317 C CA . PHE A 1 432 ? -21.828 1.209 14.140 1.00 86.12 432 PHE A CA 1
ATOM 3318 C C . PHE A 1 432 ? -22.728 1.936 15.137 1.00 86.12 432 PHE A C 1
ATOM 3320 O O . PHE A 1 432 ? -22.420 1.971 16.327 1.00 86.12 432 PHE A O 1
ATOM 3327 N N . GLU A 1 433 ? -23.831 2.520 14.674 1.00 86.88 433 GLU A N 1
ATOM 3328 C CA . GLU A 1 433 ? -24.799 3.144 15.575 1.00 86.88 433 GLU A CA 1
ATOM 3329 C C . GLU A 1 433 ? -25.613 2.071 16.305 1.00 86.88 433 GLU A C 1
ATOM 3331 O O . GLU A 1 433 ? -26.298 1.257 15.684 1.00 86.88 433 GLU A O 1
ATOM 3336 N N . VAL A 1 434 ? -25.523 2.069 17.635 1.00 83.56 434 VAL A N 1
ATOM 3337 C CA . VAL A 1 434 ? -26.238 1.142 18.513 1.00 83.56 434 VAL A CA 1
ATOM 3338 C C . VAL A 1 434 ? -27.205 1.955 19.360 1.00 83.56 434 VAL A C 1
ATOM 3340 O O . VAL A 1 434 ? -26.849 2.500 20.403 1.00 83.56 434 VAL A O 1
ATOM 3343 N N . GLY A 1 435 ? -28.440 2.069 18.876 1.00 80.25 435 GLY A N 1
ATOM 3344 C CA . GLY A 1 435 ? -29.525 2.686 19.628 1.00 80.25 435 GLY A CA 1
ATOM 3345 C C . GLY A 1 435 ? -30.011 1.754 20.730 1.00 80.25 435 GLY A C 1
ATOM 3346 O O . GLY A 1 435 ? -30.512 0.668 20.438 1.00 80.25 435 GLY A O 1
ATOM 3347 N N . LEU A 1 436 ? -29.887 2.182 21.985 1.00 75.88 436 LEU A N 1
ATOM 3348 C CA . LEU A 1 436 ? -30.383 1.435 23.144 1.00 75.88 436 LEU A CA 1
ATOM 3349 C C . LEU A 1 436 ? -31.831 1.802 23.523 1.00 75.88 436 LEU A C 1
ATOM 3351 O O . LEU A 1 436 ? -32.384 1.238 24.465 1.00 75.88 436 LEU A O 1
ATOM 3355 N N . TYR A 1 437 ? -32.427 2.717 22.755 1.00 72.62 437 TYR A N 1
ATOM 3356 C CA . TYR A 1 437 ? -33.718 3.358 22.990 1.00 72.62 437 TYR A CA 1
ATOM 3357 C C . TYR A 1 437 ? -34.845 2.369 23.341 1.00 72.62 437 TYR A C 1
ATOM 3359 O O . TYR A 1 437 ? -35.147 1.449 22.573 1.00 72.62 437 TYR A O 1
ATOM 3367 N N . GLY A 1 438 ? -35.493 2.584 24.488 1.00 66.00 438 GLY A N 1
ATOM 3368 C CA . GLY A 1 438 ? -36.691 1.871 24.937 1.00 66.00 438 GLY A CA 1
ATOM 3369 C C . GLY A 1 438 ? -36.501 0.406 25.354 1.00 66.00 438 GLY A C 1
ATOM 3370 O O . GLY A 1 438 ? -37.499 -0.303 25.500 1.00 66.00 438 GLY A O 1
ATOM 3371 N N . LYS A 1 439 ? -35.266 -0.081 25.533 1.00 67.00 439 LYS A N 1
ATOM 3372 C CA . LYS A 1 439 ? -34.984 -1.474 25.934 1.00 67.00 439 LYS A CA 1
ATOM 3373 C C . LYS A 1 439 ? -34.677 -1.567 27.425 1.00 67.00 439 LYS A C 1
ATOM 3375 O O . LYS A 1 439 ? -33.851 -0.822 27.919 1.00 67.00 439 LYS A O 1
ATOM 3380 N N . ALA A 1 440 ? -35.277 -2.522 28.139 1.00 61.22 440 ALA A N 1
ATOM 3381 C CA . ALA A 1 440 ? -35.111 -2.626 29.595 1.00 61.22 440 ALA A CA 1
ATOM 3382 C C . ALA A 1 440 ? -33.682 -3.006 30.043 1.00 61.22 440 ALA A C 1
ATOM 3384 O O . ALA A 1 440 ? -33.207 -2.502 31.051 1.00 61.22 440 ALA A O 1
ATOM 3385 N N . THR A 1 441 ? -33.004 -3.895 29.308 1.00 63.53 441 THR A N 1
ATOM 3386 C CA . THR A 1 441 ? -31.592 -4.286 29.520 1.00 63.53 441 THR A CA 1
ATOM 3387 C C . THR A 1 441 ? -30.991 -4.800 28.201 1.00 63.53 441 THR A C 1
ATOM 3389 O O . THR A 1 441 ? -31.008 -6.004 27.929 1.00 63.53 441 THR A O 1
ATOM 3392 N N . PRO A 1 442 ? -30.510 -3.915 27.311 1.00 66.56 442 PRO A N 1
ATOM 3393 C CA . PRO A 1 442 ? -29.910 -4.323 26.053 1.00 66.56 442 PRO A CA 1
ATOM 3394 C C . PRO A 1 442 ? -28.536 -4.947 26.305 1.00 66.56 442 PRO A C 1
ATOM 3396 O O . PRO A 1 442 ? -27.632 -4.325 26.865 1.00 66.56 442 PRO A O 1
ATOM 3399 N N . TYR A 1 443 ? -28.376 -6.181 25.836 1.00 72.38 443 TYR A N 1
ATOM 3400 C CA . TYR A 1 443 ? -27.071 -6.821 25.720 1.00 72.38 443 TYR A CA 1
ATOM 3401 C C . TYR A 1 443 ? -26.603 -6.665 24.281 1.00 72.38 443 TYR A C 1
ATOM 3403 O O . TYR A 1 443 ? -27.243 -7.176 23.360 1.00 72.38 443 TYR A O 1
ATOM 3411 N N . VAL A 1 444 ? -25.491 -5.966 24.074 1.00 74.88 444 VAL A N 1
ATOM 3412 C CA . VAL A 1 444 ? -24.871 -5.847 22.754 1.00 74.88 444 VAL A CA 1
ATOM 3413 C C . VAL A 1 444 ? -23.821 -6.940 22.647 1.00 74.88 444 VAL A C 1
ATOM 3415 O O . VAL A 1 444 ? -22.745 -6.856 23.241 1.00 74.88 444 VAL A O 1
ATOM 3418 N N . LYS A 1 445 ? -24.153 -7.984 21.890 1.00 78.62 445 LYS A N 1
ATOM 3419 C CA . LYS A 1 445 ? -23.215 -9.047 21.562 1.00 78.62 445 LYS A CA 1
ATOM 3420 C C . LYS A 1 445 ? -22.329 -8.580 20.418 1.00 78.62 445 LYS A C 1
ATOM 3422 O O . LYS A 1 445 ? -22.796 -8.417 19.286 1.00 78.62 445 LYS A O 1
ATOM 3427 N N . VAL A 1 446 ? -21.057 -8.364 20.725 1.00 73.38 446 VAL A N 1
ATOM 3428 C CA . VAL A 1 446 ? -20.061 -7.917 19.753 1.00 73.38 446 VAL A CA 1
ATOM 3429 C C . VAL A 1 446 ? -19.480 -9.132 19.014 1.00 73.38 446 VAL A C 1
ATOM 3431 O O . VAL A 1 446 ? -19.222 -10.161 19.648 1.00 73.38 446 VAL A O 1
ATOM 3434 N N . PRO A 1 447 ? -19.284 -9.054 17.683 1.00 72.69 447 PRO A N 1
ATOM 3435 C CA . PRO A 1 447 ? -18.623 -10.101 16.910 1.00 72.69 447 PRO A CA 1
ATOM 3436 C C . PRO A 1 447 ? -17.175 -10.299 17.361 1.00 72.69 447 PRO A C 1
ATOM 3438 O O . PRO A 1 447 ? -16.601 -9.472 18.073 1.00 72.69 447 PRO A O 1
ATOM 3441 N N . LEU A 1 448 ? -16.551 -11.392 16.932 1.00 75.56 448 LEU A N 1
ATOM 3442 C CA . LEU A 1 448 ? -15.174 -11.670 17.315 1.00 75.56 448 LEU A CA 1
ATOM 3443 C C . LEU A 1 448 ? -14.234 -10.644 16.669 1.00 75.56 448 LEU A C 1
ATOM 3445 O O . LEU A 1 448 ? -14.069 -10.610 15.447 1.00 75.56 448 LEU A O 1
ATOM 3449 N N . LEU A 1 449 ? -13.561 -9.824 17.486 1.00 78.69 449 LEU A N 1
ATOM 3450 C CA . LEU A 1 449 ? -12.510 -8.952 16.977 1.00 78.69 449 LEU A CA 1
ATOM 3451 C C . LEU A 1 449 ? -11.390 -9.811 16.392 1.00 78.69 449 LEU A C 1
ATOM 3453 O O . LEU A 1 449 ? -10.768 -10.639 17.069 1.00 78.69 449 LEU A O 1
ATOM 3457 N N . ARG A 1 450 ? -11.122 -9.579 15.107 1.00 85.88 450 ARG A N 1
ATOM 3458 C CA . ARG A 1 450 ? -9.945 -10.119 14.429 1.00 85.88 450 ARG A CA 1
ATOM 3459 C C . ARG A 1 450 ? -8.682 -9.479 15.026 1.00 85.88 450 ARG A C 1
ATOM 3461 O O . ARG A 1 450 ? -8.743 -8.319 15.442 1.00 85.88 450 ARG A O 1
ATOM 3468 N N . PRO A 1 451 ? -7.533 -10.180 15.025 1.00 87.06 451 PRO A N 1
ATOM 3469 C CA . PRO A 1 451 ? -6.274 -9.600 15.483 1.00 87.06 451 PRO A CA 1
ATOM 3470 C C . PRO A 1 451 ? -5.945 -8.344 14.681 1.00 87.06 451 PRO A C 1
ATOM 3472 O O . PRO A 1 451 ? -6.013 -8.373 13.454 1.00 87.06 451 PRO A O 1
ATOM 3475 N N . PHE A 1 452 ? -5.604 -7.253 15.356 1.00 91.19 452 PHE A N 1
ATOM 3476 C CA . PHE A 1 452 ? -5.426 -5.916 14.784 1.00 91.19 452 PHE A CA 1
ATOM 3477 C C . PHE A 1 452 ? -6.608 -5.466 13.903 1.00 91.19 452 PHE A C 1
ATOM 3479 O O . PHE A 1 452 ? -6.436 -4.897 12.821 1.00 91.19 452 PHE A O 1
ATOM 3486 N N . GLY A 1 453 ? -7.820 -5.784 14.360 1.00 90.06 453 GLY A N 1
ATOM 3487 C CA . GLY A 1 453 ? -9.075 -5.185 13.919 1.00 90.06 453 GLY A CA 1
ATOM 3488 C C . GLY A 1 453 ? -9.557 -4.099 14.886 1.00 90.06 453 GLY A C 1
ATOM 3489 O O . GLY A 1 453 ? -9.051 -3.957 16.003 1.00 90.06 453 GLY A O 1
ATOM 3490 N N . VAL A 1 454 ? -10.573 -3.357 14.452 1.00 89.31 454 VAL A N 1
ATOM 3491 C CA . VAL A 1 454 ? -11.210 -2.274 15.208 1.00 89.31 454 VAL A CA 1
ATOM 3492 C C . VAL A 1 454 ? -12.721 -2.464 15.232 1.00 89.31 454 VAL A C 1
ATOM 3494 O O . VAL A 1 454 ? -13.341 -2.687 14.194 1.00 89.31 454 VAL A O 1
ATOM 3497 N N . LEU A 1 455 ? -13.313 -2.272 16.409 1.00 86.88 455 LEU A N 1
ATOM 3498 C CA . LEU A 1 455 ? -14.724 -1.948 16.558 1.00 86.88 455 LEU A CA 1
ATOM 3499 C C . LEU A 1 455 ? -14.850 -0.495 17.014 1.00 86.88 455 LEU A C 1
ATOM 3501 O O . LEU A 1 455 ? -14.181 -0.074 17.960 1.00 86.88 455 LEU A O 1
ATOM 3505 N N . ARG A 1 456 ? -15.768 0.243 16.388 1.00 89.31 456 ARG A N 1
ATOM 3506 C CA . ARG A 1 456 ? -16.290 1.499 16.928 1.00 89.31 456 ARG A CA 1
ATOM 3507 C C . ARG A 1 456 ? -17.800 1.403 17.026 1.00 89.31 456 ARG A C 1
ATOM 3509 O O . ARG A 1 456 ? -18.450 1.129 16.017 1.00 89.31 456 ARG A O 1
ATOM 3516 N N . LEU A 1 457 ? -18.345 1.637 18.214 1.00 87.50 457 LEU A N 1
ATOM 3517 C CA . LEU A 1 457 ? -19.784 1.743 18.441 1.00 87.50 457 LEU A CA 1
ATOM 3518 C C . LEU A 1 457 ? -20.127 3.192 18.773 1.00 87.50 457 LEU A C 1
ATOM 3520 O O . LEU A 1 457 ? -19.511 3.774 19.662 1.00 87.50 457 LEU A O 1
ATOM 3524 N N . LEU A 1 458 ? -21.119 3.746 18.080 1.00 88.06 458 LEU A N 1
ATOM 3525 C CA . LEU A 1 458 ? -21.783 4.991 18.445 1.00 88.06 458 LEU A CA 1
ATOM 3526 C C . LEU A 1 458 ? -23.041 4.617 19.234 1.00 88.06 458 LEU A C 1
ATOM 3528 O O . LEU A 1 458 ? -24.097 4.356 18.660 1.00 88.06 458 LEU A O 1
ATOM 3532 N N . ILE A 1 459 ? -22.899 4.507 20.549 1.00 84.69 459 ILE A N 1
ATOM 3533 C CA . ILE A 1 459 ? -23.955 4.071 21.464 1.00 84.69 459 ILE A CA 1
ATOM 3534 C C . ILE A 1 459 ? -24.860 5.267 21.757 1.00 84.69 459 ILE A C 1
ATOM 3536 O O . ILE A 1 459 ? -24.366 6.291 22.219 1.00 84.69 459 ILE A O 1
ATOM 3540 N N . GLY A 1 460 ? -26.159 5.152 21.482 1.00 83.94 460 GLY A N 1
ATOM 3541 C CA . GLY A 1 460 ? -27.162 6.167 21.815 1.00 83.94 460 GLY A CA 1
ATOM 3542 C C . GLY A 1 460 ? -27.986 5.761 23.034 1.00 83.94 460 GLY A C 1
ATOM 3543 O O . GLY A 1 460 ? -28.592 4.688 23.024 1.00 83.94 460 GLY A O 1
ATOM 3544 N N . VAL A 1 461 ? -28.010 6.620 24.054 1.00 75.25 461 VAL A N 1
ATOM 3545 C CA . VAL A 1 461 ? -28.804 6.475 25.285 1.00 75.25 461 VAL A CA 1
ATOM 3546 C C . VAL A 1 461 ? -30.033 7.390 25.220 1.00 75.25 461 VAL A C 1
ATOM 3548 O O . VAL A 1 461 ? -29.955 8.499 24.683 1.00 75.25 461 VAL A O 1
ATOM 3551 N N . ASP A 1 462 ? -31.165 6.914 25.749 1.00 73.75 462 ASP A N 1
ATOM 3552 C CA . ASP A 1 462 ? -32.399 7.697 25.900 1.00 73.75 462 ASP A CA 1
ATOM 3553 C C . ASP A 1 462 ? -32.186 8.972 26.737 1.00 73.75 462 ASP A C 1
ATOM 3555 O O . ASP A 1 462 ? -31.313 9.053 27.602 1.00 73.75 462 ASP A O 1
ATOM 3559 N N . GLU A 1 463 ? -33.026 9.977 26.494 1.00 69.31 463 GLU A N 1
ATOM 3560 C CA . GLU A 1 463 ? -33.090 11.177 27.331 1.00 69.31 463 GLU A CA 1
ATOM 3561 C C . GLU A 1 463 ? -33.556 10.821 28.755 1.00 69.31 463 GLU A C 1
ATOM 3563 O O . GLU A 1 463 ? -34.421 9.963 28.927 1.00 69.31 463 GLU A O 1
ATOM 3568 N N . GLY A 1 464 ? -32.974 11.447 29.784 1.00 65.94 464 GLY A N 1
ATOM 3569 C CA . GLY A 1 464 ? -33.323 11.187 31.191 1.00 65.94 464 GLY A CA 1
ATOM 3570 C C . GLY A 1 464 ? -32.887 9.824 31.750 1.00 65.94 464 GLY A C 1
ATOM 3571 O O . GLY A 1 464 ? -33.208 9.511 32.895 1.00 65.94 464 GLY A O 1
ATOM 3572 N N . LYS A 1 465 ? -32.148 9.005 30.990 1.00 66.56 465 LYS A N 1
ATOM 3573 C CA . LYS A 1 465 ? -31.697 7.681 31.439 1.00 66.56 465 LYS A CA 1
ATOM 3574 C C . LYS A 1 465 ? -30.206 7.638 31.777 1.00 66.56 465 LYS A C 1
ATOM 3576 O O . LYS A 1 465 ? -29.362 8.083 30.997 1.00 66.56 465 LYS A O 1
ATOM 3581 N N . ARG A 1 466 ? -29.865 7.015 32.909 1.00 65.50 466 ARG A N 1
ATOM 3582 C CA . ARG A 1 466 ? -28.495 6.536 33.179 1.00 65.50 466 ARG A CA 1
ATOM 3583 C C . ARG A 1 466 ? -28.235 5.240 32.433 1.00 65.50 466 ARG A C 1
ATOM 3585 O O . ARG A 1 466 ? -29.151 4.469 32.200 1.00 65.50 466 ARG A O 1
ATOM 3592 N N . ALA A 1 467 ? -26.980 4.993 32.088 1.00 66.88 467 ALA A N 1
ATOM 3593 C CA . ALA A 1 467 ? -26.537 3.695 31.608 1.00 66.88 467 ALA A CA 1
ATOM 3594 C C . ALA A 1 467 ? -25.136 3.413 32.148 1.00 66.88 467 ALA A C 1
ATOM 3596 O O . ALA A 1 467 ? -24.260 4.286 32.139 1.00 66.88 467 ALA A O 1
ATOM 3597 N N . SER A 1 468 ? -24.940 2.183 32.612 1.00 66.50 468 SER A N 1
ATOM 3598 C CA . SER A 1 468 ? -23.631 1.638 32.956 1.00 66.50 468 SER A CA 1
ATOM 3599 C C . SER A 1 468 ? -23.117 0.782 31.799 1.00 66.50 468 SER A C 1
ATOM 3601 O O . SER A 1 468 ? -23.900 0.157 31.089 1.00 66.50 468 SER A O 1
ATOM 3603 N N . LEU A 1 469 ? -21.807 0.765 31.562 1.00 67.62 469 LEU A N 1
ATOM 3604 C CA . LEU A 1 469 ? -21.198 -0.048 30.506 1.00 67.62 469 LEU A CA 1
ATOM 3605 C C . LEU A 1 469 ? -20.339 -1.130 31.166 1.00 67.62 469 LEU A C 1
ATOM 3607 O O . LEU A 1 469 ? -19.304 -0.835 31.761 1.00 67.62 469 LEU A O 1
ATOM 3611 N N . GLY A 1 470 ? -20.786 -2.385 31.090 1.00 64.44 470 GLY A N 1
ATOM 3612 C CA . GLY A 1 470 ? -20.127 -3.518 31.737 1.00 64.44 470 GLY A CA 1
ATOM 3613 C C . GLY A 1 470 ? -19.736 -4.613 30.753 1.00 64.44 470 GLY A C 1
ATOM 3614 O O . GLY A 1 470 ? -20.552 -5.050 29.945 1.00 64.44 470 GLY A O 1
ATOM 3615 N N . PHE A 1 471 ? -18.510 -5.119 30.869 1.00 66.88 471 PHE A N 1
ATOM 3616 C CA . PHE A 1 471 ? -18.090 -6.342 30.184 1.00 66.88 471 PHE A CA 1
ATOM 3617 C C . PHE A 1 471 ? -18.407 -7.540 31.062 1.00 66.88 471 PHE A C 1
ATOM 3619 O O . PHE A 1 471 ? -17.971 -7.611 32.212 1.00 66.88 471 PHE A O 1
ATOM 3626 N N . ASP A 1 472 ? -19.167 -8.494 30.534 1.00 55.88 472 ASP A N 1
ATOM 3627 C CA . ASP A 1 472 ? -19.718 -9.572 31.359 1.00 55.88 472 ASP A CA 1
ATOM 3628 C C . ASP A 1 472 ? -18.684 -10.636 31.796 1.00 55.88 472 ASP A C 1
ATOM 3630 O O . ASP A 1 472 ? -18.989 -11.498 32.626 1.00 55.88 472 ASP A O 1
ATOM 3634 N N . GLY A 1 473 ? -17.466 -10.572 31.243 1.00 51.94 473 GLY A N 1
ATOM 3635 C CA . GLY A 1 473 ? -16.344 -11.464 31.541 1.00 51.94 473 GLY A CA 1
ATOM 3636 C C . GLY A 1 473 ? -16.521 -12.911 31.062 1.00 51.94 473 GLY A C 1
ATOM 3637 O O . GLY A 1 473 ? -15.713 -13.764 31.425 1.00 51.94 473 GLY A O 1
ATOM 3638 N N . ARG A 1 474 ? -17.557 -13.226 30.270 1.00 46.53 474 ARG A N 1
ATOM 3639 C CA . ARG A 1 474 ? -17.877 -14.607 29.852 1.00 46.53 474 ARG A CA 1
ATOM 3640 C C . ARG A 1 474 ? -17.196 -15.035 28.551 1.00 46.53 474 ARG A C 1
ATOM 3642 O O . ARG A 1 474 ? -17.202 -16.226 28.243 1.00 46.53 474 ARG A O 1
ATOM 3649 N N . GLY A 1 475 ? -16.589 -14.094 27.823 1.00 40.22 475 GLY A N 1
ATOM 3650 C CA . GLY A 1 475 ? -15.802 -14.348 26.606 1.00 40.22 475 GLY A CA 1
ATOM 3651 C C . GLY A 1 475 ? -14.391 -13.746 26.599 1.00 40.22 475 GLY A C 1
ATOM 3652 O O . GLY A 1 475 ? -13.491 -14.322 25.990 1.00 40.22 475 GLY A O 1
ATOM 3653 N N . ALA A 1 476 ? -14.169 -12.631 27.300 1.00 38.97 476 ALA A N 1
ATOM 3654 C CA . ALA A 1 476 ? -12.892 -11.925 27.292 1.00 38.97 476 ALA A CA 1
ATOM 3655 C C . ALA A 1 476 ? -11.956 -12.408 28.413 1.00 38.97 476 ALA A C 1
ATOM 3657 O O . ALA A 1 476 ? -12.291 -12.331 29.598 1.00 38.97 476 ALA A O 1
ATOM 3658 N N . VAL A 1 477 ? -10.738 -12.830 28.052 1.00 35.69 477 VAL A N 1
ATOM 3659 C CA . VAL A 1 477 ? -9.625 -12.977 29.005 1.00 35.69 477 VAL A CA 1
ATOM 3660 C C . VAL A 1 477 ? -9.104 -11.579 29.339 1.00 35.69 477 VAL A C 1
ATOM 3662 O O . VAL A 1 477 ? -8.087 -11.129 28.822 1.00 35.69 477 VAL A O 1
ATOM 3665 N N . ILE A 1 478 ? -9.833 -10.867 30.198 1.00 38.94 478 ILE A N 1
ATOM 3666 C CA . ILE A 1 478 ? -9.375 -9.594 30.754 1.00 38.94 478 ILE A CA 1
ATOM 3667 C C . ILE A 1 478 ? -8.377 -9.920 31.872 1.00 38.94 478 ILE A C 1
ATOM 3669 O O . ILE A 1 478 ? -8.733 -9.958 33.053 1.00 38.94 478 ILE A O 1
ATOM 3673 N N . GLU A 1 479 ? -7.109 -10.155 31.514 1.00 36.03 479 GLU A N 1
ATOM 3674 C CA . GLU A 1 479 ? -6.008 -10.030 32.477 1.00 36.03 479 GLU A CA 1
ATOM 3675 C C . GLU A 1 479 ? -5.851 -8.549 32.848 1.00 36.03 479 GLU A C 1
ATOM 3677 O O . GLU A 1 479 ? -5.015 -7.812 32.328 1.00 36.03 479 GLU A O 1
ATOM 3682 N N . SER A 1 480 ? -6.714 -8.114 33.770 1.00 35.25 480 SER A N 1
ATOM 3683 C CA . SER A 1 480 ? -6.615 -6.829 34.453 1.00 35.25 480 SER A CA 1
ATOM 3684 C C . SER A 1 480 ? -5.192 -6.647 34.985 1.00 35.25 480 SER A C 1
ATOM 3686 O O . SER A 1 480 ? -4.619 -7.553 35.600 1.00 35.25 480 SER A O 1
ATOM 3688 N N . THR A 1 481 ? -4.612 -5.470 34.735 1.00 35.03 481 THR A N 1
ATOM 3689 C CA . THR A 1 481 ? -3.212 -5.147 35.031 1.00 35.03 481 THR A CA 1
ATOM 3690 C C . THR A 1 481 ? -2.961 -4.956 36.530 1.00 35.03 481 THR A C 1
ATOM 3692 O O . THR A 1 481 ? -2.624 -3.866 36.998 1.00 35.03 481 THR A O 1
ATOM 3695 N N . GLY A 1 482 ? -3.091 -6.034 37.300 1.00 33.16 482 GLY A N 1
ATOM 3696 C CA . GLY A 1 482 ? -2.445 -6.173 38.598 1.00 33.16 482 GLY A CA 1
ATOM 3697 C C . GLY A 1 482 ? -0.935 -6.408 38.422 1.00 33.16 482 GLY A C 1
ATOM 3698 O O . GLY A 1 482 ? -0.514 -7.004 37.430 1.00 33.16 482 GLY A O 1
ATOM 3699 N N . PRO A 1 483 ? -0.081 -5.966 39.364 1.00 36.97 483 PRO A N 1
ATOM 3700 C CA . PRO A 1 483 ? 1.363 -6.160 39.260 1.00 36.97 483 PRO A CA 1
ATOM 3701 C C . PRO A 1 483 ? 1.726 -7.654 39.310 1.00 36.97 483 PRO A C 1
ATOM 3703 O O . PRO A 1 483 ? 1.656 -8.296 40.361 1.00 36.97 483 PRO A O 1
ATOM 3706 N N . ALA A 1 484 ? 2.128 -8.203 38.161 1.00 35.84 484 ALA A N 1
ATOM 3707 C CA . ALA A 1 484 ? 2.416 -9.622 37.988 1.00 35.84 484 ALA A CA 1
ATOM 3708 C C . ALA A 1 484 ? 3.571 -10.101 38.888 1.00 35.84 484 ALA A C 1
ATOM 3710 O O . ALA A 1 484 ? 4.713 -9.644 38.779 1.00 35.84 484 ALA A O 1
ATOM 3711 N N . SER A 1 485 ? 3.295 -11.083 39.752 1.00 30.73 485 SER A N 1
ATOM 3712 C CA . SER A 1 485 ? 4.325 -11.740 40.558 1.00 30.73 485 SER A CA 1
ATOM 3713 C C . SER A 1 485 ? 4.970 -12.907 39.790 1.00 30.73 485 SER A C 1
ATOM 3715 O O . SER A 1 485 ? 4.366 -13.947 39.570 1.00 30.73 485 SER A O 1
ATOM 3717 N N . HIS A 1 486 ? 6.222 -12.690 39.370 1.00 33.75 486 HIS A N 1
ATOM 3718 C CA . HIS A 1 486 ? 7.243 -13.649 38.903 1.00 33.75 486 HIS A CA 1
ATOM 3719 C C . HIS A 1 486 ? 6.805 -15.063 38.443 1.00 33.75 486 HIS A C 1
ATOM 3721 O O . HIS A 1 486 ? 6.629 -15.954 39.274 1.00 33.75 486 HIS A O 1
ATOM 3727 N N . GLY A 1 487 ? 6.842 -15.352 37.127 1.00 30.44 487 GLY A N 1
ATOM 3728 C CA . GLY A 1 487 ? 6.519 -16.716 36.671 1.00 30.44 487 GLY A CA 1
ATOM 3729 C C . GLY A 1 487 ? 6.791 -17.153 35.223 1.00 30.44 487 GLY A C 1
ATOM 3730 O O . GLY A 1 487 ? 5.997 -17.932 34.717 1.00 30.44 487 GLY A O 1
ATOM 3731 N N . LYS A 1 488 ? 7.931 -16.790 34.608 1.00 30.47 488 LYS A N 1
ATOM 3732 C CA . LYS A 1 488 ? 8.354 -17.138 33.219 1.00 30.47 488 LYS A CA 1
ATOM 3733 C C . LYS A 1 488 ? 7.645 -16.370 32.093 1.00 30.47 488 LYS A C 1
ATOM 3735 O O . LYS A 1 488 ? 6.472 -16.042 32.162 1.00 30.47 488 LYS A O 1
ATOM 3740 N N . SER A 1 489 ? 8.419 -16.109 31.043 1.00 32.16 489 SER A N 1
ATOM 3741 C CA . SER A 1 489 ? 8.065 -15.309 29.873 1.00 32.16 489 SER A CA 1
ATOM 3742 C C . SER A 1 489 ? 7.171 -16.062 28.881 1.00 32.16 489 SER A C 1
ATOM 3744 O O . SER A 1 489 ? 7.674 -16.762 28.000 1.00 32.16 489 SER A O 1
ATOM 3746 N N . ALA A 1 490 ? 5.861 -15.869 28.998 1.00 31.67 490 ALA A N 1
ATOM 3747 C CA . ALA A 1 490 ? 5.068 -15.551 27.814 1.00 31.67 490 ALA A CA 1
ATOM 3748 C C . ALA A 1 490 ? 5.232 -14.044 27.510 1.00 31.67 490 ALA A C 1
ATOM 3750 O O . ALA A 1 490 ? 5.686 -13.293 28.381 1.00 31.67 490 ALA A O 1
ATOM 3751 N N . GLY A 1 491 ? 4.872 -13.595 26.303 1.00 33.50 491 GLY A N 1
ATOM 3752 C CA . GLY A 1 491 ? 4.514 -12.183 26.119 1.00 33.50 491 GLY A CA 1
ATOM 3753 C C . GLY A 1 491 ? 3.311 -11.832 27.011 1.00 33.50 491 GLY A C 1
ATOM 3754 O O . GLY A 1 491 ? 2.638 -12.754 27.480 1.00 33.50 491 GLY A O 1
ATOM 3755 N N . PRO A 1 492 ? 3.043 -10.545 27.300 1.00 37.50 492 PRO A N 1
ATOM 3756 C CA . PRO A 1 492 ? 1.817 -10.180 28.006 1.00 37.50 492 PRO A CA 1
ATOM 3757 C C . PRO A 1 492 ? 0.618 -10.746 27.235 1.00 37.50 492 PRO A C 1
ATOM 3759 O O . PRO A 1 492 ? 0.516 -10.514 26.031 1.00 37.50 492 PRO A O 1
ATOM 3762 N N . ALA A 1 493 ? -0.239 -11.517 27.914 1.00 39.84 493 ALA A N 1
ATOM 3763 C CA . ALA A 1 493 ? -1.462 -12.036 27.311 1.00 39.84 493 ALA A CA 1
ATOM 3764 C C . ALA A 1 493 ? -2.279 -10.854 26.778 1.00 39.84 493 ALA A C 1
ATOM 3766 O O . ALA A 1 493 ? -2.374 -9.820 27.449 1.00 39.84 493 ALA A O 1
ATOM 3767 N N . GLY A 1 494 ? -2.765 -10.966 25.541 1.00 42.69 494 GLY A N 1
ATOM 3768 C CA . GLY A 1 494 ? -3.160 -9.790 24.789 1.00 42.69 494 GLY A CA 1
ATOM 3769 C C . GLY A 1 494 ? -4.265 -8.973 25.440 1.00 42.69 494 GLY A C 1
ATOM 3770 O O . GLY A 1 494 ? -5.249 -9.483 25.975 1.00 42.69 494 GLY A O 1
ATOM 3771 N N . GLN A 1 495 ? -4.074 -7.663 25.371 1.00 53.72 495 GLN A N 1
ATOM 3772 C CA . GLN A 1 495 ? -4.985 -6.695 25.947 1.00 53.72 495 GLN A CA 1
ATOM 3773 C C . GLN A 1 495 ? -6.048 -6.349 24.909 1.00 53.72 495 GLN A C 1
ATOM 3775 O O . GLN A 1 495 ? -5.737 -5.794 23.852 1.00 53.72 495 GLN A O 1
ATOM 3780 N N . VAL A 1 496 ? -7.311 -6.630 25.232 1.00 55.09 496 VAL A N 1
ATOM 3781 C CA . VAL A 1 496 ? -8.398 -5.813 24.693 1.00 55.09 496 VAL A CA 1
ATOM 3782 C C . VAL A 1 496 ? -8.236 -4.450 25.349 1.00 55.09 496 VAL A C 1
ATOM 3784 O O . VAL A 1 496 ? -8.289 -4.337 26.574 1.00 55.09 496 VAL A O 1
ATOM 3787 N N . VAL A 1 497 ? -7.933 -3.437 24.542 1.00 59.09 497 VAL A N 1
ATOM 3788 C CA . VAL A 1 497 ? -7.793 -2.063 25.027 1.00 59.09 497 VAL A CA 1
ATOM 3789 C C . VAL A 1 497 ? -9.024 -1.291 24.583 1.00 59.09 497 VAL A C 1
ATOM 3791 O O . VAL A 1 497 ? -9.409 -1.315 23.410 1.00 59.09 497 VAL A O 1
ATOM 3794 N N . GLU A 1 498 ? -9.641 -0.624 25.549 1.00 62.97 498 GLU A N 1
ATOM 3795 C CA . GLU A 1 498 ? -10.905 0.084 25.407 1.00 62.97 498 GLU A CA 1
ATOM 3796 C C . GLU A 1 498 ? -10.724 1.542 25.816 1.00 62.97 498 GLU A C 1
ATOM 3798 O O . GLU A 1 498 ? -10.007 1.874 26.765 1.00 62.97 498 GLU A O 1
ATOM 3803 N N . SER A 1 499 ? -11.389 2.437 25.099 1.00 65.00 499 SER A N 1
ATOM 3804 C CA . SER A 1 499 ? -11.527 3.832 25.504 1.00 65.00 499 SER A CA 1
ATOM 3805 C C . SER A 1 499 ? -12.914 4.333 25.129 1.00 65.00 499 SER A C 1
ATOM 3807 O O . SER A 1 499 ? -13.462 3.969 24.086 1.00 65.00 499 SER A O 1
ATOM 3809 N N . VAL A 1 500 ? -13.459 5.196 25.981 1.00 64.25 500 VAL A N 1
ATOM 3810 C CA . VAL A 1 500 ? -14.789 5.787 25.815 1.00 64.25 500 VAL A CA 1
ATOM 3811 C C . VAL A 1 500 ? -14.653 7.294 25.663 1.00 64.25 500 VAL A C 1
ATOM 3813 O O . VAL A 1 500 ? -13.862 7.928 26.370 1.00 64.25 500 VAL A O 1
ATOM 3816 N N . ARG A 1 501 ? -15.404 7.868 24.723 1.00 69.38 501 ARG A N 1
ATOM 3817 C CA . ARG A 1 501 ? -15.403 9.302 24.437 1.00 69.38 501 ARG A CA 1
ATOM 3818 C C . ARG A 1 501 ? -16.820 9.822 24.203 1.00 69.38 501 ARG A C 1
ATOM 3820 O O . ARG A 1 501 ? -17.594 9.234 23.452 1.00 69.38 501 ARG A O 1
ATOM 3827 N N . ASP A 1 502 ? -17.118 10.957 24.819 1.00 62.22 502 ASP A N 1
ATOM 3828 C CA . ASP A 1 502 ? -18.281 11.788 24.508 1.00 62.22 502 ASP A CA 1
ATOM 3829 C C . ASP A 1 502 ? -18.053 12.534 23.163 1.00 62.22 502 ASP A C 1
ATOM 3831 O O . ASP A 1 502 ? -16.979 13.115 22.972 1.00 62.22 502 ASP A O 1
ATOM 3835 N N . PRO A 1 503 ? -19.016 12.524 22.216 1.00 58.53 503 PRO A N 1
ATOM 3836 C CA . PRO A 1 503 ? -18.964 13.285 20.969 1.00 58.53 503 PRO A CA 1
ATOM 3837 C C . PRO A 1 503 ? -18.725 14.792 21.150 1.00 58.53 503 PRO A C 1
ATOM 3839 O O . PRO A 1 503 ? -18.046 15.385 20.309 1.00 58.53 503 PRO A O 1
ATOM 3842 N N . ALA A 1 504 ? -19.245 15.415 22.215 1.00 49.84 504 ALA A N 1
ATOM 3843 C CA . ALA A 1 504 ? -19.006 16.829 22.528 1.00 49.84 504 ALA A CA 1
ATOM 3844 C C . ALA A 1 504 ? -17.626 17.056 23.195 1.00 49.84 504 ALA A C 1
ATOM 3846 O O . ALA A 1 504 ? -16.985 18.101 23.023 1.00 49.84 504 ALA A O 1
ATOM 3847 N N . GLY A 1 505 ? -17.135 16.048 23.917 1.00 51.75 505 GLY A N 1
ATOM 3848 C CA . GLY A 1 505 ? -15.921 16.046 24.726 1.00 51.75 505 GLY A CA 1
ATOM 3849 C C . GLY A 1 505 ? -14.614 15.782 23.966 1.00 51.75 505 GLY A C 1
ATOM 3850 O O . GLY A 1 505 ? -14.513 14.982 23.033 1.00 51.75 505 GLY A O 1
ATOM 3851 N N . ARG A 1 506 ? -13.542 16.464 24.392 1.00 56.09 506 ARG A N 1
ATOM 3852 C CA . ARG A 1 506 ? -12.239 16.509 23.686 1.00 56.09 506 ARG A CA 1
ATOM 3853 C C . ARG A 1 506 ? -11.249 15.392 24.043 1.00 56.09 506 ARG A C 1
ATOM 3855 O O . ARG A 1 506 ? -10.238 15.254 23.346 1.00 56.09 506 ARG A O 1
ATOM 3862 N N . ASN A 1 507 ? -11.528 14.640 25.108 1.00 71.25 507 ASN A N 1
ATOM 3863 C CA . ASN A 1 507 ? -10.609 13.703 25.756 1.00 71.25 507 ASN A CA 1
ATOM 3864 C C . ASN A 1 507 ? -11.222 12.300 25.856 1.00 71.25 507 ASN A C 1
ATOM 3866 O O . ASN A 1 507 ? -12.420 12.155 26.079 1.00 71.25 507 ASN A O 1
ATOM 3870 N N . TRP A 1 508 ? -10.375 11.278 25.756 1.00 78.94 508 TRP A N 1
ATOM 3871 C CA . TRP A 1 508 ? -10.742 9.889 26.025 1.00 78.94 508 TRP A CA 1
ATOM 3872 C C . TRP A 1 508 ? -10.687 9.592 27.524 1.00 78.94 508 TRP A C 1
ATOM 3874 O O . TRP A 1 508 ? -9.707 9.949 28.181 1.00 78.94 508 TRP A O 1
ATOM 3884 N N . MET A 1 509 ? -11.689 8.888 28.044 1.00 75.00 509 MET A N 1
ATOM 3885 C CA . MET A 1 509 ? -11.655 8.333 29.397 1.00 75.00 509 MET A CA 1
ATOM 3886 C C . MET A 1 509 ? -10.692 7.135 29.460 1.00 75.00 509 MET A C 1
ATOM 3888 O O . MET A 1 509 ? -10.528 6.409 28.476 1.00 75.00 509 MET A O 1
ATOM 3892 N N . GLN A 1 510 ? -10.018 6.950 30.602 1.00 64.81 510 GLN A N 1
ATOM 3893 C CA . GLN A 1 510 ? -9.216 5.750 30.853 1.00 64.81 510 GLN A CA 1
ATOM 3894 C C . GLN A 1 510 ? -10.129 4.616 31.313 1.00 64.81 510 GLN A C 1
ATOM 3896 O O . GLN A 1 510 ? -10.704 4.684 32.397 1.00 64.81 510 GLN A O 1
ATOM 3901 N N . GLY A 1 511 ? -10.222 3.576 30.485 1.00 64.75 511 GLY A N 1
ATOM 3902 C CA . GLY A 1 511 ? -11.184 2.499 30.670 1.00 64.75 511 GLY A CA 1
ATOM 3903 C C . GLY A 1 511 ? -12.612 2.922 30.328 1.00 64.75 511 GLY A C 1
ATOM 3904 O O . GLY A 1 511 ? -12.891 4.058 29.932 1.00 64.75 511 GLY A O 1
ATOM 3905 N N . VAL A 1 512 ? -13.520 1.966 30.474 1.00 64.88 512 VAL A N 1
ATOM 3906 C CA . VAL A 1 512 ? -14.957 2.190 30.355 1.00 64.88 512 VAL A CA 1
ATOM 3907 C C . VAL A 1 512 ? -15.485 2.676 31.707 1.00 64.88 512 VAL A C 1
ATOM 3909 O O . VAL A 1 512 ? -15.227 2.017 32.718 1.00 64.88 512 VAL A O 1
ATOM 3912 N N . PRO A 1 513 ? -16.169 3.833 31.773 1.00 66.19 513 PRO A N 1
ATOM 3913 C CA . PRO A 1 513 ? -16.677 4.342 33.035 1.00 66.19 513 PRO A CA 1
ATOM 3914 C C . PRO A 1 513 ? -17.849 3.474 33.507 1.00 66.19 513 PRO A C 1
ATOM 3916 O O . PRO A 1 513 ? -18.656 3.009 32.702 1.00 66.19 513 PRO A O 1
ATOM 3919 N N . SER A 1 514 ? -17.962 3.278 34.822 1.00 67.31 514 SER A N 1
ATOM 3920 C CA . SER A 1 514 ? -19.084 2.540 35.416 1.00 67.31 514 SER A CA 1
ATOM 3921 C C . SER A 1 514 ? -20.428 3.239 35.213 1.00 67.31 514 SER A C 1
ATOM 3923 O O . SER A 1 514 ? -21.459 2.583 35.256 1.00 67.31 514 SER A O 1
ATOM 3925 N N . GLU A 1 515 ? -20.416 4.550 34.976 1.00 65.19 515 GLU A N 1
ATOM 3926 C CA . GLU A 1 515 ? -21.587 5.388 34.728 1.00 65.19 515 GLU A CA 1
ATOM 3927 C C . GLU A 1 515 ? -21.272 6.384 33.609 1.00 65.19 515 GLU A C 1
ATOM 3929 O O . GLU A 1 515 ? -20.160 6.907 33.513 1.00 65.19 515 GLU A O 1
ATOM 3934 N N . ILE A 1 516 ? -22.254 6.660 32.758 1.00 65.75 516 ILE A N 1
ATOM 3935 C CA . ILE A 1 516 ? -22.143 7.665 31.701 1.00 65.75 516 ILE A CA 1
ATOM 3936 C C . ILE A 1 516 ? -22.343 9.073 32.301 1.00 65.75 516 ILE A C 1
ATOM 3938 O O . ILE A 1 516 ? -23.411 9.313 32.868 1.00 65.75 516 ILE A O 1
ATOM 3942 N N . PRO A 1 517 ? -21.372 10.008 32.168 1.00 63.50 517 PRO A N 1
ATOM 3943 C CA . PRO A 1 517 ? -21.440 11.335 32.789 1.00 63.50 517 PRO A CA 1
ATOM 3944 C C . PRO A 1 517 ? -22.720 12.117 32.470 1.00 63.50 517 PRO A C 1
ATOM 3946 O O . PRO A 1 517 ? -23.260 12.031 31.366 1.00 63.50 517 PRO A O 1
ATOM 3949 N N . GLU A 1 518 ? -23.188 12.908 33.439 1.00 61.47 518 GLU A N 1
ATOM 3950 C CA . GLU A 1 518 ? -24.523 13.522 33.388 1.00 61.47 518 GLU A CA 1
ATOM 3951 C C . GLU A 1 518 ? -24.611 14.901 32.726 1.00 61.47 518 GLU A C 1
ATOM 3953 O O . GLU A 1 518 ? -25.700 15.462 32.636 1.00 61.47 518 GLU A O 1
ATOM 3958 N N . GLU A 1 519 ? -23.491 15.450 32.255 1.00 56.97 519 GLU A N 1
ATOM 3959 C CA . GLU A 1 519 ? -23.311 16.903 32.102 1.00 56.97 519 GLU A CA 1
ATOM 3960 C C . GLU A 1 519 ? -24.222 17.591 31.062 1.00 56.97 519 GLU A C 1
ATOM 3962 O O . GLU A 1 519 ? -24.362 18.812 31.106 1.00 56.97 519 GLU A O 1
ATOM 3967 N N . GLU A 1 520 ? -24.904 16.845 30.183 1.00 54.25 520 GLU A N 1
ATOM 3968 C CA . GLU A 1 520 ? -25.927 17.386 29.277 1.00 54.25 520 GLU A CA 1
ATOM 3969 C C . GLU A 1 520 ? -27.204 16.517 29.257 1.00 54.25 520 GLU A C 1
ATOM 3971 O O . GLU A 1 520 ? -27.153 15.282 29.275 1.00 54.25 520 GLU A O 1
ATOM 3976 N N . CYS A 1 521 ? -28.371 17.177 29.237 1.00 53.19 521 CYS A N 1
ATOM 3977 C CA . CYS A 1 521 ? -29.699 16.548 29.348 1.00 53.19 521 CYS A CA 1
ATOM 3978 C C . CYS A 1 521 ? -30.302 16.069 28.013 1.00 53.19 521 CYS A C 1
ATOM 3980 O O . CYS A 1 521 ? -31.402 15.541 28.024 1.00 53.19 521 CYS A O 1
ATOM 3982 N N . ASN A 1 522 ? -29.624 16.250 26.875 1.00 55.50 522 ASN A N 1
ATOM 3983 C CA . ASN A 1 522 ? -30.100 15.780 25.565 1.00 55.50 522 ASN A CA 1
ATOM 3984 C C . ASN A 1 522 ? -29.510 14.398 25.227 1.00 55.50 522 ASN A C 1
ATOM 3986 O O . ASN A 1 522 ? -28.501 14.009 25.811 1.00 55.50 522 ASN A O 1
ATOM 3990 N N . THR A 1 523 ? -30.100 13.684 24.253 1.00 56.88 523 THR A N 1
ATOM 3991 C CA . THR A 1 523 ? -29.681 12.343 23.779 1.00 56.88 523 THR A CA 1
ATOM 3992 C C . THR A 1 523 ? -28.163 12.139 23.787 1.00 56.88 523 THR A C 1
ATOM 3994 O O . THR A 1 523 ? -27.447 12.626 22.904 1.00 56.88 523 THR A O 1
ATOM 3997 N N . ARG A 1 524 ? -27.664 11.370 24.761 1.00 72.69 524 ARG A N 1
ATOM 3998 C CA . ARG A 1 524 ? -26.228 11.119 24.903 1.00 72.69 524 ARG A CA 1
ATOM 3999 C C . ARG A 1 524 ? -25.811 10.057 23.901 1.00 72.69 524 ARG A C 1
ATOM 4001 O O . ARG A 1 524 ? -26.187 8.891 24.019 1.00 72.69 524 ARG A O 1
ATOM 4008 N N . LYS A 1 525 ? -25.020 10.461 22.908 1.00 81.06 525 LYS A N 1
ATOM 4009 C CA . LYS A 1 525 ? -24.244 9.516 22.102 1.00 81.06 525 LYS A CA 1
ATOM 4010 C C . LYS A 1 525 ? -22.877 9.314 22.743 1.00 81.06 525 LYS A C 1
ATOM 4012 O O . LYS A 1 525 ? -22.377 10.211 23.407 1.00 81.06 525 LYS A O 1
ATOM 4017 N N . ILE A 1 526 ? -22.265 8.155 22.541 1.00 81.75 526 ILE A N 1
ATOM 4018 C CA . ILE A 1 526 ? -20.930 7.819 23.044 1.00 81.75 526 ILE A CA 1
ATOM 4019 C C . ILE A 1 526 ? -20.191 7.018 21.991 1.00 81.75 526 ILE A C 1
ATOM 4021 O O . ILE A 1 526 ? -20.764 6.108 21.400 1.00 81.75 526 ILE A O 1
ATOM 4025 N N . ILE A 1 527 ? -18.909 7.310 21.797 1.00 85.69 527 ILE A N 1
ATOM 4026 C CA . ILE A 1 527 ? -18.029 6.483 20.980 1.00 85.69 527 ILE A CA 1
ATOM 4027 C C . ILE A 1 527 ? -17.258 5.532 21.903 1.00 85.69 527 ILE A C 1
ATOM 4029 O O . ILE A 1 527 ? -16.372 5.954 22.650 1.00 85.69 527 ILE A O 1
ATOM 4033 N N . LEU A 1 528 ? -17.598 4.243 21.837 1.00 85.69 528 LEU A N 1
ATOM 4034 C CA . LEU A 1 528 ? -16.783 3.155 22.377 1.00 85.69 528 LEU A CA 1
ATOM 4035 C C . LEU A 1 528 ? -15.847 2.660 21.272 1.00 85.69 528 LEU A C 1
ATOM 4037 O O . LEU A 1 528 ? -16.306 2.275 20.194 1.00 85.69 528 LEU A O 1
ATOM 4041 N N . VAL A 1 529 ? -14.546 2.633 21.556 1.00 87.25 529 VAL A N 1
ATOM 4042 C CA . VAL A 1 529 ? -13.528 2.013 20.700 1.00 87.25 529 VAL A CA 1
ATOM 4043 C C . VAL A 1 529 ? -12.959 0.795 21.404 1.00 87.25 529 VAL A C 1
ATOM 4045 O O . VAL A 1 529 ? -12.495 0.909 22.539 1.00 87.25 529 VAL A O 1
ATOM 4048 N N . ALA A 1 530 ? -12.933 -0.335 20.699 1.00 86.06 530 ALA A N 1
ATOM 4049 C CA . ALA A 1 530 ? -12.274 -1.557 21.141 1.00 86.06 530 ALA A CA 1
ATOM 4050 C C . ALA A 1 530 ? -11.336 -2.099 20.053 1.00 86.06 530 ALA A C 1
ATOM 4052 O O . ALA A 1 530 ? -11.655 -2.096 18.859 1.00 86.06 530 ALA A O 1
ATOM 4053 N N . THR A 1 531 ? -10.172 -2.578 20.484 1.00 88.06 531 THR A N 1
ATOM 4054 C CA . THR A 1 531 ? -9.123 -3.154 19.631 1.00 88.06 531 THR A CA 1
ATOM 4055 C C . THR A 1 531 ? -8.551 -4.408 20.276 1.00 88.06 531 THR A C 1
ATOM 4057 O O . THR A 1 531 ? -8.418 -4.454 21.497 1.00 88.06 531 THR A O 1
ATOM 4060 N N . SER A 1 532 ? -8.139 -5.382 19.464 1.00 85.50 532 SER A N 1
ATOM 4061 C CA . SER A 1 532 ? -7.487 -6.617 19.920 1.00 85.50 532 SER A CA 1
ATOM 4062 C C . SER A 1 532 ? -6.179 -6.850 19.169 1.00 85.50 532 SER A C 1
ATOM 4064 O O . SER A 1 532 ? -6.142 -6.650 17.958 1.00 85.50 532 SER A O 1
ATOM 4066 N N . SER A 1 533 ? -5.134 -7.340 19.839 1.00 84.00 533 SER A N 1
ATOM 4067 C CA . SER A 1 533 ? -3.962 -7.960 19.190 1.00 84.00 533 SER A CA 1
ATOM 4068 C C . SER A 1 533 ? -4.114 -9.479 18.997 1.00 84.00 533 SER A C 1
ATOM 4070 O O . SER A 1 533 ? -3.323 -10.093 18.286 1.00 84.00 533 SER A O 1
ATOM 4072 N N . GLU A 1 534 ? -5.131 -10.084 19.613 1.00 78.50 534 GLU A N 1
ATOM 4073 C CA . GLU A 1 534 ? -5.364 -11.531 19.710 1.00 78.50 534 GLU A CA 1
ATOM 4074 C C . GLU A 1 534 ? -6.451 -12.018 18.741 1.00 78.50 534 GLU A C 1
ATOM 4076 O O . GLU A 1 534 ? -7.345 -11.248 18.364 1.00 78.50 534 GLU A O 1
ATOM 4081 N N . PRO A 1 535 ? -6.437 -13.308 18.355 1.00 71.69 535 PRO A N 1
ATOM 4082 C CA . PRO A 1 535 ? -7.546 -13.923 17.642 1.00 71.69 535 PRO A CA 1
ATOM 4083 C C . PRO A 1 535 ? -8.751 -14.139 18.563 1.00 71.69 535 PRO A C 1
ATOM 4085 O O . PRO A 1 535 ? -8.614 -14.612 19.688 1.00 71.69 535 PRO A O 1
ATOM 4088 N N . ASN A 1 536 ? -9.949 -13.909 18.025 1.00 68.75 536 ASN A N 1
ATOM 4089 C CA . ASN A 1 536 ? -11.224 -14.240 18.667 1.00 68.75 536 ASN A CA 1
ATOM 4090 C C . ASN A 1 536 ? -11.482 -13.505 19.995 1.00 68.75 536 ASN A C 1
ATOM 4092 O O . ASN A 1 536 ? -12.095 -14.065 20.904 1.00 68.75 536 ASN A O 1
ATOM 4096 N N . ALA A 1 537 ? -11.053 -12.246 20.107 1.00 69.19 537 ALA A N 1
ATOM 4097 C CA . ALA A 1 537 ? -11.436 -11.404 21.234 1.00 69.19 537 ALA A CA 1
ATOM 4098 C C . ALA A 1 537 ? -12.900 -10.958 21.076 1.00 69.19 537 ALA A C 1
ATOM 4100 O O . ALA A 1 537 ? -13.203 -9.994 20.378 1.00 69.19 537 ALA A O 1
ATOM 4101 N N . GLY A 1 538 ? -13.819 -11.696 21.695 1.00 66.88 538 GLY A N 1
ATOM 4102 C CA . GLY A 1 538 ? -15.216 -11.296 21.846 1.00 66.88 538 GLY A CA 1
ATOM 4103 C C . GLY A 1 538 ? -15.472 -10.725 23.236 1.00 66.88 538 GLY A C 1
ATOM 4104 O O . GLY A 1 538 ? -14.891 -11.188 24.219 1.00 66.88 538 GLY A O 1
ATOM 4105 N N . PHE A 1 539 ? -16.379 -9.759 23.324 1.00 69.25 539 PHE A N 1
ATOM 4106 C CA . PHE A 1 539 ? -16.901 -9.260 24.589 1.00 69.25 539 PHE A CA 1
ATOM 4107 C C . PHE A 1 539 ? -18.405 -9.008 24.467 1.00 69.25 539 PHE A C 1
ATOM 4109 O O . PHE A 1 539 ? -18.873 -8.487 23.457 1.00 69.25 539 PHE A O 1
ATOM 4116 N N . ASP A 1 540 ? -19.165 -9.371 25.496 1.00 71.81 540 ASP A N 1
ATOM 4117 C CA . ASP A 1 540 ? -20.566 -8.979 25.595 1.00 71.81 540 ASP A CA 1
ATOM 4118 C C . ASP A 1 540 ? -20.626 -7.673 26.394 1.00 71.81 540 ASP A C 1
ATOM 4120 O O . ASP A 1 540 ? -20.176 -7.610 27.545 1.00 71.81 540 ASP A O 1
ATOM 4124 N N . LEU A 1 541 ? -21.153 -6.623 25.762 1.00 71.75 541 LEU A N 1
ATOM 4125 C CA . LEU A 1 541 ? -21.391 -5.335 26.397 1.00 71.75 541 LEU A CA 1
ATOM 4126 C C . LEU A 1 541 ? -22.792 -5.361 27.010 1.00 71.75 541 LEU A C 1
ATOM 4128 O O . LEU A 1 541 ? -23.804 -5.268 26.311 1.00 71.75 541 LEU A O 1
ATOM 4132 N N . ALA A 1 542 ? -22.841 -5.510 28.328 1.00 71.88 542 ALA A N 1
ATOM 4133 C CA . ALA A 1 542 ? -24.054 -5.335 29.100 1.00 71.88 542 ALA A CA 1
ATOM 4134 C C . ALA A 1 542 ? -24.276 -3.843 29.366 1.00 71.88 542 ALA A C 1
ATOM 4136 O O . ALA A 1 542 ? -23.348 -3.140 29.776 1.00 71.88 542 ALA A O 1
ATOM 4137 N N . VAL A 1 543 ? -25.523 -3.398 29.210 1.00 68.25 543 VAL A N 1
ATOM 4138 C CA . VAL A 1 543 ? -25.983 -2.094 29.700 1.00 68.25 543 VAL A CA 1
ATOM 4139 C C . VAL A 1 543 ? -27.049 -2.328 30.775 1.00 68.25 543 VAL A C 1
ATOM 4141 O O . VAL A 1 543 ? -28.243 -2.313 30.466 1.00 68.25 543 VAL A O 1
ATOM 4144 N N . PRO A 1 544 ? -26.645 -2.687 32.012 1.00 61.50 544 PRO A N 1
ATOM 4145 C CA . PRO A 1 544 ? -27.586 -2.920 33.093 1.00 61.50 544 PRO A CA 1
ATOM 4146 C C . PRO A 1 544 ? -28.097 -1.597 33.678 1.00 61.50 544 PRO A C 1
ATOM 4148 O O . PRO A 1 544 ? -27.321 -0.667 33.905 1.00 61.50 544 PRO A O 1
ATOM 4151 N N . ASP A 1 545 ? -29.407 -1.605 33.928 1.00 58.56 545 ASP A N 1
ATOM 4152 C CA . ASP A 1 545 ? -30.274 -0.536 34.430 1.00 58.56 545 ASP A CA 1
ATOM 4153 C C . ASP A 1 545 ? -30.278 0.794 33.659 1.00 58.56 545 ASP A C 1
ATOM 4155 O O . ASP A 1 545 ? -29.273 1.485 33.495 1.00 58.56 545 ASP A O 1
ATOM 4159 N N . PHE A 1 546 ? -31.496 1.172 33.257 1.00 56.41 546 PHE A N 1
ATOM 4160 C CA . PHE A 1 546 ? -31.869 2.528 32.874 1.00 56.41 546 PHE A CA 1
ATOM 4161 C C . PHE A 1 546 ? -32.735 3.138 33.974 1.00 56.41 546 PHE A C 1
ATOM 4163 O O . PHE A 1 546 ? -33.955 3.269 33.805 1.00 56.41 546 PHE A O 1
ATOM 4170 N N . ASP A 1 547 ? -32.109 3.512 35.091 1.00 59.66 547 ASP A N 1
ATOM 4171 C CA . ASP A 1 547 ? -32.765 4.335 36.108 1.00 59.66 547 ASP A CA 1
ATOM 4172 C C . ASP A 1 547 ? -33.344 5.593 35.438 1.00 59.66 547 ASP A C 1
ATOM 4174 O O . ASP A 1 547 ? -32.645 6.291 34.692 1.00 59.66 547 ASP A O 1
ATOM 4178 N N . ASP A 1 548 ? -34.632 5.858 35.680 1.00 54.28 548 ASP A N 1
ATOM 4179 C CA . ASP A 1 548 ? -35.270 7.125 35.321 1.00 54.28 548 ASP A CA 1
ATOM 4180 C C . ASP A 1 548 ? -34.709 8.228 36.216 1.00 54.28 548 ASP A C 1
ATOM 4182 O O . ASP A 1 548 ? -35.123 8.397 37.365 1.00 54.28 548 ASP A O 1
ATOM 4186 N N . VAL A 1 549 ? -33.771 9.006 35.678 1.00 54.31 549 VAL A N 1
ATOM 4187 C CA . VAL A 1 549 ? -33.293 10.230 36.315 1.00 54.31 549 VAL A CA 1
ATOM 4188 C C . VAL A 1 549 ? -34.307 11.333 36.021 1.00 54.31 549 VAL A C 1
ATOM 4190 O O . VAL A 1 549 ? -34.111 12.195 35.165 1.00 54.31 549 VAL A O 1
ATOM 4193 N N . ASN A 1 550 ? -35.414 11.310 36.766 1.00 49.66 550 ASN A N 1
ATOM 4194 C CA . ASN A 1 550 ? -36.454 12.344 36.718 1.00 49.66 550 ASN A CA 1
ATOM 4195 C C . ASN A 1 550 ? -35.961 13.739 37.175 1.00 49.66 550 ASN A C 1
ATOM 4197 O O . ASN A 1 550 ? -36.705 14.714 37.067 1.00 49.66 550 ASN A O 1
ATOM 4201 N N . ASP A 1 551 ? -34.707 13.881 37.622 1.00 50.47 551 ASP A N 1
ATOM 4202 C CA . ASP A 1 551 ? -34.117 15.154 38.069 1.00 50.47 551 ASP A CA 1
ATOM 4203 C C . ASP A 1 551 ? -33.957 16.213 36.957 1.00 50.47 551 ASP A C 1
ATOM 4205 O O . ASP A 1 551 ? -33.735 17.388 37.251 1.00 50.47 551 ASP A O 1
ATOM 4209 N N . CYS A 1 552 ? -34.164 15.870 35.679 1.00 50.53 552 CYS A N 1
ATOM 4210 C CA . CYS A 1 552 ? -34.278 16.867 34.603 1.00 50.53 552 CYS A CA 1
ATOM 4211 C C . CYS A 1 552 ? -35.540 17.760 34.716 1.00 50.53 552 CYS A C 1
ATOM 4213 O O . CYS A 1 552 ? -35.645 18.754 33.993 1.00 50.53 552 CYS A O 1
ATOM 4215 N N . CYS A 1 553 ? -36.485 17.423 35.608 1.00 53.97 553 CYS A N 1
ATOM 4216 C CA . CYS A 1 553 ? -37.812 18.033 35.772 1.00 53.97 553 CYS A CA 1
ATOM 4217 C C . CYS A 1 553 ? -37.836 19.572 35.715 1.00 53.97 553 CYS A C 1
ATOM 4219 O O . CYS A 1 553 ? -38.675 20.129 35.012 1.00 53.97 553 CYS A O 1
ATOM 4221 N N . LEU A 1 554 ? -36.924 20.266 36.409 1.00 52.91 554 LEU A N 1
ATOM 4222 C CA . LEU A 1 554 ? -37.035 21.714 36.652 1.00 52.91 554 LEU A CA 1
ATOM 4223 C C . LEU A 1 554 ? -36.298 22.617 35.650 1.00 52.91 554 LEU A C 1
ATOM 4225 O O . LEU A 1 554 ? -36.355 23.842 35.784 1.00 52.91 554 LEU A O 1
ATOM 4229 N N . HIS A 1 555 ? -35.612 22.084 34.636 1.00 51.31 555 HIS A N 1
ATOM 4230 C CA . HIS A 1 555 ? -34.788 22.926 33.765 1.00 51.31 555 HIS A CA 1
ATOM 4231 C C . HIS A 1 555 ? -35.594 23.838 32.829 1.00 51.31 555 HIS A C 1
ATOM 4233 O O . HIS A 1 555 ? -36.112 23.407 31.805 1.00 51.31 555 HIS A O 1
ATOM 4239 N N . GLY A 1 556 ? -35.647 25.135 33.154 1.00 55.56 556 GLY A N 1
ATOM 4240 C CA . GLY A 1 556 ? -36.320 26.136 32.329 1.00 55.56 556 GLY A CA 1
ATOM 4241 C C . GLY A 1 556 ? -36.890 27.315 33.114 1.00 55.56 556 GLY A C 1
ATOM 4242 O O . GLY A 1 556 ? -36.552 27.541 34.280 1.00 55.56 556 GLY A O 1
ATOM 4243 N N . GLY A 1 557 ? -37.744 28.086 32.436 1.00 53.69 557 GLY A N 1
ATOM 4244 C CA . GLY A 1 557 ? -38.551 29.154 33.020 1.00 53.69 557 GLY A CA 1
ATOM 4245 C C . GLY A 1 557 ? -39.985 28.680 33.258 1.00 53.69 557 GLY A C 1
ATOM 4246 O O . GLY A 1 557 ? -40.654 28.253 32.326 1.00 53.69 557 GLY A O 1
ATOM 4247 N N . TRP A 1 558 ? -40.471 28.792 34.490 1.00 61.56 558 TRP A N 1
ATOM 4248 C CA . TRP A 1 558 ? -41.764 28.254 34.919 1.00 61.56 558 TRP A CA 1
ATOM 4249 C C . TRP A 1 558 ? -42.682 29.380 35.340 1.00 61.56 558 TRP A C 1
ATOM 4251 O O . TRP A 1 558 ? -42.267 30.235 36.119 1.00 61.56 558 TRP A O 1
ATOM 4261 N N . VAL A 1 559 ? -43.926 29.390 34.865 1.00 60.38 559 VAL A N 1
ATOM 4262 C CA . VAL A 1 559 ? -44.925 30.369 35.307 1.00 60.38 559 VAL A CA 1
ATOM 4263 C C . VAL A 1 559 ? -45.650 29.809 36.519 1.00 60.38 559 VAL A C 1
ATOM 4265 O O . VAL A 1 559 ? -46.368 28.824 36.411 1.00 60.38 559 VAL A O 1
ATOM 4268 N N . VAL A 1 560 ? -45.460 30.457 37.662 1.00 62.28 560 VAL A N 1
ATOM 4269 C CA . VAL A 1 560 ? -46.000 30.015 38.950 1.00 62.28 560 VAL A CA 1
ATOM 4270 C C . VAL A 1 560 ? -47.356 30.681 39.151 1.00 62.28 560 VAL A C 1
ATOM 4272 O O . VAL A 1 560 ? -47.473 31.904 38.996 1.00 62.28 560 VAL A O 1
ATOM 4275 N N . ASN A 1 561 ? -48.388 29.898 39.450 1.00 63.94 561 ASN A N 1
ATOM 4276 C CA . ASN A 1 561 ? -49.738 30.408 39.644 1.00 63.94 561 ASN A CA 1
ATOM 4277 C C . ASN A 1 561 ? -49.968 30.843 41.112 1.00 63.94 561 ASN A C 1
ATOM 4279 O O . ASN A 1 561 ? -49.126 30.649 41.990 1.00 63.94 561 ASN A O 1
ATOM 4283 N N . ASN A 1 562 ? -51.088 31.520 41.384 1.00 60.81 562 ASN A N 1
ATOM 4284 C CA . ASN A 1 562 ? -51.346 32.094 42.711 1.00 60.81 562 ASN A CA 1
ATOM 4285 C C . ASN A 1 562 ? -51.596 31.045 43.805 1.00 60.81 562 ASN A C 1
ATOM 4287 O O . ASN A 1 562 ? -51.345 31.339 44.975 1.00 60.81 562 ASN A O 1
ATOM 4291 N N . ASP A 1 563 ? -52.095 29.865 43.439 1.00 62.44 563 ASP A N 1
ATOM 4292 C CA . ASP A 1 563 ? -52.373 28.780 44.373 1.00 62.44 563 ASP A CA 1
ATOM 4293 C C . ASP A 1 563 ? -51.045 28.107 44.784 1.00 62.44 563 ASP A C 1
ATOM 4295 O O . ASP A 1 563 ? -50.786 27.978 45.983 1.00 62.44 563 ASP A O 1
ATOM 4299 N N . ASP A 1 564 ? -50.123 27.873 43.837 1.00 60.53 564 ASP A N 1
ATOM 4300 C CA . ASP A 1 564 ? -48.754 27.398 44.124 1.00 60.53 564 ASP A CA 1
ATOM 4301 C C . ASP A 1 564 ? -47.987 28.381 45.035 1.00 60.53 564 ASP A C 1
ATOM 4303 O O . ASP A 1 564 ? -47.268 27.985 45.953 1.00 60.53 564 ASP A O 1
ATOM 4307 N N . ILE A 1 565 ? -48.142 29.696 44.819 1.00 59.88 565 ILE A N 1
ATOM 4308 C CA . ILE A 1 565 ? -47.509 30.729 45.663 1.00 59.88 565 ILE A CA 1
ATOM 4309 C C . ILE A 1 565 ? -48.075 30.701 47.089 1.00 59.88 565 ILE A C 1
ATOM 4311 O O . ILE A 1 565 ? -47.328 30.913 48.049 1.00 59.88 565 ILE A O 1
ATOM 4315 N N . ALA A 1 566 ? -49.376 30.444 47.254 1.00 62.09 566 ALA A N 1
ATOM 4316 C CA . ALA A 1 566 ? -49.985 30.298 48.574 1.00 62.09 566 ALA A CA 1
ATOM 4317 C C . ALA A 1 566 ? -49.447 29.050 49.302 1.00 62.09 566 ALA A C 1
ATOM 4319 O O . ALA A 1 566 ? -49.150 29.108 50.502 1.00 62.09 566 ALA A O 1
ATOM 4320 N N . GLU A 1 567 ? -49.246 27.952 48.574 1.00 59.25 567 GLU A N 1
ATOM 4321 C CA . GLU A 1 567 ? -48.646 26.720 49.087 1.00 59.25 567 GLU A CA 1
ATOM 4322 C C . GLU A 1 567 ? -47.176 26.930 49.495 1.00 59.25 567 GLU A C 1
ATOM 4324 O O . GLU A 1 567 ? -46.823 26.717 50.658 1.00 59.25 567 GLU A O 1
ATOM 4329 N N . LEU A 1 568 ? -46.345 27.509 48.621 1.00 57.44 568 LEU A N 1
ATOM 4330 C CA . LEU A 1 568 ? -44.947 27.862 48.916 1.00 57.44 568 LEU A CA 1
ATOM 4331 C C . LEU A 1 568 ? -44.808 28.849 50.093 1.00 57.44 568 LEU A C 1
ATOM 4333 O O . LEU A 1 568 ? -43.888 28.724 50.904 1.00 57.44 568 LEU A O 1
ATOM 4337 N N . SER A 1 569 ? -45.730 29.808 50.231 1.00 60.69 569 SER A N 1
ATOM 4338 C CA . SER A 1 569 ? -45.758 30.739 51.370 1.00 60.69 569 SER A CA 1
ATOM 4339 C C . SER A 1 569 ? -46.098 30.019 52.686 1.00 60.69 569 SER A C 1
ATOM 4341 O O . SER A 1 569 ? -45.465 30.265 53.716 1.00 60.69 569 SER A O 1
ATOM 4343 N N . THR A 1 570 ? -47.033 29.059 52.667 1.00 56.44 570 THR A N 1
ATOM 4344 C CA . THR A 1 570 ? -47.325 28.216 53.847 1.00 56.44 570 THR A CA 1
ATOM 4345 C C . THR A 1 570 ? -46.238 27.185 54.166 1.00 56.44 570 THR A C 1
ATOM 4347 O O . THR A 1 570 ? -46.166 26.729 55.309 1.00 56.44 570 THR A O 1
ATOM 4350 N N . ALA A 1 571 ? -45.344 26.887 53.220 1.00 49.03 571 ALA A N 1
ATOM 4351 C CA . ALA A 1 571 ? -44.131 26.098 53.437 1.00 49.03 571 ALA A CA 1
ATOM 4352 C C . ALA A 1 571 ? -43.007 26.871 54.173 1.00 49.03 571 ALA A C 1
ATOM 4354 O O . ALA A 1 571 ? -41.944 26.317 54.439 1.00 49.03 571 ALA A O 1
ATOM 4355 N N . GLY A 1 572 ? -43.218 28.143 54.537 1.00 50.16 572 GLY A N 1
ATOM 4356 C CA . GLY A 1 572 ? -42.252 28.945 55.301 1.00 50.16 572 GLY A CA 1
ATOM 4357 C C . GLY A 1 572 ? -41.179 29.632 54.451 1.00 50.16 572 GLY A C 1
ATOM 4358 O O . GLY A 1 572 ? -40.381 30.406 54.982 1.00 50.16 572 GLY A O 1
ATOM 4359 N N . ILE A 1 573 ? -41.195 29.433 53.129 1.00 54.31 573 ILE A N 1
ATOM 4360 C CA . ILE A 1 573 ? -40.443 30.275 52.198 1.00 54.31 573 ILE A CA 1
ATOM 4361 C C . ILE A 1 573 ? -41.096 31.658 52.248 1.00 54.31 573 ILE A C 1
ATOM 4363 O O . ILE A 1 573 ? -42.260 31.810 51.888 1.00 54.31 573 ILE A O 1
ATOM 4367 N N . GLY A 1 574 ? -40.360 32.665 52.733 1.00 54.28 574 GLY A N 1
ATOM 4368 C CA . GLY A 1 574 ? -40.864 34.015 53.026 1.00 54.28 574 GLY A CA 1
ATOM 4369 C C . GLY A 1 574 ? -41.277 34.830 51.793 1.00 54.28 574 GLY A C 1
ATOM 4370 O O . GLY A 1 574 ? -40.644 35.840 51.469 1.00 54.28 574 GLY A O 1
ATOM 4371 N N . LEU A 1 575 ? -42.335 34.384 51.115 1.00 56.41 575 LEU A N 1
ATOM 4372 C CA . LEU A 1 575 ? -43.006 35.026 49.993 1.00 56.41 575 LEU A CA 1
ATOM 4373 C C . LEU A 1 575 ? -44.249 35.783 50.493 1.00 56.41 575 LEU A C 1
ATOM 4375 O O . LEU A 1 575 ? -44.986 35.256 51.333 1.00 56.41 575 LEU A O 1
ATOM 4379 N N . PRO A 1 576 ? -44.506 37.009 50.001 1.00 53.78 576 PRO A N 1
ATOM 4380 C CA . PRO A 1 576 ? -45.677 37.787 50.393 1.00 53.78 576 PRO A CA 1
ATOM 4381 C C . PRO A 1 576 ? -46.980 37.083 49.984 1.00 53.78 576 PRO A C 1
ATOM 4383 O O . PRO A 1 576 ? -47.224 36.847 48.805 1.00 53.78 576 PRO A O 1
ATOM 4386 N N . VAL A 1 577 ? -47.836 36.807 50.974 1.00 48.72 577 VAL A N 1
ATOM 4387 C CA . VAL A 1 577 ? -49.042 35.948 50.890 1.00 48.72 577 VAL A CA 1
ATOM 4388 C C . VAL A 1 577 ? -50.187 36.504 50.015 1.00 48.72 577 VAL A C 1
ATOM 4390 O O . VAL A 1 577 ? -51.292 35.968 50.005 1.00 48.72 577 VAL A O 1
ATOM 4393 N N . SER A 1 578 ? -49.960 37.604 49.299 1.00 53.12 578 SER A N 1
ATOM 4394 C CA . SER A 1 578 ? -50.832 38.078 48.225 1.00 53.12 578 SER A CA 1
ATOM 4395 C C . SER A 1 578 ? -50.037 38.935 47.240 1.00 53.12 578 SER A C 1
ATOM 4397 O O . SER A 1 578 ? -49.613 40.052 47.538 1.00 53.12 578 SER A O 1
ATOM 4399 N N . VAL A 1 579 ? -49.841 38.405 46.036 1.00 52.78 579 VAL A N 1
ATOM 4400 C CA . VAL A 1 579 ? -49.198 39.106 44.922 1.00 52.78 579 VAL A CA 1
ATOM 4401 C C . VAL A 1 579 ? -50.125 39.126 43.717 1.00 52.78 579 VAL A C 1
ATOM 4403 O O . VAL A 1 579 ? -50.894 38.198 43.486 1.00 52.78 579 VAL A O 1
ATOM 4406 N N . SER A 1 580 ? -50.081 40.216 42.955 1.00 51.38 580 SER A N 1
ATOM 4407 C CA . SER A 1 580 ? -50.767 40.330 41.670 1.00 51.38 580 SER A CA 1
ATOM 4408 C C . SER A 1 580 ? -49.739 40.485 40.553 1.00 51.38 580 SER A C 1
ATOM 4410 O O . SER A 1 580 ? -48.716 41.150 40.718 1.00 51.38 580 SER A O 1
ATOM 4412 N N . GLY A 1 581 ? -49.998 39.842 39.415 1.00 61.56 581 GLY A N 1
ATOM 4413 C CA . GLY A 1 581 ? -49.069 39.765 38.286 1.00 61.56 581 GLY A CA 1
ATOM 4414 C C . GLY A 1 581 ? -48.474 38.369 38.104 1.00 61.56 581 GLY A C 1
ATOM 4415 O O . GLY A 1 581 ? -48.630 37.501 38.953 1.00 61.56 581 GLY A O 1
ATOM 4416 N N . GLN A 1 582 ? -47.812 38.162 36.968 1.00 55.50 582 GLN A N 1
ATOM 4417 C CA . GLN A 1 582 ? -47.177 36.891 36.630 1.00 55.50 582 GLN A CA 1
ATOM 4418 C C . GLN A 1 582 ? -45.895 36.709 37.456 1.00 55.50 582 GLN A C 1
ATOM 4420 O O . GLN A 1 582 ? -45.064 37.620 37.528 1.00 55.50 582 GLN A O 1
ATOM 4425 N N . PHE A 1 583 ? -45.759 35.544 38.081 1.00 60.88 583 PHE A N 1
ATOM 4426 C CA . PHE A 1 583 ? -44.567 35.106 38.799 1.00 60.88 583 PHE A CA 1
ATOM 4427 C C . PHE A 1 583 ? -43.858 34.078 37.914 1.00 60.88 583 PHE A C 1
ATOM 4429 O O . PHE A 1 583 ? -44.525 33.224 37.326 1.00 60.88 583 PHE A O 1
ATOM 4436 N N . SER A 1 584 ? -42.535 34.155 37.780 1.00 59.22 584 SER A N 1
ATOM 4437 C CA . SER A 1 584 ? -41.781 33.129 37.058 1.00 59.22 584 SER A CA 1
ATOM 4438 C C . SER A 1 584 ? -40.556 32.660 37.824 1.00 59.22 584 SER A C 1
ATOM 4440 O O . SER A 1 584 ? -39.707 33.481 38.174 1.00 59.22 584 SER A O 1
ATOM 4442 N N . ALA A 1 585 ? -40.445 31.353 38.042 1.00 60.69 585 ALA A N 1
ATOM 4443 C CA . ALA A 1 585 ? -39.229 30.715 38.531 1.00 60.69 585 ALA A CA 1
ATOM 4444 C C . ALA A 1 585 ? -38.293 30.395 37.354 1.00 60.69 585 ALA A C 1
ATOM 4446 O O . ALA A 1 585 ? -38.738 30.231 36.219 1.00 60.69 585 ALA A O 1
ATOM 4447 N N . THR A 1 586 ? -36.991 30.322 37.593 1.00 58.50 586 THR A N 1
ATOM 4448 C CA . THR A 1 586 ? -35.993 29.910 36.602 1.00 58.50 586 THR A CA 1
ATOM 4449 C C . THR A 1 586 ? -34.930 29.087 37.307 1.00 58.50 586 THR A C 1
ATOM 4451 O O . THR A 1 586 ? -34.299 29.600 38.231 1.00 58.50 586 THR A O 1
ATOM 4454 N N . PHE A 1 587 ? -34.723 27.843 36.881 1.00 59.12 587 PHE A N 1
ATOM 4455 C CA . PHE A 1 587 ? -33.739 26.940 37.484 1.00 59.12 587 PHE A CA 1
ATOM 4456 C C . PHE A 1 587 ? -32.556 26.766 36.517 1.00 59.12 587 PHE A C 1
ATOM 4458 O O . PHE A 1 587 ? -32.714 26.277 35.393 1.00 59.12 587 PHE A O 1
ATOM 4465 N N . GLY A 1 588 ? -31.385 27.250 36.936 1.00 52.22 588 GLY A N 1
ATOM 4466 C CA . GLY A 1 588 ? -30.119 27.210 36.199 1.00 52.22 588 GLY A CA 1
ATOM 4467 C C . GLY A 1 588 ? -29.327 25.928 36.465 1.00 52.22 588 GLY A C 1
ATOM 4468 O O . GLY A 1 588 ? -29.482 25.299 37.510 1.00 52.22 588 GLY A O 1
ATOM 4469 N N . THR A 1 589 ? -28.495 25.512 35.502 1.00 46.25 589 THR A N 1
ATOM 4470 C CA . THR A 1 589 ? -27.706 24.252 35.551 1.00 46.25 589 THR A CA 1
ATOM 4471 C C . THR A 1 589 ? -26.610 24.267 36.620 1.00 46.25 589 THR A C 1
ATOM 4473 O O . THR A 1 589 ? -26.004 23.249 36.930 1.00 46.25 589 THR A O 1
ATOM 4476 N N . ASP A 1 590 ? -26.376 25.437 37.198 1.00 51.44 590 ASP A N 1
ATOM 4477 C CA . ASP A 1 590 ? -25.482 25.754 38.303 1.00 51.44 590 ASP A CA 1
ATOM 4478 C C . ASP A 1 590 ? -26.175 25.686 39.682 1.00 51.44 590 ASP A C 1
ATOM 4480 O O . ASP A 1 590 ? -25.592 26.094 40.688 1.00 51.44 590 ASP A O 1
ATOM 4484 N N . GLY A 1 591 ? -27.422 25.201 39.748 1.00 49.62 591 GLY A N 1
ATOM 4485 C CA . GLY A 1 591 ? -28.217 25.151 40.980 1.00 49.62 591 GLY A CA 1
ATOM 4486 C C . GLY A 1 591 ? -28.760 26.516 41.419 1.00 49.62 591 GLY A C 1
ATOM 4487 O O . GLY A 1 591 ? -29.231 26.668 42.552 1.00 49.62 591 GLY A O 1
ATOM 4488 N N . HIS A 1 592 ? -28.696 27.535 40.555 1.00 53.16 592 HIS A N 1
ATOM 4489 C CA . HIS A 1 592 ? -29.322 28.822 40.829 1.00 53.16 592 HIS A CA 1
ATOM 4490 C C . HIS A 1 592 ? -30.834 28.747 40.615 1.00 53.16 592 HIS A C 1
ATOM 4492 O O . HIS A 1 592 ? -31.304 28.324 39.560 1.00 53.16 592 HIS A O 1
ATOM 4498 N N . VAL A 1 593 ? -31.601 29.259 41.578 1.00 52.69 593 VAL A N 1
ATOM 4499 C CA . VAL A 1 593 ? -33.045 29.457 41.431 1.00 52.69 593 VAL A CA 1
ATOM 4500 C C . VAL A 1 593 ? -33.355 30.949 41.442 1.00 52.69 593 VAL A C 1
ATOM 4502 O O . VAL A 1 593 ? -33.259 31.635 42.464 1.00 52.69 593 VAL A O 1
ATOM 4505 N N . GLY A 1 594 ? -33.697 31.468 40.268 1.00 62.53 594 GLY A N 1
ATOM 4506 C CA . GLY A 1 594 ? -34.199 32.820 40.077 1.00 62.53 594 GLY A CA 1
ATOM 4507 C C . GLY A 1 594 ? -35.716 32.859 40.200 1.00 62.53 594 GLY A C 1
ATOM 4508 O O . GLY A 1 594 ? -36.405 31.976 39.708 1.00 62.53 594 GLY A O 1
ATOM 4509 N N . PHE A 1 595 ? -36.249 33.909 40.811 1.00 63.66 595 PHE A N 1
ATOM 4510 C CA . PHE A 1 595 ? -37.673 34.212 40.800 1.00 63.66 595 PHE A CA 1
ATOM 4511 C C . PHE A 1 595 ? -37.883 35.660 40.366 1.00 63.66 595 PHE A C 1
ATOM 4513 O O . PHE A 1 595 ? -37.258 36.592 40.889 1.00 63.66 595 PHE A O 1
ATOM 4520 N N . LEU A 1 596 ? -38.764 35.841 39.386 1.00 62.75 596 LEU A N 1
ATOM 4521 C CA . LEU A 1 596 ? -39.128 37.123 38.808 1.00 62.75 596 LEU A CA 1
ATOM 4522 C C . LEU A 1 596 ? -40.590 37.435 39.126 1.00 62.75 596 LEU A C 1
ATOM 4524 O O . LEU A 1 596 ? -41.473 36.614 38.889 1.00 62.75 596 LEU A O 1
ATOM 4528 N N . TRP A 1 597 ? -40.858 38.645 39.607 1.00 58.44 597 TRP A N 1
ATOM 4529 C CA . TRP A 1 597 ? -42.220 39.115 39.845 1.00 58.44 597 TRP A CA 1
ATOM 4530 C C . TRP A 1 597 ? -42.322 40.619 39.642 1.00 58.44 597 TRP A C 1
ATOM 4532 O O . TRP A 1 597 ? -41.600 41.374 40.283 1.00 58.44 597 TRP A O 1
ATOM 4542 N N . GLY A 1 598 ? -43.204 41.079 38.751 1.00 58.16 598 GLY A N 1
ATOM 4543 C CA . GLY A 1 598 ? -43.508 42.512 38.605 1.00 58.16 598 GLY A CA 1
ATOM 4544 C C . GLY A 1 598 ? -42.302 43.422 38.306 1.00 58.16 598 GLY A C 1
ATOM 4545 O O . GLY A 1 598 ? -42.348 44.609 38.615 1.00 58.16 598 GLY A O 1
ATOM 4546 N N . GLY A 1 599 ? -41.212 42.882 37.746 1.00 53.59 599 GLY A N 1
ATOM 4547 C CA . GLY A 1 599 ? -39.951 43.607 37.533 1.00 53.59 599 GLY A CA 1
ATOM 4548 C C . GLY A 1 599 ? -38.959 43.561 38.707 1.00 53.59 599 GLY A C 1
ATOM 4549 O O . GLY A 1 599 ? -37.911 44.199 38.630 1.00 53.59 599 GLY A O 1
ATOM 4550 N N . TYR A 1 600 ? -39.244 42.802 39.763 1.00 51.03 600 TYR A N 1
ATOM 4551 C CA . TYR A 1 600 ? -38.298 42.431 40.816 1.00 51.03 600 TYR A CA 1
ATOM 4552 C C . TYR A 1 600 ? -37.648 41.087 40.479 1.00 51.03 600 TYR A C 1
ATOM 4554 O O . TYR A 1 600 ? -38.342 40.154 40.075 1.00 51.03 600 TYR A O 1
ATOM 4562 N N . THR A 1 601 ? -36.334 40.973 40.685 1.00 51.50 601 THR A N 1
ATOM 4563 C CA . THR A 1 601 ? -35.590 39.712 40.552 1.00 51.50 601 THR A CA 1
ATOM 4564 C C . THR A 1 601 ? -34.997 39.335 41.902 1.00 51.50 601 THR A C 1
ATOM 4566 O O . THR A 1 601 ? -34.241 40.111 42.494 1.00 51.50 601 THR A O 1
ATOM 4569 N N . ARG A 1 602 ? -35.304 38.129 42.380 1.00 54.50 602 ARG A N 1
ATOM 4570 C CA . ARG A 1 602 ? -34.679 37.535 43.562 1.00 54.50 602 ARG A CA 1
ATOM 4571 C C . ARG A 1 602 ? -34.013 36.236 43.138 1.00 54.50 602 ARG A C 1
ATOM 4573 O O . ARG A 1 602 ? -34.695 35.350 42.642 1.00 54.50 602 ARG A O 1
ATOM 4580 N N . ALA A 1 603 ? -32.697 36.151 43.283 1.00 50.81 603 ALA A N 1
ATOM 4581 C CA . ALA A 1 603 ? -31.937 34.967 42.907 1.00 50.81 603 ALA A CA 1
ATOM 4582 C C . ALA A 1 603 ? -31.309 34.331 44.145 1.00 50.81 603 ALA A C 1
ATOM 4584 O O . ALA A 1 603 ? -30.722 35.019 44.986 1.00 50.81 603 ALA A O 1
ATOM 4585 N N . TRP A 1 604 ? -31.433 33.014 44.227 1.00 51.91 604 TRP A N 1
ATOM 4586 C CA . TRP A 1 604 ? -30.791 32.169 45.219 1.00 51.91 604 TRP A CA 1
ATOM 4587 C C . TRP A 1 604 ? -29.766 31.278 44.522 1.00 51.91 604 TRP A C 1
ATOM 4589 O O . TRP A 1 604 ? -30.052 30.728 43.464 1.00 51.91 604 TRP A O 1
ATOM 4599 N N . SER A 1 605 ? -28.583 31.130 45.115 1.00 43.19 605 SER A N 1
ATOM 4600 C CA . SER A 1 605 ? -27.588 30.140 44.701 1.00 43.19 605 SER A CA 1
ATOM 4601 C C . SER A 1 605 ? -27.308 29.221 45.882 1.00 43.19 605 SER A C 1
ATOM 4603 O O . SER A 1 605 ? -26.637 29.625 46.838 1.00 43.19 605 SER A O 1
ATOM 4605 N N . ALA A 1 606 ? -27.848 28.007 45.844 1.00 42.78 606 ALA A N 1
ATOM 4606 C CA . ALA A 1 606 ? -27.511 26.982 46.818 1.00 42.78 606 ALA A CA 1
ATOM 4607 C C . ALA A 1 606 ? -26.256 26.250 46.326 1.00 42.78 606 ALA A C 1
ATOM 4609 O O . ALA A 1 606 ? -26.347 25.376 45.471 1.00 42.78 606 ALA A O 1
ATOM 4610 N N . GLN A 1 607 ? -25.079 26.609 46.848 1.00 43.47 607 GLN A N 1
ATOM 4611 C CA . GLN A 1 607 ? -23.917 25.730 46.709 1.00 43.47 607 GLN A CA 1
ATOM 4612 C C . GLN A 1 607 ? -23.993 24.606 47.750 1.00 43.47 607 GLN A C 1
ATOM 4614 O O . GLN A 1 607 ? -24.484 24.802 48.862 1.00 43.47 607 GLN A O 1
ATOM 4619 N N . LEU A 1 608 ? -23.538 23.423 47.333 1.00 38.16 608 LEU A N 1
ATOM 4620 C CA . LEU A 1 608 ? -23.581 22.152 48.065 1.00 38.16 608 LEU A CA 1
ATOM 4621 C C . LEU A 1 608 ? -22.884 22.221 49.453 1.00 38.16 608 LEU A C 1
ATOM 4623 O O . LEU A 1 608 ? -22.109 23.149 49.688 1.00 38.16 608 LEU A O 1
ATOM 4627 N N . PRO A 1 609 ? -23.140 21.257 50.371 1.00 33.16 609 PRO A N 1
ATOM 4628 C CA . PRO A 1 609 ? -23.261 21.473 51.830 1.00 33.16 609 PRO A CA 1
ATOM 4629 C C . PRO A 1 609 ? -22.136 22.136 52.653 1.00 33.16 609 PRO A C 1
ATOM 4631 O O . PRO A 1 609 ? -22.351 22.356 53.841 1.00 33.16 609 PRO A O 1
ATOM 4634 N N . ASP A 1 610 ? -20.977 22.465 52.080 1.00 40.88 610 ASP A N 1
ATOM 4635 C CA . ASP A 1 610 ? -19.783 22.939 52.803 1.00 40.88 610 ASP A CA 1
ATOM 4636 C C . ASP A 1 610 ? -19.242 24.309 52.310 1.00 40.88 610 ASP A C 1
ATOM 4638 O O . ASP A 1 610 ? -18.083 24.650 52.565 1.00 40.88 610 ASP A O 1
ATOM 4642 N N . ALA A 1 611 ? -20.047 25.116 51.600 1.00 39.28 611 ALA A N 1
ATOM 4643 C CA . ALA A 1 611 ? -19.626 26.416 51.050 1.00 39.28 611 ALA A CA 1
ATOM 4644 C C . ALA A 1 611 ? -20.501 27.619 51.473 1.00 39.28 611 ALA A C 1
ATOM 4646 O O . ALA A 1 611 ? -21.718 27.523 51.619 1.00 39.28 611 ALA A O 1
ATOM 4647 N N . ASP A 1 612 ? -19.851 28.781 51.629 1.00 39.44 612 ASP A N 1
ATOM 4648 C CA . ASP A 1 612 ? -20.441 30.065 52.039 1.00 39.44 612 ASP A CA 1
ATOM 4649 C C . ASP A 1 612 ? -21.619 30.493 51.132 1.00 39.44 612 ASP A C 1
ATOM 4651 O O . ASP A 1 612 ? -21.408 30.950 50.004 1.00 39.44 612 ASP A O 1
ATOM 4655 N N . ALA A 1 613 ? -22.860 30.430 51.626 1.00 40.53 613 ALA A N 1
ATOM 4656 C CA . ALA A 1 613 ? -24.030 30.842 50.850 1.00 40.53 613 ALA A CA 1
ATOM 4657 C C . ALA A 1 613 ? -23.998 32.351 50.536 1.00 40.53 613 ALA A C 1
ATOM 4659 O O . ALA A 1 613 ? -23.899 33.184 51.447 1.00 40.53 613 ALA A O 1
ATOM 4660 N N . GLN A 1 614 ? -24.131 32.709 49.252 1.00 42.28 614 GLN A N 1
ATOM 4661 C CA . GLN A 1 614 ? -24.290 34.094 48.803 1.00 42.28 614 GLN A CA 1
ATOM 4662 C C . GLN A 1 614 ? -25.736 34.394 48.396 1.00 42.28 614 GLN A C 1
ATOM 4664 O O . GLN A 1 614 ? -26.346 33.690 47.597 1.00 42.28 614 GLN A O 1
ATOM 4669 N N . TYR A 1 615 ? -26.274 35.492 48.920 1.00 43.12 615 TYR A N 1
ATOM 4670 C CA . TYR A 1 615 ? -27.581 36.037 48.560 1.00 43.12 615 TYR A CA 1
ATOM 4671 C C . TYR A 1 615 ? -27.382 37.393 47.889 1.00 43.12 615 TYR A C 1
ATOM 4673 O O . TYR A 1 615 ? -26.735 38.270 48.461 1.00 43.12 615 TYR A O 1
ATOM 4681 N N . THR A 1 616 ? -27.948 37.587 46.696 1.00 43.91 616 THR A N 1
ATOM 4682 C CA . THR A 1 616 ? -27.889 38.868 45.979 1.00 43.91 616 THR A CA 1
ATOM 4683 C C . THR A 1 616 ? -29.287 39.338 45.600 1.00 43.91 616 THR A C 1
ATOM 4685 O O . THR A 1 616 ? -30.057 38.622 44.964 1.00 43.91 616 THR A O 1
ATOM 4688 N N . MET A 1 617 ? -29.608 40.575 45.978 1.00 43.47 617 MET A N 1
ATOM 4689 C CA . MET A 1 617 ? -30.878 41.228 45.685 1.00 43.47 617 MET A CA 1
ATOM 4690 C C . MET A 1 617 ? -30.634 42.465 44.822 1.00 43.47 617 MET A C 1
ATOM 4692 O O . MET A 1 617 ? -29.919 43.384 45.230 1.00 43.47 617 MET A O 1
ATOM 4696 N N . THR A 1 618 ? -31.260 42.503 43.646 1.00 44.72 618 THR A N 1
ATOM 4697 C CA . THR A 1 618 ? -31.175 43.633 42.712 1.00 44.72 618 THR A CA 1
ATOM 4698 C C . THR A 1 618 ? -32.566 44.220 42.502 1.00 44.72 618 THR A C 1
ATOM 4700 O O . THR A 1 618 ? -33.479 43.554 42.019 1.00 44.72 618 THR A O 1
ATOM 4703 N N . LEU A 1 619 ? -32.724 45.486 42.882 1.00 42.88 619 LEU A N 1
ATOM 4704 C CA . LEU A 1 619 ? -33.942 46.264 42.676 1.00 42.88 619 LEU A CA 1
ATOM 4705 C C . LEU A 1 619 ? -33.800 47.038 41.366 1.00 42.88 619 LEU A C 1
ATOM 4707 O O . LEU A 1 619 ? -32.828 47.771 41.201 1.00 42.88 619 LEU A O 1
ATOM 4711 N N . ASN A 1 620 ? -34.750 46.915 40.437 1.00 40.41 620 ASN A N 1
ATOM 4712 C CA . ASN A 1 620 ? -34.669 47.643 39.170 1.00 40.41 620 ASN A CA 1
ATOM 4713 C C . ASN A 1 620 ? -34.681 49.167 39.410 1.00 40.41 620 ASN A C 1
ATOM 4715 O O . ASN A 1 620 ? -35.648 49.720 39.929 1.00 40.41 620 ASN A O 1
ATOM 4719 N N . GLY A 1 621 ? -33.577 49.836 39.054 1.00 48.06 621 GLY A N 1
ATOM 4720 C CA . GLY A 1 621 ? -33.336 51.263 39.321 1.00 48.06 621 GLY A CA 1
ATOM 4721 C C . GLY A 1 621 ? -32.663 51.588 40.667 1.00 48.06 621 GLY A C 1
ATOM 4722 O O . GLY A 1 621 ? -32.384 52.756 40.926 1.00 48.06 621 GLY A O 1
ATOM 4723 N N . GLY A 1 622 ? -32.373 50.588 41.505 1.00 47.38 622 GLY A N 1
ATOM 4724 C CA . GLY A 1 622 ? -31.655 50.719 42.778 1.00 47.38 622 GLY A CA 1
ATOM 4725 C C . GLY A 1 622 ? -30.360 49.898 42.815 1.00 47.38 622 GLY A C 1
ATOM 4726 O O . GLY A 1 622 ? -30.125 49.036 41.973 1.00 47.38 622 GLY A O 1
ATOM 4727 N N . GLY A 1 623 ? -29.494 50.173 43.792 1.00 43.41 623 GLY A N 1
ATOM 4728 C CA . GLY A 1 623 ? -28.224 49.454 43.940 1.00 43.41 623 GLY A CA 1
ATOM 4729 C C . GLY A 1 623 ? -28.407 47.988 44.349 1.00 43.41 623 GLY A C 1
ATOM 4730 O O . GLY A 1 623 ? -29.240 47.675 45.202 1.00 43.41 623 GLY A O 1
ATOM 4731 N N . THR A 1 624 ? -27.595 47.103 43.771 1.00 41.88 624 THR A N 1
ATOM 4732 C CA . THR A 1 624 ? -27.477 45.696 44.180 1.00 41.88 624 THR A CA 1
ATOM 4733 C C . THR A 1 624 ? -26.924 45.586 45.601 1.00 41.88 624 THR A C 1
ATOM 4735 O O . THR A 1 624 ? -25.949 46.258 45.941 1.00 41.88 624 THR A O 1
ATOM 4738 N N . GLN A 1 625 ? -27.510 44.708 46.417 1.00 46.81 625 GLN A N 1
ATOM 4739 C CA . GLN A 1 625 ? -26.950 44.306 47.710 1.00 46.81 625 GLN A CA 1
ATOM 4740 C C . GLN A 1 625 ? -26.667 42.804 47.709 1.00 46.81 625 GLN A C 1
ATOM 4742 O O . GLN A 1 625 ? -27.555 42.004 47.411 1.00 46.81 625 GLN A O 1
ATOM 4747 N N . SER A 1 626 ? -25.435 42.444 48.068 1.00 40.78 626 SER A N 1
ATOM 4748 C CA . SER A 1 626 ? -24.970 41.063 48.201 1.00 40.78 626 SER A CA 1
ATOM 4749 C C . SER A 1 626 ? -24.543 40.790 49.639 1.00 40.78 626 SER A C 1
ATOM 4751 O O . SER A 1 626 ? -23.924 41.637 50.285 1.00 40.78 626 SER A O 1
ATOM 4753 N N . TYR A 1 627 ? -24.861 39.597 50.123 1.00 46.12 627 TYR A N 1
ATOM 4754 C CA . TYR A 1 627 ? -24.588 39.120 51.474 1.00 46.12 627 TYR A CA 1
ATOM 4755 C C . TYR A 1 627 ? -23.953 37.734 51.369 1.00 46.12 627 TYR A C 1
ATOM 4757 O O . TYR A 1 627 ? -24.394 36.927 50.554 1.00 46.12 627 TYR A O 1
ATOM 4765 N N . SER A 1 628 ? -22.954 37.441 52.198 1.00 39.62 628 SER A N 1
ATOM 4766 C CA . SER A 1 628 ? -22.363 36.106 52.332 1.00 39.62 628 SER A CA 1
ATOM 4767 C C . SER A 1 628 ? -22.378 35.674 53.795 1.00 39.62 628 SER A C 1
ATOM 4769 O O . SER A 1 628 ? -22.132 36.494 54.684 1.00 39.62 628 SER A O 1
ATOM 4771 N N . THR A 1 629 ? -22.671 34.402 54.067 1.00 45.06 629 THR A N 1
ATOM 4772 C CA . THR A 1 629 ? -22.601 33.842 55.427 1.00 45.06 629 THR A CA 1
ATOM 4773 C C . THR A 1 629 ? -21.551 32.735 55.485 1.00 45.06 629 THR A C 1
ATOM 4775 O O . THR A 1 629 ? -21.361 32.007 54.516 1.00 45.06 629 THR A O 1
ATOM 4778 N N . ARG A 1 630 ? -20.831 32.639 56.613 1.00 38.41 630 ARG A N 1
ATOM 4779 C CA . ARG A 1 630 ? -19.747 31.652 56.827 1.00 38.41 630 ARG A CA 1
ATOM 4780 C C . ARG A 1 630 ? -20.075 30.531 57.805 1.00 38.41 630 ARG A C 1
ATOM 4782 O O . ARG A 1 630 ? -19.205 29.743 58.154 1.00 38.41 630 ARG A O 1
ATOM 4789 N N . ASN A 1 631 ? -21.281 30.589 58.349 1.00 39.19 631 ASN A N 1
ATOM 4790 C CA . ASN A 1 631 ? -21.932 29.696 59.301 1.00 39.19 631 ASN A CA 1
ATOM 4791 C C . ASN A 1 631 ? -23.315 30.329 59.539 1.00 39.19 631 ASN A C 1
ATOM 4793 O O . ASN A 1 631 ? -23.398 31.551 59.696 1.00 39.19 631 ASN A O 1
ATOM 4797 N N . ALA A 1 632 ? -24.387 29.537 59.576 1.00 39.47 632 ALA A N 1
ATOM 4798 C CA . ALA A 1 632 ? -25.770 30.030 59.498 1.00 39.47 632 ALA A CA 1
ATOM 4799 C C . ALA A 1 632 ? -26.241 30.947 60.658 1.00 39.47 632 ALA A C 1
ATOM 4801 O O . ALA A 1 632 ? -27.302 31.557 60.559 1.00 39.47 632 ALA A O 1
ATOM 4802 N N . ASN A 1 633 ? -25.454 31.105 61.730 1.00 33.72 633 ASN A N 1
ATOM 4803 C CA . ASN A 1 633 ? -25.944 31.636 63.010 1.00 33.72 633 ASN A CA 1
ATOM 4804 C C . ASN A 1 633 ? -25.629 33.123 63.291 1.00 33.72 633 ASN A C 1
ATOM 4806 O O . ASN A 1 633 ? -25.930 33.593 64.388 1.00 33.72 633 ASN A O 1
ATOM 4810 N N . GLN A 1 634 ? -25.035 33.888 62.359 1.00 34.12 634 GLN A N 1
ATOM 4811 C CA . GLN A 1 634 ? -24.891 35.354 62.501 1.00 34.12 634 GLN A CA 1
ATOM 4812 C C . GLN A 1 634 ? -24.999 36.127 61.174 1.00 34.12 634 GLN A C 1
ATOM 4814 O O . GLN A 1 634 ? -24.084 36.122 60.352 1.00 34.12 634 GLN A O 1
ATOM 4819 N N . LEU A 1 635 ? -26.080 36.902 61.030 1.00 34.38 635 LEU A N 1
ATOM 4820 C CA . LEU A 1 635 ? -26.195 38.000 60.063 1.00 34.38 635 LEU A CA 1
ATOM 4821 C C . LEU A 1 635 ? -25.625 39.290 60.672 1.00 34.38 635 LEU A C 1
ATOM 4823 O O . LEU A 1 635 ? -26.269 39.925 61.508 1.00 34.38 635 LEU A O 1
ATOM 4827 N N . THR A 1 636 ? -24.436 39.710 60.234 1.00 36.78 636 THR A N 1
ATOM 4828 C CA . THR A 1 636 ? -23.820 40.969 60.689 1.00 36.78 636 THR A CA 1
ATOM 4829 C C . THR A 1 636 ? -24.062 42.084 59.670 1.00 36.78 636 THR A C 1
ATOM 4831 O O . THR A 1 636 ? -23.535 42.048 58.560 1.00 36.78 636 THR A O 1
ATOM 4834 N N . TYR A 1 637 ? -24.843 43.098 60.047 1.00 33.22 637 TYR A N 1
ATOM 4835 C CA . TYR A 1 637 ? -25.101 44.273 59.210 1.00 33.22 637 TYR A CA 1
ATOM 4836 C C . TYR A 1 637 ? -23.853 45.173 59.125 1.00 33.22 637 TYR A C 1
ATOM 4838 O O . TYR A 1 637 ? -23.361 45.650 60.146 1.00 33.22 637 TYR A O 1
ATOM 4846 N N . GLY A 1 638 ? -23.340 45.396 57.909 1.00 39.88 638 GLY A N 1
ATOM 4847 C CA . GLY A 1 638 ? -22.072 46.102 57.653 1.00 39.88 638 GLY A CA 1
ATOM 4848 C C . GLY A 1 638 ? -22.181 47.418 56.869 1.00 39.88 638 GLY A C 1
ATOM 4849 O O . GLY A 1 638 ? -21.164 47.916 56.391 1.00 39.88 638 GLY A O 1
ATOM 4850 N N . GLY A 1 639 ? -23.389 47.964 56.688 1.00 36.78 639 GLY A N 1
ATOM 4851 C CA . GLY A 1 639 ? -23.621 49.221 55.964 1.00 36.78 639 GLY A CA 1
ATOM 4852 C C . GLY A 1 639 ? -23.766 50.436 56.895 1.00 36.78 639 GLY A C 1
ATOM 4853 O O . GLY A 1 639 ? -24.257 50.281 58.013 1.00 36.78 639 GLY A O 1
ATOM 4854 N N . PRO A 1 640 ? -23.379 51.655 56.472 1.00 31.56 640 PRO A N 1
ATOM 4855 C CA . PRO A 1 640 ? -23.671 52.872 57.230 1.00 31.56 640 PRO A CA 1
ATOM 4856 C C . PRO A 1 640 ? -25.181 53.166 57.264 1.00 31.56 640 PRO A C 1
ATOM 4858 O O . PRO A 1 640 ? -25.907 52.840 56.324 1.00 31.56 640 PRO A O 1
ATOM 4861 N N . GLU A 1 641 ? -25.653 53.812 58.336 1.00 32.59 641 GLU A N 1
ATOM 4862 C CA . GLU A 1 641 ? -27.036 54.298 58.439 1.00 32.59 641 GLU A CA 1
ATOM 4863 C C . GLU A 1 641 ? -27.380 55.229 57.267 1.00 32.59 641 GLU A C 1
ATOM 4865 O O . GLU A 1 641 ? -26.719 56.247 57.046 1.00 32.59 641 GLU A O 1
ATOM 4870 N N . LEU A 1 642 ? -28.456 54.912 56.542 1.00 31.77 642 LEU A N 1
ATOM 4871 C CA . LEU A 1 642 ? -29.064 55.850 55.606 1.00 31.77 642 LEU A CA 1
ATOM 4872 C C . LEU A 1 642 ? -29.920 56.848 56.390 1.00 31.77 642 LEU A C 1
ATOM 4874 O O . LEU A 1 642 ? -30.934 56.491 56.988 1.00 31.77 642 LEU A O 1
ATOM 4878 N N . THR A 1 643 ? -29.513 58.115 56.367 1.00 32.53 643 THR A N 1
ATOM 4879 C CA . THR A 1 643 ? -30.280 59.235 56.922 1.00 32.53 643 THR A CA 1
ATOM 4880 C C . THR A 1 643 ? -31.638 59.356 56.213 1.00 32.53 643 THR A C 1
ATOM 4882 O O . THR A 1 643 ? -31.689 59.173 54.993 1.00 32.53 643 THR A O 1
ATOM 4885 N N . PRO A 1 644 ? -32.739 59.723 56.902 1.00 32.31 644 PRO A N 1
ATOM 4886 C CA . PRO A 1 644 ? -34.031 59.896 56.244 1.00 32.31 644 PRO A CA 1
ATOM 4887 C C . PRO A 1 644 ? -33.972 61.026 55.211 1.00 32.31 644 PRO A C 1
ATOM 4889 O O . PRO A 1 644 ? -33.695 62.179 55.553 1.00 32.31 644 PRO A O 1
ATOM 4892 N N . LEU A 1 645 ? -34.249 60.702 53.948 1.00 27.61 645 LEU A N 1
ATOM 4893 C CA . LEU A 1 645 ? -34.399 61.699 52.892 1.00 27.61 645 LEU A CA 1
ATOM 4894 C C . LEU A 1 645 ? -35.691 62.492 53.133 1.00 27.61 645 LEU A C 1
ATOM 4896 O O . LEU A 1 645 ? -36.744 61.923 53.421 1.00 27.61 645 LEU A O 1
ATOM 4900 N N . GLN A 1 646 ? -35.580 63.820 53.088 1.00 26.72 646 GLN A N 1
ATOM 4901 C CA . GLN A 1 646 ? -36.659 64.729 53.470 1.00 26.72 646 GLN A CA 1
ATOM 4902 C C . GLN A 1 646 ? -37.846 64.681 52.501 1.00 26.72 646 GLN A C 1
ATOM 4904 O O . GLN A 1 646 ? -37.704 64.435 51.307 1.00 26.72 646 GLN A O 1
ATOM 4909 N N . SER A 1 647 ? -39.022 64.992 53.041 1.00 27.67 647 SER A N 1
ATOM 4910 C CA . SER A 1 647 ? -40.257 65.209 52.294 1.00 27.67 647 SER A CA 1
ATOM 4911 C C . SER A 1 647 ? -40.193 66.449 51.397 1.00 27.67 647 SER A C 1
ATOM 4913 O O . SER A 1 647 ? -39.880 67.532 51.896 1.00 27.67 647 SER A O 1
ATOM 4915 N N . GLU A 1 648 ? -40.687 66.341 50.164 1.00 24.78 648 GLU A N 1
ATOM 4916 C CA . GLU A 1 648 ? -41.380 67.454 49.505 1.00 24.78 648 GLU A CA 1
ATOM 4917 C C . GLU A 1 648 ? -42.859 67.104 49.308 1.00 24.78 648 GLU A C 1
ATOM 4919 O O . GLU A 1 648 ? -43.227 65.983 48.960 1.00 24.78 648 GLU A O 1
ATOM 4924 N N . THR A 1 649 ? -43.723 68.066 49.624 1.00 24.95 649 THR A N 1
ATOM 4925 C CA . THR A 1 649 ? -45.171 67.882 49.769 1.00 24.95 649 THR A CA 1
ATOM 4926 C C . THR A 1 649 ? -45.989 68.304 48.544 1.00 24.95 649 THR A C 1
ATOM 4928 O O . THR A 1 649 ? -45.753 69.382 48.004 1.00 24.95 649 THR A O 1
ATOM 4931 N N . ALA A 1 650 ? -47.090 67.559 48.338 1.00 26.64 650 ALA A N 1
ATOM 4932 C CA . ALA A 1 650 ? -48.450 67.996 47.951 1.00 26.64 650 ALA A CA 1
ATOM 4933 C C . ALA A 1 650 ? -48.854 67.916 46.455 1.00 26.64 650 ALA A C 1
ATOM 4935 O O . ALA A 1 650 ? -47.974 68.012 45.603 1.00 26.64 650 ALA A O 1
ATOM 4936 N N . PRO A 1 651 ? -50.174 67.823 46.115 1.00 32.38 651 PRO A N 1
ATOM 4937 C CA . PRO A 1 651 ? -51.363 67.952 46.998 1.00 32.38 651 PRO A CA 1
ATOM 4938 C C . PRO A 1 651 ? -52.507 66.900 46.863 1.00 32.38 651 PRO A C 1
ATOM 4940 O O . PRO A 1 651 ? -52.778 66.461 45.755 1.00 32.38 651 PRO A O 1
ATOM 4943 N N . PHE A 1 652 ? -53.270 66.693 47.965 1.00 27.22 652 PHE A N 1
ATOM 4944 C CA . PHE A 1 652 ? -54.680 66.192 48.061 1.00 27.22 652 PHE A CA 1
ATOM 4945 C C . PHE A 1 652 ? -54.980 64.775 47.476 1.00 27.22 652 PHE A C 1
ATOM 4947 O O . PHE A 1 652 ? -54.493 64.424 46.415 1.00 27.22 652 PHE A O 1
ATOM 4954 N N . ASP A 1 653 ? -55.836 63.885 47.997 1.00 24.41 653 ASP A N 1
ATOM 4955 C CA . ASP A 1 653 ? -56.640 63.726 49.230 1.00 24.41 653 ASP A CA 1
ATOM 4956 C C . ASP A 1 653 ? -57.261 62.289 49.169 1.00 24.41 653 ASP A C 1
ATOM 4958 O O . ASP A 1 653 ? -57.314 61.725 48.078 1.00 24.41 653 ASP A O 1
ATOM 4962 N N . GLN A 1 654 ? -57.778 61.590 50.195 1.00 26.48 654 GLN A N 1
ATOM 4963 C CA . GLN A 1 654 ? -57.958 61.790 51.648 1.00 26.48 654 GLN A CA 1
ATOM 4964 C C . GLN A 1 654 ? -58.232 60.393 52.304 1.00 26.48 654 GLN A C 1
ATOM 4966 O O . GLN A 1 654 ? -58.635 59.487 51.584 1.00 26.48 654 GLN A O 1
ATOM 4971 N N . ILE A 1 655 ? -58.135 60.246 53.644 1.00 26.20 655 ILE A N 1
ATOM 4972 C CA . ILE A 1 655 ? -58.676 59.127 54.491 1.00 26.20 655 ILE A CA 1
ATOM 4973 C C . ILE A 1 655 ? -58.054 57.717 54.222 1.00 26.20 655 ILE A C 1
ATOM 4975 O O . ILE A 1 655 ? -58.363 57.099 53.213 1.00 26.20 655 ILE A O 1
ATOM 4979 N N . VAL A 1 656 ? -57.133 57.113 55.006 1.00 26.41 656 VAL A N 1
ATOM 4980 C CA . VAL A 1 656 ? -56.900 56.999 56.481 1.00 26.41 656 VAL A CA 1
ATOM 4981 C C . VAL A 1 656 ? -58.000 56.157 57.167 1.00 26.41 656 VAL A C 1
ATOM 4983 O O . VAL A 1 656 ? -59.150 56.556 57.173 1.00 26.41 656 VAL A O 1
ATOM 4986 N N . GLU A 1 657 ? -57.745 54.950 57.690 1.00 26.22 657 GLU A N 1
ATOM 4987 C CA . GLU A 1 657 ? -56.951 54.704 58.910 1.00 26.22 657 GLU A CA 1
ATOM 4988 C C . GLU A 1 657 ? -56.017 53.468 58.875 1.00 26.22 657 GLU A C 1
ATOM 4990 O O . GLU A 1 657 ? -56.237 52.539 58.097 1.00 26.22 657 GLU A O 1
ATOM 4995 N N . PRO A 1 658 ? -54.967 53.448 59.727 1.00 28.86 658 PRO A N 1
ATOM 4996 C CA . PRO A 1 658 ? -53.970 52.380 59.792 1.00 28.86 658 PRO A CA 1
ATOM 4997 C C . PRO A 1 658 ? -54.240 51.353 60.906 1.00 28.86 658 PRO A C 1
ATOM 4999 O O . PRO A 1 658 ? -54.831 51.672 61.935 1.00 28.86 658 PRO A O 1
ATOM 5002 N N . TYR A 1 659 ? -53.644 50.164 60.778 1.00 23.58 659 TYR A N 1
ATOM 5003 C CA . TYR A 1 659 ? -53.294 49.324 61.929 1.00 23.58 659 TYR A CA 1
ATOM 5004 C C . TYR A 1 659 ? -51.786 49.033 61.922 1.00 23.58 659 TYR A C 1
ATOM 5006 O O . TYR A 1 659 ? -51.258 48.635 60.882 1.00 23.58 659 TYR A O 1
ATOM 5014 N N . PRO A 1 660 ? -51.073 49.218 63.048 1.00 26.98 660 PRO A N 1
ATOM 5015 C CA . PRO A 1 660 ? -49.677 48.825 63.158 1.00 26.98 660 PRO A CA 1
ATOM 5016 C C . PRO A 1 660 ? -49.587 47.318 63.420 1.00 26.98 660 PRO A C 1
ATOM 5018 O O . PRO A 1 660 ? -50.143 46.824 64.401 1.00 26.98 660 PRO A O 1
ATOM 5021 N N . VAL A 1 661 ? -48.841 46.592 62.588 1.00 24.58 661 VAL A N 1
ATOM 5022 C CA . VAL A 1 661 ? -48.347 45.258 62.954 1.00 24.58 661 VAL A CA 1
ATOM 5023 C C . VAL A 1 661 ? -46.953 45.439 63.540 1.00 24.58 661 VAL A C 1
ATOM 5025 O O . VAL A 1 661 ? -46.062 45.983 62.888 1.00 24.58 661 VAL A O 1
ATOM 5028 N N . ALA A 1 662 ? -46.788 45.035 64.797 1.00 23.67 662 ALA A N 1
ATOM 5029 C CA . ALA A 1 662 ? -45.507 45.087 65.482 1.00 23.67 662 ALA A CA 1
ATOM 5030 C C . ALA A 1 662 ? -44.528 44.072 64.873 1.00 23.67 662 ALA A C 1
ATOM 5032 O O . ALA A 1 662 ? -44.867 42.906 64.680 1.00 23.67 662 ALA A O 1
ATOM 5033 N N . LEU A 1 663 ? -43.299 44.522 64.624 1.00 27.44 663 LEU A N 1
ATOM 5034 C CA . LEU A 1 663 ? -42.142 43.666 64.372 1.00 27.44 663 LEU A CA 1
ATOM 5035 C C . LEU A 1 663 ? -41.638 43.116 65.716 1.00 27.44 663 LEU A C 1
ATOM 5037 O O . LEU A 1 663 ? -40.625 43.573 66.238 1.00 27.44 663 LEU A O 1
ATOM 5041 N N . ASP A 1 664 ? -42.367 42.150 66.278 1.00 23.53 664 ASP A N 1
ATOM 5042 C CA . ASP A 1 664 ? -41.929 41.386 67.448 1.00 23.53 664 ASP A CA 1
ATOM 5043 C C . ASP A 1 664 ? -41.615 39.933 67.063 1.00 23.53 664 ASP A C 1
ATOM 5045 O O . ASP A 1 664 ? -42.462 39.203 66.555 1.00 23.53 664 ASP A O 1
ATOM 5049 N N . ALA A 1 665 ? -40.373 39.537 67.355 1.00 30.64 665 ALA A N 1
ATOM 5050 C CA . ALA A 1 665 ? -39.878 38.165 67.479 1.00 30.64 665 ALA A CA 1
ATOM 5051 C C . ALA A 1 665 ? -40.255 37.147 66.375 1.00 30.64 665 ALA A C 1
ATOM 5053 O O . ALA A 1 665 ? -41.118 36.290 66.559 1.00 30.64 665 ALA A O 1
ATOM 5054 N N . TRP A 1 666 ? -39.448 37.111 65.307 1.00 27.50 666 TRP A N 1
ATOM 5055 C CA . TRP A 1 666 ? -39.198 35.877 64.547 1.00 27.50 666 TRP A CA 1
ATOM 5056 C C . TRP A 1 666 ? -37.737 35.437 64.728 1.00 27.50 666 TRP A C 1
ATOM 5058 O O . TRP A 1 666 ? -36.882 35.654 63.878 1.00 27.50 666 TRP A O 1
ATOM 5068 N N . TYR A 1 667 ? -37.460 34.847 65.894 1.00 34.56 667 TYR A N 1
ATOM 5069 C CA . TYR A 1 667 ? -36.334 33.931 66.086 1.00 34.56 667 TYR A CA 1
ATOM 5070 C C . TYR A 1 667 ? -36.920 32.522 66.148 1.00 34.56 667 TYR A C 1
ATOM 5072 O O . TYR A 1 667 ? -37.413 32.087 67.189 1.00 34.56 667 TYR A O 1
ATOM 5080 N N . GLY A 1 668 ? -36.920 31.850 65.002 1.00 28.09 668 GLY A N 1
ATOM 5081 C CA . GLY A 1 668 ? -37.156 30.419 64.896 1.00 28.09 668 GLY A CA 1
ATOM 5082 C C . GLY A 1 668 ? -35.895 29.785 64.337 1.00 28.09 668 GLY A C 1
ATOM 5083 O O . GLY A 1 668 ? -35.705 29.803 63.125 1.00 28.09 668 GLY A O 1
ATOM 5084 N N . ASP A 1 669 ? -35.040 29.258 65.214 1.00 35.53 669 ASP A N 1
ATOM 5085 C CA . ASP A 1 669 ? -33.929 28.406 64.793 1.00 35.53 669 ASP A CA 1
ATOM 5086 C C . ASP A 1 669 ? -34.517 27.121 64.199 1.00 35.53 669 ASP A C 1
ATOM 5088 O O . ASP A 1 669 ? -35.003 26.251 64.927 1.00 35.53 669 ASP A O 1
ATOM 5092 N N . VAL A 1 670 ? -34.495 27.011 62.873 1.00 31.23 670 VAL A N 1
ATOM 5093 C CA . VAL A 1 670 ? -34.748 25.759 62.160 1.00 31.23 670 VAL A CA 1
ATOM 5094 C C . VAL A 1 670 ? -33.702 25.641 61.061 1.00 31.23 670 VAL A C 1
ATOM 5096 O O . VAL A 1 670 ? -33.728 26.389 60.086 1.00 31.23 670 VAL A O 1
ATOM 5099 N N . GLU A 1 671 ? -32.774 24.698 61.217 1.00 34.59 671 GLU A N 1
ATOM 5100 C CA . GLU A 1 671 ? -31.911 24.249 60.125 1.00 34.59 671 GLU A CA 1
ATOM 5101 C C . GLU A 1 671 ? -32.790 23.556 59.073 1.00 34.59 671 GLU A C 1
ATOM 5103 O O . GLU A 1 671 ? -33.073 22.360 59.155 1.00 34.59 671 GLU A O 1
ATOM 5108 N N . THR A 1 672 ? -33.277 24.317 58.094 1.00 38.22 672 THR A N 1
ATOM 5109 C CA . THR A 1 672 ? -34.019 23.777 56.954 1.00 38.22 672 THR A CA 1
ATOM 5110 C C . THR A 1 672 ? -33.065 23.461 55.813 1.00 38.22 672 THR A C 1
ATOM 5112 O O . THR A 1 672 ? -32.920 24.224 54.858 1.00 38.22 672 THR A O 1
ATOM 5115 N N . THR A 1 673 ? -32.433 22.290 55.891 1.00 35.84 673 THR A N 1
ATOM 5116 C CA . THR A 1 673 ? -31.921 21.622 54.692 1.00 35.84 673 THR A CA 1
ATOM 5117 C C . THR A 1 673 ? -33.131 21.228 53.850 1.00 35.84 673 THR A C 1
ATOM 5119 O O . THR A 1 673 ? -33.871 20.315 54.218 1.00 35.84 673 THR A O 1
ATOM 5122 N N . HIS A 1 674 ? -33.374 21.954 52.762 1.00 40.75 674 HIS A N 1
ATOM 5123 C CA . HIS A 1 674 ? -34.435 21.621 51.818 1.00 40.75 674 HIS A CA 1
ATOM 5124 C C . HIS A 1 674 ? -33.972 20.435 50.971 1.00 40.75 674 HIS A C 1
ATOM 5126 O O . HIS A 1 674 ? -33.029 20.562 50.192 1.00 40.75 674 HIS A O 1
ATOM 5132 N N . LEU A 1 675 ? -34.628 19.291 51.144 1.00 39.56 675 LEU A N 1
ATOM 5133 C CA . LEU A 1 675 ? -34.541 18.166 50.220 1.00 39.56 675 LEU A CA 1
ATOM 5134 C C . LEU A 1 675 ? -35.748 18.241 49.289 1.00 39.56 675 LEU A C 1
ATOM 5136 O O . LEU A 1 675 ? -36.844 18.599 49.719 1.00 39.56 675 LEU A O 1
ATOM 5140 N N . TYR A 1 676 ? -35.549 17.920 48.021 1.00 46.59 676 TYR A N 1
ATOM 5141 C CA . TYR A 1 676 ? -36.613 17.827 47.032 1.00 46.59 676 TYR A CA 1
ATOM 5142 C C . TYR A 1 676 ? -36.458 16.526 46.249 1.00 46.59 676 TYR A C 1
ATOM 5144 O O . TYR A 1 676 ? -35.352 16.010 46.117 1.00 46.59 676 TYR A O 1
ATOM 5152 N N . GLU A 1 677 ? -37.580 15.998 45.782 1.00 43.56 677 GLU A N 1
ATOM 5153 C CA . GLU A 1 677 ? -37.691 14.769 45.001 1.00 43.56 677 GLU A CA 1
ATOM 5154 C C . GLU A 1 677 ? -38.750 15.027 43.920 1.00 43.56 677 GLU A C 1
ATOM 5156 O O . GLU A 1 677 ? -39.802 15.614 44.198 1.00 43.56 677 GLU A O 1
ATOM 5161 N N . CYS A 1 678 ? -38.442 14.674 42.672 1.00 45.72 678 CYS A N 1
ATOM 5162 C CA . CYS A 1 678 ? -39.293 14.958 41.516 1.00 45.72 678 CYS A CA 1
ATOM 5163 C C . CYS A 1 678 ? -39.923 13.662 40.993 1.00 45.72 678 CYS A C 1
ATOM 5165 O O . CYS A 1 678 ? -39.208 12.709 40.681 1.00 45.72 678 CYS A O 1
ATOM 5167 N N . GLU A 1 679 ? -41.245 13.644 40.819 1.00 43.19 679 GLU A N 1
ATOM 5168 C CA . GLU A 1 679 ? -41.955 12.536 40.169 1.00 43.19 679 GLU A CA 1
ATOM 5169 C C . GLU A 1 679 ? -42.900 13.099 39.092 1.00 43.19 679 GLU A C 1
ATOM 5171 O O . GLU A 1 679 ? -43.959 13.655 39.382 1.00 43.19 679 GLU A O 1
ATOM 5176 N N . GLY A 1 680 ? -42.492 12.996 37.822 1.00 55.75 680 GLY A N 1
ATOM 5177 C CA . GLY A 1 680 ? -43.219 13.584 36.690 1.00 55.75 680 GLY A CA 1
ATOM 5178 C C . GLY A 1 680 ? -43.175 15.119 36.674 1.00 55.75 680 GLY A C 1
ATOM 5179 O O . GLY A 1 680 ? -42.112 15.717 36.839 1.00 55.75 680 GLY A O 1
ATOM 5180 N N . ASP A 1 681 ? -44.332 15.756 36.468 1.00 42.75 681 ASP A N 1
ATOM 5181 C CA . ASP A 1 681 ? -44.498 17.221 36.533 1.00 42.75 681 ASP A CA 1
ATOM 5182 C C . ASP A 1 681 ? -44.659 17.743 37.987 1.00 42.75 681 ASP A C 1
ATOM 5184 O O . ASP A 1 681 ? -44.929 18.927 38.202 1.00 42.75 681 ASP A O 1
ATOM 5188 N N . THR A 1 682 ? -44.490 16.870 38.992 1.00 41.97 682 THR A N 1
ATOM 5189 C CA . THR A 1 682 ? -44.713 17.169 40.413 1.00 41.97 682 THR A CA 1
ATOM 5190 C C . THR A 1 682 ? -43.394 17.296 41.179 1.00 41.97 682 THR A C 1
ATOM 5192 O O . THR A 1 682 ? -42.575 16.374 41.206 1.00 41.97 682 THR A O 1
ATOM 5195 N N . LEU A 1 683 ? -43.215 18.427 41.871 1.00 46.12 683 LEU A N 1
ATOM 5196 C CA . LEU A 1 683 ? -42.080 18.677 42.766 1.00 46.12 683 LEU A CA 1
ATOM 5197 C C . LEU A 1 683 ? -42.482 18.446 44.227 1.00 46.12 683 LEU A C 1
ATOM 5199 O O . LEU A 1 683 ? -43.151 19.298 44.816 1.00 46.12 683 LEU A O 1
ATOM 5203 N N . THR A 1 684 ? -42.002 17.363 44.841 1.00 48.16 684 THR A N 1
ATOM 5204 C CA . THR A 1 684 ? -42.148 17.145 46.286 1.00 48.16 684 THR A CA 1
ATOM 5205 C C . THR A 1 684 ? -40.992 17.803 47.032 1.00 48.16 684 THR A C 1
ATOM 5207 O O . THR A 1 684 ? -39.847 17.367 46.944 1.00 48.16 684 THR A O 1
ATOM 5210 N N . MET A 1 685 ? -41.276 18.840 47.822 1.00 42.50 685 MET A N 1
ATOM 5211 C CA . MET A 1 685 ? -40.283 19.460 48.708 1.00 42.50 685 MET A CA 1
ATOM 5212 C C . MET A 1 685 ? -40.442 18.963 50.151 1.00 42.50 685 MET A C 1
ATOM 5214 O O . MET A 1 685 ? -41.422 19.274 50.832 1.00 42.50 685 MET A O 1
ATOM 5218 N N . PHE A 1 686 ? -39.431 18.259 50.656 1.00 46.47 686 PHE A N 1
ATOM 5219 C CA . PHE A 1 686 ? -39.349 17.820 52.043 1.00 46.47 686 PHE A CA 1
ATOM 5220 C C . PHE A 1 686 ? -38.748 18.908 52.933 1.00 46.47 686 PHE A C 1
ATOM 5222 O O . PHE A 1 686 ? -37.565 19.249 52.853 1.00 46.47 686 PHE A O 1
ATOM 5229 N N . ILE A 1 687 ? -39.570 19.413 53.850 1.00 41.38 687 ILE A N 1
ATOM 5230 C CA . ILE A 1 687 ? -39.146 20.307 54.928 1.00 41.38 687 ILE A CA 1
ATOM 5231 C C . ILE A 1 687 ? -39.172 19.511 56.229 1.00 41.38 687 ILE A C 1
ATOM 5233 O O . ILE A 1 687 ? -40.182 18.893 56.565 1.00 41.38 687 ILE A O 1
ATOM 5237 N N . ASN A 1 688 ? -38.051 19.508 56.951 1.00 39.53 688 ASN A N 1
ATOM 5238 C CA . ASN A 1 688 ? -37.814 18.589 58.062 1.00 39.53 688 ASN A CA 1
ATOM 5239 C C . ASN A 1 688 ? -38.828 18.786 59.212 1.00 39.53 688 ASN A C 1
ATOM 5241 O O . ASN A 1 688 ? -38.740 19.715 60.014 1.00 39.53 688 ASN A O 1
ATOM 5245 N N . GLY A 1 689 ? -39.814 17.892 59.274 1.00 45.16 689 GLY A N 1
ATOM 5246 C CA . GLY A 1 689 ? -40.942 17.916 60.200 1.00 45.16 689 GLY A CA 1
ATOM 5247 C C . GLY A 1 689 ? -41.928 16.785 59.870 1.00 45.16 689 GLY A C 1
ATOM 5248 O O . GLY A 1 689 ? -41.927 16.276 58.749 1.00 45.16 689 GLY A O 1
ATOM 5249 N N . PRO A 1 690 ? -42.755 16.322 60.823 1.00 32.53 690 PRO A N 1
ATOM 5250 C CA . PRO A 1 690 ? -43.557 15.118 60.623 1.00 32.53 690 PRO A CA 1
ATOM 5251 C C . PRO A 1 690 ? -44.711 15.321 59.624 1.00 32.53 690 PRO A C 1
ATOM 5253 O O . PRO A 1 690 ? -45.787 15.793 59.990 1.00 32.53 690 PRO A O 1
ATOM 5256 N N . GLY A 1 691 ? -44.506 14.851 58.390 1.00 39.41 691 GLY A N 1
ATOM 5257 C CA . GLY A 1 691 ? -45.576 14.360 57.516 1.00 39.41 691 GLY A CA 1
ATOM 5258 C C . GLY A 1 691 ? -46.335 15.401 56.693 1.00 39.41 691 GLY A C 1
ATOM 5259 O O . GLY A 1 691 ? -47.565 15.395 56.711 1.00 39.41 691 GLY A O 1
ATOM 5260 N N . LYS A 1 692 ? -45.629 16.250 55.935 1.00 39.44 692 LYS A N 1
ATOM 5261 C CA . LYS A 1 692 ? -46.221 16.972 54.799 1.00 39.44 692 LYS A CA 1
ATOM 5262 C C . LYS A 1 692 ? -45.429 16.723 53.519 1.00 39.44 692 LYS A C 1
ATOM 5264 O O . LYS A 1 692 ? -44.268 17.104 53.431 1.00 39.44 692 LYS A O 1
ATOM 5269 N N . VAL A 1 693 ? -46.104 16.080 52.574 1.00 39.69 693 VAL A N 1
ATOM 5270 C CA . VAL A 1 693 ? -45.784 16.043 51.144 1.00 39.69 693 VAL A CA 1
ATOM 5271 C C . VAL A 1 693 ? -46.631 17.144 50.503 1.00 39.69 693 VAL A C 1
ATOM 5273 O O . VAL A 1 693 ? -47.776 17.338 50.925 1.00 39.69 693 VAL A O 1
ATOM 5276 N N . PHE A 1 694 ? -46.062 17.879 49.554 1.00 45.34 694 PHE A N 1
ATOM 5277 C CA . PHE A 1 694 ? -46.754 18.905 48.775 1.00 45.34 694 PHE A CA 1
ATOM 5278 C C . PHE A 1 694 ? -46.612 18.524 47.303 1.00 45.34 694 PHE A C 1
ATOM 5280 O O . PHE A 1 694 ? -45.483 18.362 46.844 1.00 45.34 694 PHE A O 1
ATOM 5287 N N . ASP A 1 695 ? -47.734 18.388 46.599 1.00 39.47 695 ASP A N 1
ATOM 5288 C CA . ASP A 1 695 ? -47.775 18.045 45.176 1.00 39.47 695 ASP A CA 1
ATOM 5289 C C . ASP A 1 695 ? -48.097 19.314 44.380 1.00 39.47 695 ASP A C 1
ATOM 5291 O O . ASP A 1 695 ? -49.265 19.656 44.191 1.00 39.47 695 ASP A O 1
ATOM 5295 N N . ILE A 1 696 ? -47.062 20.037 43.947 1.00 46.88 696 ILE A N 1
ATOM 5296 C CA . ILE A 1 696 ? -47.228 21.258 43.145 1.00 46.88 696 ILE A CA 1
ATOM 5297 C C . ILE A 1 696 ? -47.260 20.872 41.657 1.00 46.88 696 ILE A C 1
ATOM 5299 O O . ILE A 1 696 ? -46.289 20.304 41.158 1.00 46.88 696 ILE A O 1
ATOM 5303 N N . ASP A 1 697 ? -48.363 21.186 40.967 1.00 44.84 697 ASP A N 1
ATOM 5304 C CA . ASP A 1 697 ? -48.601 20.906 39.538 1.00 44.84 697 ASP A CA 1
ATOM 5305 C C . ASP A 1 697 ? -48.024 22.028 38.654 1.00 44.84 697 ASP A C 1
ATOM 5307 O O . ASP A 1 697 ? -48.638 23.079 38.438 1.00 44.84 697 ASP A O 1
ATOM 5311 N N . TRP A 1 698 ? -46.813 21.812 38.138 1.00 47.91 698 TRP A N 1
ATOM 5312 C CA . TRP A 1 698 ? -46.087 22.797 37.336 1.00 47.91 698 TRP A CA 1
ATOM 5313 C C . TRP A 1 698 ? -46.464 22.732 35.848 1.00 47.91 698 TRP A C 1
ATOM 5315 O O . TRP A 1 698 ? -45.644 22.399 34.991 1.00 47.91 698 TRP A O 1
ATOM 5325 N N . SER A 1 699 ? -47.703 23.093 35.500 1.00 41.38 699 SER A N 1
ATOM 5326 C CA . SER A 1 699 ? -48.141 23.086 34.094 1.00 41.38 699 SER A CA 1
ATOM 5327 C C . SER A 1 699 ? -47.255 23.976 33.185 1.00 41.38 699 SER A C 1
ATOM 5329 O O . SER A 1 699 ? -47.200 25.202 33.320 1.00 41.38 699 SER A O 1
ATOM 5331 N N . ARG A 1 700 ? -46.525 23.344 32.252 1.00 37.75 700 ARG A N 1
ATOM 5332 C CA . ARG A 1 700 ? -45.490 23.980 31.407 1.00 37.75 700 ARG A CA 1
ATOM 5333 C C . ARG A 1 700 ? -46.025 25.061 30.458 1.00 37.75 700 ARG A C 1
ATOM 5335 O O . ARG A 1 700 ? -47.071 24.895 29.830 1.00 37.75 700 ARG A O 1
ATOM 5342 N N . VAL A 1 701 ? -45.203 26.087 30.206 1.00 36.41 701 VAL A N 1
ATOM 5343 C CA . VAL A 1 701 ? -45.288 26.946 29.007 1.00 36.41 701 VAL A CA 1
ATOM 5344 C C . VAL A 1 701 ? -43.880 27.213 28.455 1.00 36.41 701 VAL A C 1
ATOM 5346 O O . VAL A 1 701 ? -43.179 28.042 29.020 1.00 36.41 701 VAL A O 1
ATOM 5349 N N . ASN A 1 702 ? -43.543 26.535 27.345 1.00 34.38 702 ASN A N 1
ATOM 5350 C CA . ASN A 1 702 ? -42.380 26.714 26.443 1.00 34.38 702 ASN A CA 1
ATOM 5351 C C . ASN A 1 702 ? -41.058 27.234 27.041 1.00 34.38 702 ASN A C 1
ATOM 5353 O O . ASN A 1 702 ? -40.856 28.472 27.031 1.00 34.38 702 ASN A O 1
#

Foldseek 3Di:
DDDDDDDDDDDDDDDDDDDDDDDDDDDDDDDDDDDDDPDPPPDAAEAEPDLPPPQPQQLQAELVSQLVSCVVVVVDDNLRLLLLLLCLQLVVDALVVRGPDLNHLAQECALSLLSLVVCLVDNDDPVSNVSSVVSCVLRPADPQLLCVLQVNHDPPDPPDLVSSQVSLCSLAVHRDDDRDRQWHKDWDADPRAIAIEIAGDPPPQSLLDDVVLVVLLVVLCNLQQVLLQVLQVVQVFFGQWHEYEYEGSDCRSVHAKYWDQDDPHHIYMYGYSNLSPDDSLLSSLVSSLNSVLNSCCRGPVQQSNDPCQQNQLCSQLVSNLSSCLRVVPPCSLLSCQVVCQVCQQSDASRGDDHSNNVLVVLLCCVPVRSNLVSVLVVQQDGPDPDGNVSRLVSQLPRPCNLVSLLVSVVCLCQLNRATPVRDRSPHHHDAAEAEPPPGFKYKHWYFFAAARGKHKYFYKDDFQWKWFKDWPPPQAPAPDDDPDDDDDDDPPDKDFAKWKDWPVDDDIDHDGDRIDDDLDRDTTIMIIMTHISDGGHITIIITHDTPRNLVVQQAAKFWADLVNQCVVCVVVPVDDNDDDAIKIWHQDPQRKIWIDGPQWIWIFHDDPDQDWGKGWGDHVVDDIDIDTDNDPPDDDDDDDDDDDDDDDDDDDDDDDDDDDDDPDDDPDDDPFPWDWDDDHQFIFIDGPDPDDTDTDRGPDDD

Sequence (702 aa):
MMMRHRRPNVARGLANKLPILLICLPACGGGDSAGGPDGNGETPDVIILDEEQAPADRSDVSYVGNLLAKMDAGEWTLGEGLVATLQLFSGEREADSVLRHTELLSHEGTGIFLMAEEYRDDGADADARAEISRLLDLLVFSVADLEEMAGLGPKSARITTKGAAERCSKFFTGEPPGVGACLEQESTMIEGELYRIFFPADPLPQAGWTAAHVALAREAMQDAVPKYNELSNANGLAKMPPVAMVFSASNQGGVWGKTFPNPPEACAISVYTGLQSQPPDRFKQLLAHELAHCFQGATYPRQHAVQLNTMRWHFEGLAEYWSNVVYPEVDFEWRFLKKLEAIELTTSILFGRSYENFLFFQHLGSTIGNDAILRLVGTLPDYPDSDLGDQRDALASFSGMAQTYHEFVKAVTDGRVEDTSHALIPFEARAFEVGLYGKATPYVKVPLLRPFGVLRLLIGVDEGKRASLGFDGRGAVIESTGPASHGKSAGPAGQVVESVRDPAGRNWMQGVPSEIPEEECNTRKIILVATSSEPNAGFDLAVPDFDDVNDCCLHGGWVVNNDDIAELSTAGIGLPVSVSGQFSATFGTDGHVGFLWGGYTRAWSAQLPDADAQYTMTLNGGGTQSYSTRNANQLTYGGPELTPLQSETAPFDQIVEPYPVALDAWYGDVETTHLYECEGDTLTMFINGPGKVFDIDWSRVN

Radius of gyration: 39.23 Å; chains: 1; bounding box: 90×114×106 Å

Secondary structure (DSSP, 8-state):
--PPPPPPP-------PPP----PPPP--------------PPP-EEE--S--PPPP-TTT-HHHHHHHHHHTTS--HHHHHHHHHHHHHTSS-HHHH-S-SS-S--B-HHHHHHHHHHHHH-S-HHHHHHHHHHHHHH---HHHHHHHTT-S--SS---HHHHHHHHHHHSSSPPSSSS--EEEEEEEETTEEEEEEEEPTTS--TT--HHHHHHHHHHHHHHHHHHHHHHHHHT-PPPPPEEEEE-SS-GGG--EEEE---SSSEEEEE-GGGGGS-HHHHHHHHHHHHHHHHHHHH-TTGGGS-HHHHHHHHHHHHHHHHHHH-TT---GGGGHHHHHHHGGG-BTTBS-SGGGHHHHHHHHHHT-HHHHHHHHTTSPPSSS--HHHHHHHHHHSTTHHHHHHHHHHHHHTT-PBPTTSPBP------EEEE-TT-SS-EEE---BPTTEEEEEEEEPPTTB----EE-SSS----------S---PPPPPP-EEEEE-SS-SS-EEB--SS---S--S--EEEEEEEESSTTB--EEE-----B-GGGGG-EEEEE-HHHHHHHHHTT----S---S-EEEEE-TTSEEEEEETTEEEEEE---TTS--EEEEE-TTS--EEEE-SSTT-----SPP-PPPPP------------PPP------------EEEEETTEEEEE-SSSS----EE-----

pLDDT: mean 71.67, std 23.94, range [23.53, 98.69]